Protein AF-0000000077535595 (afdb_homodimer)

Solvent-accessible surface area (backbone atoms only — not comparable to full-atom values): 29348 Å² total; per-residue (Å²): 129,74,71,32,66,40,35,33,35,28,35,28,35,81,38,84,55,19,35,34,27,46,51,34,37,58,70,65,68,56,53,48,76,44,65,49,32,62,61,41,48,18,60,72,28,47,82,26,43,31,38,37,37,39,61,56,88,76,45,56,60,55,49,60,56,52,53,53,15,26,39,75,33,59,16,46,33,30,30,55,68,47,64,20,60,46,85,80,23,52,78,38,37,69,68,35,75,93,50,40,64,53,56,59,55,56,50,48,38,54,71,71,62,56,29,32,38,34,36,40,23,25,31,58,41,42,41,63,32,46,61,71,30,33,69,35,38,34,73,92,76,32,34,32,50,36,44,72,86,17,69,41,49,18,41,23,14,34,48,64,53,52,9,43,49,52,31,44,50,63,27,36,35,66,81,62,42,58,72,33,56,69,29,74,47,43,49,64,55,41,76,46,21,52,48,58,52,50,50,37,49,21,63,65,67,73,49,56,75,88,72,36,55,72,40,82,38,57,57,66,61,48,39,52,51,22,52,54,39,36,78,72,62,38,68,65,27,56,52,32,37,46,44,55,45,28,42,33,89,90,38,36,18,62,49,71,90,63,40,55,65,44,61,82,65,71,41,75,86,66,55,67,51,60,48,46,41,66,38,67,48,73,79,82,122,130,77,69,33,67,41,36,35,33,29,34,29,36,82,39,84,54,18,35,35,26,46,51,34,37,57,69,65,68,57,53,49,76,43,65,49,33,62,60,42,48,18,61,74,28,49,81,26,43,30,40,37,38,39,60,56,86,74,46,55,61,56,48,58,56,52,52,54,15,26,41,74,31,57,15,45,32,31,29,56,67,47,65,20,61,48,84,81,24,53,76,40,37,70,67,35,73,94,50,39,64,54,56,58,55,55,50,48,40,54,72,71,64,56,28,32,38,34,36,40,22,25,32,58,42,43,43,62,34,47,59,70,30,34,70,34,39,35,73,92,77,32,34,31,50,36,44,73,85,16,69,42,50,18,42,23,14,34,48,63,52,52,8,43,50,52,30,44,50,63,27,37,36,65,83,62,42,57,72,33,56,69,30,73,46,43,50,65,56,43,78,47,21,53,48,56,53,51,50,37,51,22,62,65,67,73,51,54,74,89,71,37,55,73,40,81,37,56,58,69,63,50,40,53,51,23,52,54,39,36,79,72,64,37,69,65,27,57,53,30,36,48,44,54,45,28,42,33,90,91,39,36,18,61,47,70,90,63,40,56,65,45,61,82,63,70,42,74,84,64,55,66,52,60,48,45,41,65,39,68,46,72,80,85,122

InterPro domains:
  IPR036291 NAD(P)-binding domain superfamily [SSF51735] (5-223)
  IPR045312 Phenylcoumaran benzylic ether reductase-like [cd05259] (7-275)
  IPR051609 NmrA-type/Isoflavone reductase-like domain-containing protein [PTHR47706] (4-282)

Foldseek 3Di:
DDDDEEEEEDEQCVPDVNVVVVVVNVVVVRYRYHYCYLVVLLVVLAPAQEAEAADDLVCLVCLLSNLVSNLVNLHAEYAHNQQAFDPPLCVQQCPAPSRVCRVVSQVSNVVSPRYFYEYEYAHEADLVCVLVCLLQADLVQQEGEAEPNQFQWFFHHHPVQSVLLVVLLVPDPPVSNVVRGNHYAYTGQDTGTSVVLVVLSCVLVVHDPVVHHYHYDYLVVLLVVLVVVVVVPPPSSSSSNSSSVLSDPSRRRDPPVVHDPVVVSVHDRDDSSVSSNVRPDDPPD/DDDDEEEEEDECCVPDVNVVVVVVNVVVVRYRYHYCYLVVLLVVLAPAQEAEAADDLVCLVCLLSNLVSNLVNLHAEYAHNQQAFDPPLCVQQCPAPSRVCRVVSQVSNVVSPRYFYEYEYAHEADLVCVLVCLLQADLVQQEGEAEPNQFQWFFHHHPVQSVLLVVLLVPDPPVSNVVRGNHYAYTGQDTGTSVVLVVLSCVLVVHDPVVHHYHYDYLVVLLVVLVVVVVVPPPSSSSSNSSSVLSDPSRRRDPPVVHDPVVVSVHDHDDSSVSSNVRPDDPPD

Radius of gyration: 27.68 Å; Cα contacts (8 Å, |Δi|>4): 1121; chains: 2; bounding box: 50×81×67 Å

Nearest PDB structures (foldseek):
  2r2g-assembly1_A  TM=6.785E-01  e=6.830E-10  Ocimum basilicum
  1k6j-assembly1_A  TM=5.406E-01  e=9.696E-08  Aspergillus nidulans
  3txv-assembly1_A  TM=1.683E-01  e=1.378E-01  Sinorhizobium meliloti
  2x0x-assembly1_C  TM=2.861E-01  e=3.822E+00  Escherichia coli K-12
  2r2g-assembly1_A  TM=6.785E-01  e=7.029E-10  Ocimum basilicum

pLDDT: mean 90.01, std 10.61, range [23.02, 98.69]

Sequence (570 aa):
MSLQARKIAIVGGTGTVGSRTLSSLLDKNIHTITAISRKFLVSALKGQDVLILQLSPTAMGVQESFIRAAAKAGVPYILPTEFGTDIEALDLTREQPIISGKKGLRDLVEQLGVSSWIAVVNNLWFDWSLKMGCWGINVKERKAEIWNGGNVKANTSTLKRVGAAVAELLSRPEEELSVYKNRPFYVSSFFISQREMLESVQRVTGTTDADWEIKERDIDEFARECDERLKEGDMMAALEKLSSLLLREGLGGNYNHKVVDMERFGLQQEDLDEVVKGAVEPAQVMSLQARKIAIVGGTGTVGSRTLSSLLDKNIHTITAISRKFLVSALKGQDVLILQLSPTAMGVQESFIRAAAKAGVPYILPTEFGTDIEALDLTREQPIISGKKGLRDLVEQLGVSSWIAVVNNLWFDWSLKMGCWGINVKERKAEIWNGGNVKANTSTLKRVGAAVAELLSRPEEELSVYKNRPFYVSSFFISQREMLESVQRVTGTTDADWEIKERDIDEFARECDERLKEGDMMAALEKLSSLLLREGLGGNYNHKVVDMERFGLQQEDLDEVVKGAVEPAQV

Structure (mmCIF, N/CA/C/O backbone):
data_AF-0000000077535595-model_v1
#
loop_
_entity.id
_entity.type
_entity.pdbx_description
1 polymer 'NmrA-like domain-containing protein'
#
loop_
_atom_site.group_PDB
_atom_site.id
_atom_site.type_symbol
_atom_site.label_atom_id
_atom_site.label_alt_id
_atom_site.label_comp_id
_atom_site.label_asym_id
_atom_site.label_entity_id
_atom_site.label_seq_id
_atom_site.pdbx_PDB_ins_code
_atom_site.Cartn_x
_atom_site.Cartn_y
_atom_site.Cartn_z
_atom_site.occupancy
_atom_site.B_iso_or_equiv
_atom_site.auth_seq_id
_atom_site.auth_comp_id
_atom_site.auth_asym_id
_atom_site.auth_atom_id
_atom_site.pdbx_PDB_model_num
ATOM 1 N N . MET A 1 1 ? 14.867 -37.469 0.745 1 56.66 1 MET A N 1
ATOM 2 C CA . MET A 1 1 ? 15.852 -36.406 0.961 1 56.66 1 MET A CA 1
ATOM 3 C C . MET A 1 1 ? 15.445 -35.5 2.131 1 56.66 1 MET A C 1
ATOM 5 O O . MET A 1 1 ? 14.258 -35.375 2.42 1 56.66 1 MET A O 1
ATOM 9 N N . SER A 1 2 ? 16.359 -35.219 3.004 1 79.75 2 SER A N 1
ATOM 10 C CA . SER A 1 2 ? 16.094 -34.594 4.305 1 79.75 2 SER A CA 1
ATOM 11 C C . SER A 1 2 ? 15.539 -33.188 4.152 1 79.75 2 SER A C 1
ATOM 13 O O . SER A 1 2 ? 16.062 -32.406 3.379 1 79.75 2 SER A O 1
ATOM 15 N N . LEU A 1 3 ? 14.289 -33 4.473 1 86.81 3 LEU A N 1
ATOM 16 C CA . LEU A 1 3 ? 13.648 -31.672 4.473 1 86.81 3 LEU A CA 1
ATOM 17 C C . LEU A 1 3 ? 14.242 -30.781 5.555 1 86.81 3 LEU A C 1
ATOM 19 O O . LEU A 1 3 ? 14.836 -31.266 6.516 1 86.81 3 LEU A O 1
ATOM 23 N N . GLN A 1 4 ? 14.375 -29.531 5.293 1 94 4 GLN A N 1
ATOM 24 C CA . GLN A 1 4 ? 14.922 -28.578 6.246 1 94 4 GLN A CA 1
ATOM 25 C C . GLN A 1 4 ? 13.836 -27.641 6.77 1 94 4 GLN A C 1
ATOM 27 O O . GLN A 1 4 ? 13.133 -27 5.984 1 94 4 GLN A O 1
ATOM 32 N N . ALA A 1 5 ? 13.75 -27.578 8.078 1 93.69 5 ALA A N 1
ATOM 33 C CA . ALA A 1 5 ? 12.812 -26.672 8.734 1 93.69 5 ALA A CA 1
ATOM 34 C C . ALA A 1 5 ? 13.273 -25.219 8.602 1 93.69 5 ALA A C 1
ATOM 36 O O . ALA A 1 5 ? 14.469 -24.938 8.656 1 93.69 5 ALA A O 1
ATOM 37 N N . ARG A 1 6 ? 12.273 -24.328 8.438 1 95.19 6 ARG A N 1
ATOM 38 C CA . ARG A 1 6 ? 12.562 -22.891 8.336 1 95.19 6 ARG A CA 1
ATOM 39 C C . ARG A 1 6 ? 11.539 -22.078 9.117 1 95.19 6 ARG A C 1
ATOM 41 O O . ARG A 1 6 ? 10.43 -22.547 9.383 1 95.19 6 ARG A O 1
ATOM 48 N N . LYS A 1 7 ? 12.008 -20.922 9.562 1 94 7 LYS A N 1
ATOM 49 C CA . LYS A 1 7 ? 11.094 -19.891 10.047 1 94 7 LYS A CA 1
ATOM 50 C C . LYS A 1 7 ? 10.609 -19 8.898 1 94 7 LYS A C 1
ATOM 52 O O . LYS A 1 7 ? 11.391 -18.266 8.305 1 94 7 LYS A O 1
ATOM 57 N N . ILE A 1 8 ? 9.297 -19.078 8.633 1 94 8 ILE A N 1
ATOM 58 C CA . ILE A 1 8 ? 8.75 -18.453 7.43 1 94 8 ILE A CA 1
ATOM 59 C C . ILE A 1 8 ? 7.699 -17.406 7.82 1 94 8 ILE A C 1
ATOM 61 O O . ILE A 1 8 ? 6.711 -17.734 8.484 1 94 8 ILE A O 1
ATOM 65 N N . ALA A 1 9 ? 7.98 -16.172 7.492 1 91.56 9 ALA A N 1
ATOM 66 C CA . ALA A 1 9 ? 6.969 -15.125 7.582 1 91.56 9 ALA A CA 1
ATOM 67 C C . ALA A 1 9 ? 6.191 -15 6.273 1 91.56 9 ALA A C 1
ATOM 69 O O . ALA A 1 9 ? 6.785 -14.93 5.199 1 91.56 9 ALA A O 1
ATOM 70 N N . ILE A 1 10 ? 4.871 -14.969 6.324 1 89.19 10 ILE A N 1
ATOM 71 C CA . ILE A 1 10 ? 4.047 -14.859 5.129 1 89.19 10 ILE A CA 1
ATOM 72 C C . ILE A 1 10 ? 3.084 -13.68 5.273 1 89.19 10 ILE A C 1
ATOM 74 O O . ILE A 1 10 ? 2.4 -13.555 6.293 1 89.19 10 ILE A O 1
ATOM 78 N N . VAL A 1 11 ? 3.16 -12.789 4.336 1 84.12 11 VAL A N 1
ATOM 79 C CA . VAL A 1 11 ? 2.195 -11.711 4.172 1 84.12 11 VAL A CA 1
ATOM 80 C C . VAL A 1 11 ? 1.224 -12.047 3.043 1 84.12 11 VAL A C 1
ATOM 82 O O . VAL A 1 11 ? 1.644 -12.406 1.938 1 84.12 11 VAL A O 1
ATOM 85 N N . GLY A 1 12 ? -0.047 -12 3.354 1 78.75 12 GLY A N 1
ATOM 86 C CA . GLY A 1 12 ? -1.052 -12.398 2.381 1 78.75 12 GLY A CA 1
ATOM 87 C C . GLY A 1 12 ? -1.478 -13.852 2.521 1 78.75 12 GLY A C 1
ATOM 88 O O . GLY A 1 12 ? -1.97 -14.453 1.566 1 78.75 12 GLY A O 1
ATOM 89 N N . GLY A 1 13 ? -1.29 -14.391 3.664 1 77.12 13 GLY A N 1
ATOM 90 C CA . GLY A 1 13 ? -1.544 -15.805 3.906 1 77.12 13 GLY A CA 1
ATOM 91 C C . GLY A 1 13 ? -3.016 -16.172 3.832 1 77.12 13 GLY A C 1
ATOM 92 O O . GLY A 1 13 ? -3.365 -17.344 3.729 1 77.12 13 GLY A O 1
ATOM 93 N N . THR A 1 14 ? -3.836 -15.164 3.842 1 71.94 14 THR A N 1
ATOM 94 C CA . THR A 1 14 ? -5.266 -15.453 3.805 1 71.94 14 THR A CA 1
ATOM 95 C C . THR A 1 14 ? -5.844 -15.141 2.426 1 71.94 14 THR A C 1
ATOM 97 O O . THR A 1 14 ? -7.051 -15.25 2.215 1 71.94 14 THR A O 1
ATOM 100 N N . GLY A 1 15 ? -5.039 -14.75 1.562 1 76.44 15 GLY A N 1
ATOM 101 C CA . GLY A 1 15 ? -5.488 -14.43 0.215 1 76.44 15 GLY A CA 1
ATOM 102 C C . GLY A 1 15 ? -5.652 -15.656 -0.665 1 76.44 15 GLY A C 1
ATOM 103 O O . GLY A 1 15 ? -5.52 -16.797 -0.193 1 76.44 15 GLY A O 1
ATOM 104 N N . THR A 1 16 ? -5.898 -15.43 -1.988 1 82.06 16 THR A N 1
ATOM 105 C CA . THR A 1 16 ? -6.199 -16.469 -2.963 1 82.06 16 THR A CA 1
ATOM 106 C C . THR A 1 16 ? -5.055 -17.469 -3.049 1 82.06 16 THR A C 1
ATOM 108 O O . THR A 1 16 ? -5.234 -18.656 -2.742 1 82.06 16 THR A O 1
ATOM 111 N N . VAL A 1 17 ? -3.855 -17.016 -3.367 1 85.75 17 VAL A N 1
ATOM 112 C CA . VAL A 1 17 ? -2.73 -17.938 -3.467 1 85.75 17 VAL A CA 1
ATOM 113 C C . VAL A 1 17 ? -2.096 -18.125 -2.09 1 85.75 17 VAL A C 1
ATOM 115 O O . VAL A 1 17 ? -1.521 -19.188 -1.808 1 85.75 17 VAL A O 1
ATOM 118 N N . GLY A 1 18 ? -2.18 -17.094 -1.242 1 88.25 18 GLY A N 1
ATOM 119 C CA . GLY A 1 18 ? -1.586 -17.156 0.084 1 88.25 18 GLY A CA 1
ATOM 120 C C . GLY A 1 18 ? -2.162 -18.25 0.95 1 88.25 18 GLY A C 1
ATOM 121 O O . GLY A 1 18 ? -1.429 -18.922 1.68 1 88.25 18 GLY A O 1
ATOM 122 N N . SER A 1 19 ? -3.471 -18.484 0.888 1 85.06 19 SER A N 1
ATOM 123 C CA . SER A 1 19 ? -4.102 -19.5 1.711 1 85.06 19 SER A CA 1
ATOM 124 C C . SER A 1 19 ? -3.631 -20.906 1.313 1 85.06 19 SER A C 1
ATOM 126 O O . SER A 1 19 ? -3.461 -21.766 2.17 1 85.06 19 SER A O 1
ATOM 128 N N . ARG A 1 20 ? -3.428 -21.141 -0.015 1 88.06 20 ARG A N 1
ATOM 129 C CA . ARG A 1 20 ? -2.926 -22.438 -0.49 1 88.06 20 ARG A CA 1
ATOM 130 C C . ARG A 1 20 ? -1.472 -22.641 -0.081 1 88.06 20 ARG A C 1
ATOM 132 O O . ARG A 1 20 ? -1.075 -23.75 0.287 1 88.06 20 ARG A O 1
ATOM 139 N N . THR A 1 21 ? -0.735 -21.531 -0.174 1 93.38 21 THR A N 1
ATOM 140 C CA . THR A 1 21 ? 0.661 -21.594 0.245 1 93.38 21 THR A CA 1
ATOM 141 C C . THR A 1 21 ? 0.766 -21.891 1.738 1 93.38 21 THR A C 1
ATOM 143 O O . THR A 1 21 ? 1.511 -22.781 2.15 1 93.38 21 THR A O 1
ATOM 146 N N . LEU A 1 22 ? -0.006 -21.156 2.521 1 88 22 LEU A N 1
ATOM 147 C CA . LEU A 1 22 ? 0.009 -21.344 3.969 1 88 22 LEU A CA 1
ATOM 148 C C . LEU A 1 22 ? -0.398 -22.766 4.336 1 88 22 LEU A C 1
ATOM 150 O O . LEU A 1 22 ? 0.263 -23.422 5.148 1 88 22 LEU A O 1
ATOM 154 N N . SER A 1 23 ? -1.471 -23.312 3.738 1 87.5 23 SER A N 1
ATOM 155 C CA . SER A 1 23 ? -1.925 -24.672 4.004 1 87.5 23 SER A CA 1
ATOM 156 C C . SER A 1 23 ? -0.84 -25.688 3.672 1 87.5 23 SER A C 1
ATOM 158 O O . SER A 1 23 ? -0.595 -26.609 4.449 1 87.5 23 SER A O 1
ATOM 160 N N . SER A 1 24 ? -0.199 -25.5 2.561 1 93.12 24 SER A N 1
ATOM 161 C CA . SER A 1 24 ? 0.842 -26.422 2.133 1 93.12 24 SER A CA 1
ATOM 162 C C . SER A 1 24 ? 2.043 -26.391 3.07 1 93.12 24 SER A C 1
ATOM 164 O O . SER A 1 24 ? 2.645 -27.422 3.365 1 93.12 24 SER A O 1
ATOM 166 N N . LEU A 1 25 ? 2.418 -25.172 3.471 1 90.62 25 LEU A N 1
ATOM 167 C CA . LEU A 1 25 ? 3.521 -25.031 4.414 1 90.62 25 LEU A CA 1
ATOM 168 C C . LEU A 1 25 ? 3.197 -25.719 5.738 1 90.62 25 LEU A C 1
ATOM 170 O O . LEU A 1 25 ? 4.047 -26.406 6.305 1 90.62 25 LEU A O 1
ATOM 174 N N . LEU A 1 26 ? 1.99 -25.469 6.219 1 86.19 26 LEU A N 1
ATOM 175 C CA . LEU A 1 26 ? 1.555 -26.078 7.473 1 86.19 26 LEU A CA 1
ATOM 176 C C . LEU A 1 26 ? 1.526 -27.594 7.367 1 86.19 26 LEU A C 1
ATOM 178 O O . LEU A 1 26 ? 1.865 -28.297 8.328 1 86.19 26 LEU A O 1
ATOM 182 N N . ASP A 1 27 ? 1.115 -28.172 6.219 1 88.69 27 ASP A N 1
ATOM 183 C CA . ASP A 1 27 ? 1.03 -29.609 5.988 1 88.69 27 ASP A CA 1
ATOM 184 C C . ASP A 1 27 ? 2.406 -30.266 6.082 1 88.69 27 ASP A C 1
ATOM 186 O O . ASP A 1 27 ? 2.521 -31.438 6.449 1 88.69 27 ASP A O 1
ATOM 190 N N . LYS A 1 28 ? 3.451 -29.516 5.711 1 89.56 28 LYS A N 1
ATOM 191 C CA . LYS A 1 28 ? 4.801 -30.047 5.844 1 89.56 28 LYS A CA 1
ATOM 192 C C . LYS A 1 28 ? 5.133 -30.344 7.305 1 89.56 28 LYS A C 1
ATOM 194 O O . LYS A 1 28 ? 5.941 -31.234 7.594 1 89.56 28 LYS A O 1
ATOM 199 N N . ASN A 1 29 ? 4.621 -29.531 8.188 1 85.75 29 ASN A N 1
ATOM 200 C CA . ASN A 1 29 ? 4.699 -29.719 9.633 1 85.75 29 ASN A CA 1
ATOM 201 C C . ASN A 1 29 ? 6.141 -29.672 10.125 1 85.75 29 ASN A C 1
ATOM 203 O O . ASN A 1 29 ? 6.504 -30.375 11.07 1 85.75 29 ASN A O 1
ATOM 207 N N . ILE A 1 30 ? 6.984 -28.938 9.477 1 90.56 30 ILE A N 1
ATOM 208 C CA . ILE A 1 30 ? 8.375 -28.844 9.922 1 90.56 30 ILE A CA 1
ATOM 209 C C . ILE A 1 30 ? 8.75 -27.375 10.117 1 90.56 30 ILE A C 1
ATOM 211 O O . ILE A 1 30 ? 9.742 -27.062 10.781 1 90.56 30 ILE A O 1
ATOM 215 N N . HIS A 1 31 ? 7.992 -26.453 9.531 1 92.38 31 HIS A N 1
ATOM 216 C CA . HIS A 1 31 ? 8.328 -25.031 9.539 1 92.38 31 HIS A CA 1
ATOM 217 C C . HIS A 1 31 ? 7.691 -24.312 10.719 1 92.38 31 HIS A C 1
ATOM 219 O O . HIS A 1 31 ? 6.711 -24.797 11.289 1 92.38 31 HIS A O 1
ATOM 225 N N . THR A 1 32 ? 8.328 -23.234 11.211 1 89.62 32 THR A N 1
ATOM 226 C CA . THR A 1 32 ? 7.676 -22.234 12.039 1 89.62 32 THR A CA 1
ATOM 227 C C . THR A 1 32 ? 7.133 -21.094 11.172 1 89.62 32 THR A C 1
ATOM 229 O O . THR A 1 32 ? 7.895 -20.391 10.5 1 89.62 32 THR A O 1
ATOM 232 N N . ILE A 1 33 ? 5.805 -20.984 11.188 1 88.62 33 ILE A N 1
ATOM 233 C CA . ILE A 1 33 ? 5.172 -20.031 10.281 1 88.62 33 ILE A CA 1
ATOM 234 C C . ILE A 1 33 ? 4.645 -18.828 11.07 1 88.62 33 ILE A C 1
ATOM 236 O O . ILE A 1 33 ? 3.973 -19 12.086 1 88.62 33 ILE A O 1
ATOM 240 N N . THR A 1 34 ? 5.062 -17.672 10.68 1 81.62 34 THR A N 1
ATOM 241 C CA . THR A 1 34 ? 4.516 -16.406 11.172 1 81.62 34 THR A CA 1
ATOM 242 C C . THR A 1 34 ? 3.678 -15.719 10.102 1 81.62 34 THR A C 1
ATOM 244 O O . THR A 1 34 ? 4.223 -15.164 9.141 1 81.62 34 THR A O 1
ATOM 247 N N . ALA A 1 35 ? 2.357 -15.852 10.211 1 77.06 35 ALA A N 1
ATOM 248 C CA . ALA A 1 35 ? 1.472 -15.156 9.281 1 77.06 35 ALA A CA 1
ATOM 249 C C . ALA A 1 35 ? 1.298 -13.695 9.672 1 77.06 35 ALA A C 1
ATOM 251 O O . ALA A 1 35 ? 0.785 -13.391 10.75 1 77.06 35 ALA A O 1
ATOM 252 N N . ILE A 1 36 ? 1.89 -12.859 8.852 1 69.88 36 ILE A N 1
ATOM 253 C CA . ILE A 1 36 ? 1.689 -11.43 9.055 1 69.88 36 ILE A CA 1
ATOM 254 C C . ILE A 1 36 ? 0.434 -10.977 8.312 1 69.88 36 ILE A C 1
ATOM 256 O O . ILE A 1 36 ? 0.405 -10.953 7.082 1 69.88 36 ILE A O 1
ATOM 260 N N . SER A 1 37 ? -0.605 -11.25 8.82 1 62.66 37 SER A N 1
ATOM 261 C CA . SER A 1 37 ? -1.928 -11.07 8.234 1 62.66 37 SER A CA 1
ATOM 262 C C . SER A 1 37 ? -2.6 -9.805 8.766 1 62.66 37 SER A C 1
ATOM 264 O O . SER A 1 37 ? -2.062 -9.141 9.648 1 62.66 37 SER A O 1
ATOM 266 N N . ARG A 1 38 ? -3.717 -9.68 8.109 1 59.22 38 ARG A N 1
ATOM 267 C CA . ARG A 1 38 ? -4.699 -8.789 8.719 1 59.22 38 ARG A CA 1
ATOM 268 C C . ARG A 1 38 ? -4.91 -9.125 10.188 1 59.22 38 ARG A C 1
ATOM 270 O O . ARG A 1 38 ? -5.094 -8.227 11.016 1 59.22 38 ARG A O 1
ATOM 277 N N . LYS A 1 39 ? -4.672 -10.414 10.438 1 58.12 39 LYS A N 1
ATOM 278 C CA . LYS A 1 39 ? -4.828 -10.836 11.82 1 58.12 39 LYS A CA 1
ATOM 279 C C . LYS A 1 39 ? -3.738 -10.242 12.703 1 58.12 39 LYS A C 1
ATOM 281 O O . LYS A 1 39 ? -3.992 -9.883 13.859 1 58.12 39 LYS A O 1
ATOM 286 N N . PHE A 1 40 ? -2.543 -10.242 11.969 1 62.91 40 PHE A N 1
ATOM 287 C CA . PHE A 1 40 ? -1.44 -9.609 12.688 1 62.91 40 PHE A CA 1
ATOM 288 C C . PHE A 1 40 ? -1.769 -8.156 13.008 1 62.91 40 PHE A C 1
ATOM 290 O O . PHE A 1 40 ? -1.54 -7.695 14.125 1 62.91 40 PHE A O 1
ATOM 297 N N . LEU A 1 41 ? -2.342 -7.59 12.008 1 71.62 41 LEU A N 1
ATOM 298 C CA . LEU A 1 41 ? -2.717 -6.199 12.234 1 71.62 41 LEU A CA 1
ATOM 299 C C . LEU A 1 41 ? -3.783 -6.09 13.312 1 71.62 41 LEU A C 1
ATOM 301 O O . LEU A 1 41 ? -3.73 -5.188 14.156 1 71.62 41 LEU A O 1
ATOM 305 N N . VAL A 1 42 ? -4.66 -7.066 13.289 1 79.12 42 VAL A N 1
ATOM 306 C CA . VAL A 1 42 ? -5.727 -7.059 14.289 1 79.12 42 VAL A CA 1
ATOM 307 C C . VAL A 1 42 ? -5.137 -7.254 15.68 1 79.12 42 VAL A C 1
ATOM 309 O O . VAL A 1 42 ? -5.5 -6.543 16.625 1 79.12 42 VAL A O 1
ATOM 312 N N . SER A 1 43 ? -4.227 -8.172 15.766 1 74.25 43 SER A N 1
ATOM 313 C CA . SER A 1 43 ? -3.604 -8.438 17.062 1 74.25 43 SER A CA 1
ATOM 314 C C . SER A 1 43 ? -2.842 -7.219 17.562 1 74.25 43 SER A C 1
ATOM 316 O O . SER A 1 43 ? -2.865 -6.922 18.766 1 74.25 43 SER A O 1
ATOM 318 N N . ALA A 1 44 ? -2.234 -6.594 16.688 1 72.81 44 ALA A N 1
ATOM 319 C CA . ALA A 1 44 ? -1.455 -5.41 17.047 1 72.81 44 ALA A CA 1
ATOM 320 C C . ALA A 1 44 ? -2.361 -4.281 17.516 1 72.81 44 ALA A C 1
ATOM 322 O O . ALA A 1 44 ? -1.937 -3.42 18.297 1 72.81 44 ALA A O 1
ATOM 323 N N . LEU A 1 45 ? -3.68 -4.336 17.094 1 87.19 45 LEU A N 1
ATOM 324 C CA . LEU A 1 45 ? -4.578 -3.221 17.375 1 87.19 45 LEU A CA 1
ATOM 325 C C . LEU A 1 45 ? -5.551 -3.576 18.5 1 87.19 45 LEU A C 1
ATOM 327 O O . LEU A 1 45 ? -6.32 -2.727 18.953 1 87.19 45 LEU A O 1
ATOM 331 N N . LYS A 1 46 ? -5.434 -4.867 18.906 1 87.94 46 LYS A N 1
ATOM 332 C CA . LYS A 1 46 ? -6.305 -5.262 20.016 1 87.94 46 LYS A CA 1
ATOM 333 C C . LYS A 1 46 ? -6.023 -4.426 21.266 1 87.94 46 LYS A C 1
ATOM 335 O O . LYS A 1 46 ? -4.867 -4.281 21.672 1 87.94 46 LYS A O 1
ATOM 340 N N . GLY A 1 47 ? -7.105 -3.811 21.859 1 92.44 47 GLY A N 1
ATOM 341 C CA . GLY A 1 47 ? -6.992 -3.045 23.094 1 92.44 47 GLY A CA 1
ATOM 342 C C . GLY A 1 47 ? -6.598 -1.598 22.859 1 92.44 47 GLY A C 1
ATOM 343 O O . GLY A 1 47 ? -6.574 -0.798 23.797 1 92.44 47 GLY A O 1
ATOM 344 N N . GLN A 1 48 ? -6.312 -1.207 21.609 1 93.19 48 GLN A N 1
ATOM 345 C CA . GLN A 1 48 ? -5.945 0.173 21.312 1 93.19 48 GLN A CA 1
ATOM 346 C C . GLN A 1 48 ? -7.168 1.084 21.328 1 93.19 48 GLN A C 1
ATOM 348 O O . GLN A 1 48 ? -8.25 0.681 20.906 1 93.19 48 GLN A O 1
ATOM 353 N N . ASP A 1 49 ? -6.922 2.303 21.766 1 97.12 49 ASP A N 1
ATOM 354 C CA . ASP A 1 49 ? -7.984 3.307 21.766 1 97.12 49 ASP A CA 1
ATOM 355 C C . ASP A 1 49 ? -7.984 4.098 20.453 1 97.12 49 ASP A C 1
ATOM 357 O O . ASP A 1 49 ? -9.031 4.574 20.016 1 97.12 49 ASP A O 1
ATOM 361 N N . VAL A 1 50 ? -6.82 4.273 19.938 1 97.62 50 VAL A N 1
ATOM 362 C CA . VAL A 1 50 ? -6.66 5.152 18.781 1 97.62 50 VAL A CA 1
ATOM 363 C C . VAL A 1 50 ? -5.695 4.52 17.781 1 97.62 50 VAL A C 1
ATOM 365 O O . VAL A 1 50 ? -4.672 3.955 18.172 1 97.62 50 VAL A O 1
ATOM 368 N N . LEU A 1 51 ? -6.039 4.555 16.562 1 96.06 51 LEU A N 1
ATOM 369 C CA . LEU A 1 51 ? -5.133 4.277 15.453 1 96.06 51 LEU A CA 1
ATOM 370 C C . LEU A 1 51 ? -4.844 5.547 14.664 1 96.06 51 LEU A C 1
ATOM 372 O O . LEU A 1 51 ? -5.762 6.18 14.133 1 96.06 51 LEU A O 1
ATOM 376 N N . ILE A 1 52 ? -3.572 5.941 14.625 1 95.56 52 ILE A N 1
ATOM 377 C CA . ILE A 1 52 ? -3.141 7.062 13.797 1 95.56 52 ILE A CA 1
ATOM 378 C C . ILE A 1 52 ? -2.441 6.539 12.539 1 95.56 52 ILE A C 1
ATOM 380 O O . ILE A 1 52 ? -1.498 5.75 12.633 1 95.56 52 ILE A O 1
ATOM 384 N N . LEU A 1 53 ? -2.943 6.945 11.445 1 92.06 53 LEU A N 1
ATOM 385 C CA . LEU A 1 53 ? -2.322 6.633 10.164 1 92.06 53 LEU A CA 1
ATOM 386 C C . LEU A 1 53 ? -1.709 7.883 9.539 1 92.06 53 LEU A C 1
ATOM 388 O O . LEU A 1 53 ? -2.432 8.797 9.133 1 92.06 53 LEU A O 1
ATOM 392 N N . GLN A 1 54 ? -0.456 7.992 9.508 1 91.31 54 GLN A N 1
ATOM 393 C CA . GLN A 1 54 ? 0.298 9.078 8.891 1 91.31 54 GLN A CA 1
ATOM 394 C C . GLN A 1 54 ? 1.312 8.539 7.887 1 91.31 54 GLN A C 1
ATOM 396 O O . GLN A 1 54 ? 2.498 8.422 8.195 1 91.31 54 GLN A O 1
ATOM 401 N N . LEU A 1 55 ? 0.802 8.352 6.688 1 81.25 55 LEU A N 1
ATOM 402 C CA . LEU A 1 55 ? 1.528 7.621 5.656 1 81.25 55 LEU A CA 1
ATOM 403 C C . LEU A 1 55 ? 1.875 8.531 4.484 1 81.25 55 LEU A C 1
ATOM 405 O O . LEU A 1 55 ? 1.236 9.57 4.289 1 81.25 55 LEU A O 1
ATOM 409 N N . SER A 1 56 ? 2.908 8.102 3.793 1 75.88 56 SER A N 1
ATOM 410 C CA . SER A 1 56 ? 3.273 8.812 2.57 1 75.88 56 SER A CA 1
ATOM 411 C C . SER A 1 56 ? 2.25 8.57 1.466 1 75.88 56 SER A C 1
ATOM 413 O O . SER A 1 56 ? 1.474 7.613 1.53 1 75.88 56 SER A O 1
ATOM 415 N N . PRO A 1 57 ? 2.258 9.43 0.417 1 70.94 57 PRO A N 1
ATOM 416 C CA . PRO A 1 57 ? 1.324 9.266 -0.7 1 70.94 57 PRO A CA 1
ATOM 417 C C . PRO A 1 57 ? 1.455 7.91 -1.385 1 70.94 57 PRO A C 1
ATOM 419 O O . PRO A 1 57 ? 0.473 7.387 -1.915 1 70.94 57 PRO A O 1
ATOM 422 N N . THR A 1 58 ? 2.592 7.305 -1.349 1 61.91 58 THR A N 1
ATOM 423 C CA . THR A 1 58 ? 2.824 6.047 -2.045 1 61.91 58 THR A CA 1
ATOM 424 C C . THR A 1 58 ? 2.371 4.863 -1.191 1 61.91 58 THR A C 1
ATOM 426 O O . THR A 1 58 ? 2.287 3.736 -1.68 1 61.91 58 THR A O 1
ATOM 429 N N . ALA A 1 59 ? 2.01 5.176 0.056 1 65.19 59 ALA A N 1
ATOM 430 C CA . ALA A 1 59 ? 1.641 4.09 0.959 1 65.19 59 ALA A CA 1
ATOM 431 C C . ALA A 1 59 ? 0.163 4.164 1.332 1 65.19 59 ALA A C 1
ATOM 433 O O . ALA A 1 59 ? -0.292 3.455 2.232 1 65.19 59 ALA A O 1
ATOM 434 N N . MET A 1 60 ? -0.605 4.934 0.644 1 73.19 60 MET A N 1
ATOM 435 C CA . MET A 1 60 ? -2.006 5.172 0.979 1 73.19 60 MET A CA 1
ATOM 436 C C . MET A 1 60 ? -2.814 3.883 0.897 1 73.19 60 MET A C 1
ATOM 438 O O . MET A 1 60 ? -3.783 3.705 1.636 1 73.19 60 MET A O 1
ATOM 442 N N . GLY A 1 61 ? -2.404 3.002 0.126 1 67.75 61 GLY A N 1
ATOM 443 C CA . GLY A 1 61 ? -3.16 1.782 -0.11 1 67.75 61 GLY A CA 1
ATOM 444 C C . GLY A 1 61 ? -3.215 0.87 1.102 1 67.75 61 GLY A C 1
ATOM 445 O O . GLY A 1 61 ? -4.133 0.06 1.234 1 67.75 61 GLY A O 1
ATOM 446 N N . VAL A 1 62 ? -2.303 1.057 2.045 1 70.62 62 VAL A N 1
ATOM 447 C CA . VAL A 1 62 ? -2.252 0.156 3.191 1 70.62 62 VAL A CA 1
ATOM 448 C C . VAL A 1 62 ? -3.307 0.564 4.219 1 70.62 62 VAL A C 1
ATOM 450 O O . VAL A 1 62 ? -3.664 -0.223 5.098 1 70.62 62 VAL A O 1
ATOM 453 N N . GLN A 1 63 ? -3.912 1.691 4.078 1 82.94 63 GLN A N 1
ATOM 454 C CA . GLN A 1 63 ? -4.824 2.209 5.09 1 82.94 63 GLN A CA 1
ATOM 455 C C . GLN A 1 63 ? -6.055 1.318 5.23 1 82.94 63 GLN A C 1
ATOM 457 O O . GLN A 1 63 ? -6.555 1.114 6.34 1 82.94 63 GLN A O 1
ATOM 462 N N . GLU A 1 64 ? -6.469 0.833 4.113 1 81.75 64 GLU A N 1
ATOM 463 C CA . GLU A 1 64 ? -7.672 0.012 4.168 1 81.75 64 GLU A CA 1
ATOM 464 C C . GLU A 1 64 ? -7.484 -1.185 5.098 1 81.75 64 GLU A C 1
ATOM 466 O O . GLU A 1 64 ? -8.367 -1.501 5.898 1 81.75 64 GLU A O 1
ATOM 471 N N . SER A 1 65 ? -6.375 -1.809 4.996 1 75.88 65 SER A N 1
ATOM 472 C CA . SER A 1 65 ? -6.094 -2.979 5.824 1 75.88 65 SER A CA 1
ATOM 473 C C . SER A 1 65 ? -6.062 -2.613 7.305 1 75.88 65 SER A C 1
ATOM 475 O O . SER A 1 65 ? -6.559 -3.365 8.148 1 75.88 65 SER A O 1
ATOM 477 N N . PHE A 1 66 ? -5.492 -1.522 7.613 1 84.56 66 PHE A N 1
ATOM 478 C CA . PHE A 1 66 ? -5.422 -1.081 9 1 84.56 66 PHE A CA 1
ATOM 479 C C . PHE A 1 66 ? -6.797 -0.685 9.516 1 84.56 66 PHE A C 1
ATOM 481 O O . PHE A 1 66 ? -7.129 -0.936 10.68 1 84.56 66 PHE A O 1
ATOM 488 N N . ILE A 1 67 ? -7.605 -0.028 8.641 1 91.44 67 ILE A N 1
ATOM 489 C CA . ILE A 1 67 ? -8.945 0.395 9.031 1 91.44 67 ILE A CA 1
ATOM 490 C C . ILE A 1 67 ? -9.812 -0.83 9.312 1 91.44 67 ILE A C 1
ATOM 492 O O . ILE A 1 67 ? -10.492 -0.887 10.336 1 91.44 67 ILE A O 1
ATOM 496 N N . ARG A 1 68 ? -9.719 -1.796 8.477 1 86.69 68 ARG A N 1
ATOM 497 C CA . ARG A 1 68 ? -10.477 -3.027 8.695 1 86.69 68 ARG A CA 1
ATOM 498 C C . ARG A 1 68 ? -9.977 -3.768 9.93 1 86.69 68 ARG A C 1
ATOM 500 O O . ARG A 1 68 ? -10.773 -4.301 10.703 1 86.69 68 ARG A O 1
ATOM 507 N N . ALA A 1 69 ? -8.68 -3.801 10.117 1 84 69 ALA A N 1
ATOM 508 C CA . ALA A 1 69 ? -8.109 -4.434 11.305 1 84 69 ALA A CA 1
ATOM 509 C C . ALA A 1 69 ? -8.547 -3.711 12.57 1 84 69 ALA A C 1
ATOM 511 O O . ALA A 1 69 ? -8.828 -4.348 13.594 1 84 69 ALA A O 1
ATOM 512 N N . ALA A 1 70 ? -8.578 -2.414 12.547 1 93.19 70 ALA A N 1
ATOM 513 C CA . ALA A 1 70 ? -9.016 -1.618 13.688 1 93.19 70 ALA A CA 1
ATOM 514 C C . ALA A 1 70 ? -10.469 -1.934 14.047 1 93.19 70 ALA A C 1
ATOM 516 O O . ALA A 1 70 ? -10.805 -2.055 15.227 1 93.19 70 ALA A O 1
ATOM 517 N N . ALA A 1 71 ? -11.273 -2.035 13.023 1 95 71 ALA A N 1
ATOM 518 C CA . ALA A 1 71 ? -12.672 -2.383 13.25 1 95 71 ALA A CA 1
ATOM 519 C C . ALA A 1 71 ? -12.797 -3.75 13.914 1 95 71 ALA A C 1
ATOM 521 O O . ALA A 1 71 ? -13.523 -3.906 14.898 1 95 71 ALA A O 1
ATOM 522 N N . LYS A 1 72 ? -12.086 -4.664 13.391 1 90.62 72 LYS A N 1
ATOM 523 C CA . LYS A 1 72 ? -12.117 -6.016 13.945 1 90.62 72 LYS A CA 1
ATOM 524 C C . LYS A 1 72 ? -11.609 -6.031 15.383 1 90.62 72 LYS A C 1
ATOM 526 O O . LYS A 1 72 ? -12.102 -6.801 16.219 1 90.62 72 LYS A O 1
ATOM 531 N N . ALA A 1 73 ? -10.641 -5.23 15.664 1 91.62 73 ALA A N 1
ATOM 532 C CA . ALA A 1 73 ? -10.031 -5.176 16.984 1 91.62 73 ALA A CA 1
ATOM 533 C C . ALA A 1 73 ? -10.852 -4.316 17.938 1 91.62 73 ALA A C 1
ATOM 535 O O . ALA A 1 73 ? -10.617 -4.32 19.141 1 91.62 73 ALA A O 1
ATOM 536 N N . GLY A 1 74 ? -11.789 -3.52 17.391 1 96.69 74 GLY A N 1
ATOM 537 C CA . GLY A 1 74 ? -12.648 -2.693 18.219 1 96.69 74 GLY A CA 1
ATOM 538 C C . GLY A 1 74 ? -12.023 -1.361 18.594 1 96.69 74 GLY A C 1
ATOM 539 O O . GLY A 1 74 ? -12.312 -0.807 19.656 1 96.69 74 GLY A O 1
ATOM 540 N N . VAL A 1 75 ? -11.156 -0.834 17.781 1 96.81 75 VAL A N 1
ATOM 541 C CA . VAL A 1 75 ? -10.523 0.451 18.047 1 96.81 75 VAL A CA 1
ATOM 542 C C . VAL A 1 75 ? -11.539 1.578 17.859 1 96.81 75 VAL A C 1
ATOM 544 O O . VAL A 1 75 ? -12.109 1.739 16.781 1 96.81 75 VAL A O 1
ATOM 547 N N . PRO A 1 76 ? -11.695 2.432 18.812 1 98.12 76 PRO A N 1
ATOM 548 C CA . PRO A 1 76 ? -12.773 3.42 18.734 1 98.12 76 PRO A CA 1
ATOM 549 C C . PRO A 1 76 ? -12.461 4.574 17.797 1 98.12 76 PRO A C 1
ATOM 551 O O . PRO A 1 76 ? -13.352 5.07 17.094 1 98.12 76 PRO A O 1
ATOM 554 N N . TYR A 1 77 ? -11.188 5.02 17.812 1 98.69 77 TYR A N 1
ATOM 555 C CA . TYR A 1 77 ? -10.836 6.207 17.031 1 98.69 77 TYR A CA 1
ATOM 556 C C . TYR A 1 77 ? -9.773 5.883 15.984 1 98.69 77 TYR A C 1
ATOM 558 O O . TYR A 1 77 ? -8.828 5.148 16.266 1 98.69 77 TYR A O 1
ATOM 566 N N . ILE A 1 78 ? -9.953 6.43 14.812 1 98.44 78 ILE A N 1
ATOM 567 C CA . ILE A 1 78 ? -8.969 6.355 13.742 1 98.44 78 ILE A CA 1
ATOM 568 C C . ILE A 1 78 ? -8.695 7.754 13.195 1 98.44 78 ILE A C 1
ATOM 570 O O . ILE A 1 78 ? -9.625 8.5 12.883 1 98.44 78 ILE A O 1
ATOM 574 N N . LEU A 1 79 ? -7.465 8.164 13.195 1 98.25 79 LEU A N 1
ATOM 575 C CA . LEU A 1 79 ? -7.039 9.32 12.422 1 98.25 79 LEU A CA 1
ATOM 576 C C . LEU A 1 79 ? -6.418 8.891 11.094 1 98.25 79 LEU A C 1
ATOM 578 O O . LEU A 1 79 ? -5.219 8.609 11.031 1 98.25 79 LEU A O 1
ATOM 582 N N . PRO A 1 80 ? -7.234 8.844 10.047 1 96.88 80 PRO A N 1
ATOM 583 C CA . PRO A 1 80 ? -6.68 8.469 8.742 1 96.88 80 PRO A CA 1
ATOM 584 C C . PRO A 1 80 ? -5.688 9.5 8.203 1 96.88 80 PRO A C 1
ATOM 586 O O . PRO A 1 80 ? -5.582 10.602 8.75 1 96.88 80 PRO A O 1
ATOM 589 N N . THR A 1 81 ? -5.008 9.156 7.156 1 93.06 81 THR A N 1
ATOM 590 C CA . THR A 1 81 ? -4.039 10.062 6.551 1 93.06 81 THR A CA 1
ATOM 591 C C . THR A 1 81 ? -4.742 11.219 5.844 1 93.06 81 THR A C 1
ATOM 593 O O . THR A 1 81 ? -4.676 11.336 4.621 1 93.06 81 THR A O 1
ATOM 596 N N . GLU A 1 82 ? -5.352 12.047 6.578 1 94.56 82 GLU A N 1
ATOM 597 C CA . GLU A 1 82 ? -5.891 13.305 6.078 1 94.56 82 GLU A CA 1
ATOM 598 C C . GLU A 1 82 ? -4.832 14.398 6.086 1 94.56 82 GLU A C 1
ATOM 600 O O . GLU A 1 82 ? -4.18 14.648 5.066 1 94.56 82 GLU A O 1
ATOM 605 N N . PHE A 1 83 ? -4.613 14.922 7.203 1 93.62 83 PHE A N 1
ATOM 606 C CA . PHE A 1 83 ? -3.508 15.852 7.387 1 93.62 83 PHE A CA 1
ATOM 607 C C . PHE A 1 83 ? -3.322 16.719 6.145 1 93.62 83 PHE A C 1
ATOM 609 O O . PHE A 1 83 ? -2.217 16.812 5.605 1 93.62 83 PHE A O 1
ATOM 616 N N . GLY A 1 84 ? -4.34 17.328 5.699 1 93.88 84 GLY A N 1
ATOM 617 C CA . GLY A 1 84 ? -4.336 18.109 4.469 1 93.88 84 GLY A CA 1
ATOM 618 C C . GLY A 1 84 ? -5.418 19.172 4.426 1 93.88 84 GLY A C 1
ATOM 619 O O . GLY A 1 84 ? -5.602 19.906 5.391 1 93.88 84 GLY A O 1
ATOM 620 N N . THR A 1 85 ? -6.07 19.203 3.324 1 95.06 85 THR A N 1
ATOM 621 C CA . THR A 1 85 ? -6.965 20.312 3.016 1 95.06 85 THR A 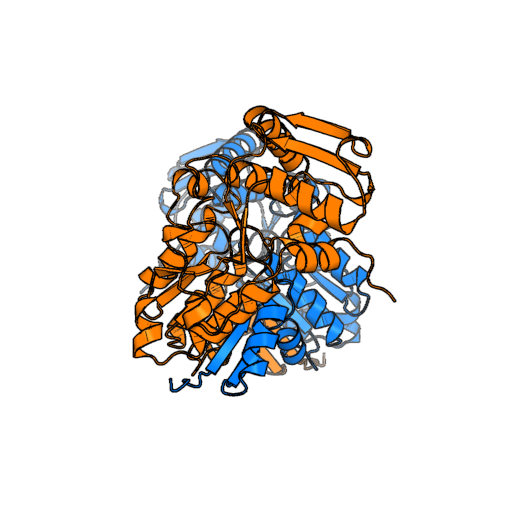CA 1
ATOM 622 C C . THR A 1 85 ? -8.312 20.125 3.705 1 95.06 85 THR A C 1
ATOM 624 O O . THR A 1 85 ? -8.609 19.047 4.227 1 95.06 85 THR A O 1
ATOM 627 N N . ASP A 1 86 ? -9.055 21.234 3.734 1 96.19 86 ASP A N 1
ATOM 628 C CA . ASP A 1 86 ? -10.414 21.188 4.27 1 96.19 86 ASP A CA 1
ATOM 629 C C . ASP A 1 86 ? -11.266 20.172 3.531 1 96.19 86 ASP A C 1
ATOM 631 O O . ASP A 1 86 ? -11.555 20.328 2.344 1 96.19 86 ASP A O 1
ATOM 635 N N . ILE A 1 87 ? -11.711 19.156 4.254 1 94 87 ILE A N 1
ATOM 636 C CA . ILE A 1 87 ? -12.422 18.047 3.635 1 94 87 ILE A CA 1
ATOM 637 C C . ILE A 1 87 ? -13.805 18.516 3.184 1 94 87 ILE A C 1
ATOM 639 O O . ILE A 1 87 ? -14.477 17.828 2.414 1 94 87 ILE A O 1
ATOM 643 N N . GLU A 1 88 ? -14.234 19.641 3.633 1 93 88 GLU A N 1
ATOM 644 C CA . GLU A 1 88 ? -15.547 20.188 3.287 1 93 88 GLU A CA 1
ATOM 645 C C . GLU A 1 88 ? -15.469 21.078 2.061 1 93 88 GLU A C 1
ATOM 647 O O . GLU A 1 88 ? -16.5 21.5 1.522 1 93 88 GLU A O 1
ATOM 652 N N . ALA A 1 89 ? -14.258 21.406 1.663 1 91 89 ALA A N 1
ATOM 653 C CA . ALA A 1 89 ? -14.086 22.172 0.434 1 91 89 ALA A CA 1
ATOM 654 C C . ALA A 1 89 ? -14.211 21.281 -0.796 1 91 89 ALA A C 1
ATOM 656 O O . ALA A 1 89 ? -13.211 20.938 -1.424 1 91 89 ALA A O 1
ATOM 657 N N . LEU A 1 90 ? -15.32 21.047 -1.252 1 83.25 90 LEU A N 1
ATOM 658 C CA . LEU A 1 90 ? -15.648 19.969 -2.182 1 83.25 90 LEU A CA 1
ATOM 659 C C . LEU A 1 90 ? -15.141 20.281 -3.582 1 83.25 90 LEU A C 1
ATOM 661 O O . LEU A 1 90 ? -14.75 19.375 -4.328 1 83.25 90 LEU A O 1
ATOM 665 N N . ASP A 1 91 ? -15.07 21.516 -3.975 1 85.19 91 ASP A N 1
ATOM 666 C CA . ASP A 1 91 ? -14.562 21.875 -5.297 1 85.19 91 ASP A CA 1
ATOM 667 C C . ASP A 1 91 ? -13.094 21.469 -5.449 1 85.19 91 ASP A C 1
ATOM 669 O O . ASP A 1 91 ? -12.68 21 -6.516 1 85.19 91 ASP A O 1
ATOM 673 N N . LEU A 1 92 ? -12.438 21.609 -4.391 1 87.38 92 LEU A N 1
ATOM 674 C CA . LEU A 1 92 ? -11.023 21.25 -4.418 1 87.38 92 LEU A CA 1
ATOM 675 C C . LEU A 1 92 ? -10.844 19.734 -4.266 1 87.38 92 LEU A C 1
ATOM 677 O O . LEU A 1 92 ? -10.109 19.125 -5.039 1 87.38 92 LEU A O 1
ATOM 681 N N . THR A 1 93 ? -11.562 19.156 -3.328 1 83.12 93 THR A N 1
ATOM 682 C CA . THR A 1 93 ? -11.32 17.766 -2.969 1 83.12 93 THR A CA 1
ATOM 683 C C . THR A 1 93 ? -11.766 16.828 -4.086 1 83.12 93 THR A C 1
ATOM 685 O O . THR A 1 93 ? -11.172 15.766 -4.293 1 83.12 93 THR A O 1
ATOM 688 N N . ARG A 1 94 ? -12.68 17.234 -4.887 1 78.19 94 ARG A N 1
ATOM 689 C CA . ARG A 1 94 ? -13.18 16.375 -5.961 1 78.19 94 ARG A CA 1
ATOM 690 C C . ARG A 1 94 ? -12.289 16.453 -7.191 1 78.19 94 ARG A C 1
ATOM 692 O O . ARG A 1 94 ? -12.172 15.492 -7.949 1 78.19 94 ARG A O 1
ATOM 699 N N . GLU A 1 95 ? -11.641 17.562 -7.254 1 77.94 95 GLU A N 1
ATOM 700 C CA . GLU A 1 95 ? -10.961 17.812 -8.523 1 77.94 95 GLU A CA 1
ATOM 701 C C . GLU A 1 95 ? -9.492 17.406 -8.453 1 77.94 95 GLU A C 1
ATOM 703 O O . GLU A 1 95 ? -8.867 17.156 -9.484 1 77.94 95 GLU A O 1
ATOM 708 N N . GLN A 1 96 ? -9.008 17.359 -7.285 1 81.12 96 GLN A N 1
ATOM 709 C CA . GLN A 1 96 ? -7.582 17.062 -7.168 1 81.12 96 GLN A CA 1
ATOM 710 C C . GLN A 1 96 ? -7.348 15.594 -6.824 1 81.12 96 GLN A C 1
ATOM 712 O O . GLN A 1 96 ? -7.66 15.156 -5.715 1 81.12 96 GLN A O 1
ATOM 717 N N . PRO A 1 97 ? -6.777 14.852 -7.66 1 71.44 97 PRO A N 1
ATOM 718 C CA . PRO A 1 97 ? -6.621 13.398 -7.492 1 71.44 97 PRO A CA 1
ATOM 719 C C . PRO A 1 97 ? -5.836 13.039 -6.234 1 71.44 97 PRO A C 1
ATOM 721 O O . PRO A 1 97 ? -6.105 12.008 -5.613 1 71.44 97 PRO A O 1
ATOM 724 N N . ILE A 1 98 ? -4.918 13.883 -5.832 1 71.75 98 ILE A N 1
ATOM 725 C CA . ILE A 1 98 ? -4.074 13.57 -4.684 1 71.75 98 ILE A CA 1
ATOM 726 C C . ILE A 1 98 ? -4.914 13.594 -3.406 1 71.75 98 ILE A C 1
ATOM 728 O O . ILE A 1 98 ? -4.535 13 -2.396 1 71.75 98 ILE A O 1
ATOM 732 N N . ILE A 1 99 ? -6.055 14.234 -3.48 1 83 99 ILE A N 1
ATOM 733 C CA . ILE A 1 99 ? -6.855 14.414 -2.275 1 83 99 ILE A CA 1
ATOM 734 C C . ILE A 1 99 ? -8.156 13.625 -2.395 1 83 99 ILE A C 1
ATOM 736 O O . ILE A 1 99 ? -8.734 13.219 -1.384 1 83 99 ILE A O 1
ATOM 740 N N . SER A 1 100 ? -8.672 13.375 -3.52 1 78.38 100 SER A N 1
ATOM 741 C CA . SER A 1 100 ? -10.016 12.859 -3.744 1 78.38 100 SER A CA 1
ATOM 742 C C . SER A 1 100 ? -10.156 11.438 -3.213 1 78.38 100 SER A C 1
ATOM 744 O O . SER A 1 100 ? -11.234 11.039 -2.764 1 78.38 100 SER A O 1
ATOM 746 N N . GLY A 1 101 ? -9.156 10.719 -3.164 1 78.62 101 GLY A N 1
ATOM 747 C CA . GLY A 1 101 ? -9.227 9.328 -2.729 1 78.62 101 GLY A CA 1
ATOM 748 C C . GLY A 1 101 ? -9.367 9.188 -1.225 1 78.62 101 GLY A C 1
ATOM 749 O O . GLY A 1 101 ? -9.742 8.117 -0.732 1 78.62 101 GLY A O 1
ATOM 750 N N . LYS A 1 102 ? -9.219 10.266 -0.501 1 87.75 102 LYS A N 1
ATOM 751 C CA . LYS A 1 102 ? -9.195 10.188 0.956 1 87.75 102 LYS A CA 1
ATOM 752 C C . LYS A 1 102 ? -10.594 9.984 1.525 1 87.75 102 LYS A C 1
ATOM 754 O O . LYS A 1 102 ? -10.766 9.344 2.564 1 87.75 102 LYS A O 1
ATOM 759 N N . LYS A 1 103 ? -11.555 10.539 0.829 1 91 103 LYS A N 1
ATOM 760 C CA . LYS A 1 103 ? -12.93 10.406 1.302 1 91 103 LYS A CA 1
ATOM 761 C C . LYS A 1 103 ? -13.336 8.938 1.396 1 91 103 LYS A C 1
ATOM 763 O O . LYS A 1 103 ? -14.094 8.555 2.293 1 91 103 LYS A O 1
ATOM 768 N N . GLY A 1 104 ? -12.961 8.156 0.469 1 90.44 104 GLY A N 1
ATOM 769 C CA . GLY A 1 104 ? -13.289 6.742 0.467 1 90.44 104 GLY A CA 1
ATOM 770 C C . GLY A 1 104 ? -12.875 6.031 1.74 1 90.44 104 GLY A C 1
ATOM 771 O O . GLY A 1 104 ? -13.562 5.121 2.201 1 90.44 104 GLY A O 1
ATOM 772 N N . LEU A 1 105 ? -11.797 6.422 2.334 1 91.75 105 LEU A N 1
ATOM 773 C CA . LEU A 1 105 ? -11.297 5.805 3.561 1 91.75 105 LEU A CA 1
ATOM 774 C C . LEU A 1 105 ? -12.164 6.195 4.754 1 91.75 105 LEU A C 1
ATOM 776 O O . LEU A 1 105 ? -12.453 5.359 5.617 1 91.75 105 LEU A O 1
ATOM 780 N N . ARG A 1 106 ? -12.578 7.457 4.824 1 95.94 106 ARG A N 1
ATOM 781 C CA . ARG A 1 106 ? -13.523 7.871 5.859 1 95.94 106 ARG A CA 1
ATOM 782 C C . ARG A 1 106 ? -14.844 7.129 5.723 1 95.94 106 ARG A C 1
ATOM 784 O O . ARG A 1 106 ? -15.414 6.668 6.715 1 95.94 106 ARG A O 1
ATOM 791 N N . ASP A 1 107 ? -15.297 6.992 4.473 1 95.62 107 ASP A N 1
ATOM 792 C CA . ASP A 1 107 ? -16.531 6.242 4.219 1 95.62 107 ASP A CA 1
ATOM 793 C C . ASP A 1 107 ? -16.406 4.801 4.707 1 95.62 107 ASP A C 1
ATOM 795 O O . ASP A 1 107 ? -17.359 4.246 5.258 1 95.62 107 ASP A O 1
ATOM 799 N N . LEU A 1 108 ? -15.266 4.238 4.48 1 93.06 108 LEU A N 1
ATOM 800 C CA . LEU A 1 108 ? -15.023 2.869 4.918 1 93.06 108 LEU A CA 1
ATOM 801 C C . LEU A 1 108 ? -15.141 2.752 6.434 1 93.06 108 LEU A C 1
ATOM 803 O O . LEU A 1 108 ? -15.734 1.801 6.945 1 93.06 108 LEU A O 1
ATOM 807 N N . VAL A 1 109 ? -14.594 3.639 7.18 1 97.38 109 VAL A N 1
ATOM 808 C CA . VAL A 1 109 ? -14.672 3.641 8.633 1 97.38 109 VAL A CA 1
ATOM 809 C C . VAL A 1 109 ? -16.125 3.648 9.078 1 97.38 109 VAL A C 1
ATOM 811 O O . VAL A 1 109 ? -16.531 2.867 9.945 1 97.38 109 VAL A O 1
ATOM 814 N N . GLU A 1 110 ? -16.875 4.543 8.453 1 97.19 110 GLU A N 1
ATOM 815 C CA . GLU A 1 110 ? -18.281 4.672 8.805 1 97.19 110 GLU A CA 1
ATOM 816 C C . GLU A 1 110 ? -19.062 3.418 8.43 1 97.19 110 GLU A C 1
ATOM 818 O O . GLU A 1 110 ? -19.938 2.973 9.18 1 97.19 110 GLU A O 1
ATOM 823 N N . GLN A 1 111 ? -18.797 2.891 7.297 1 96.62 111 GLN A N 1
ATOM 824 C CA . GLN A 1 111 ? -19.484 1.697 6.805 1 96.62 111 GLN A CA 1
ATOM 825 C C . GLN A 1 111 ? -19.266 0.514 7.746 1 96.62 111 GLN A C 1
ATOM 827 O O . GLN A 1 111 ? -20.188 -0.272 7.984 1 96.62 111 GLN A O 1
ATOM 832 N N . LEU A 1 112 ? -18.062 0.386 8.203 1 95.25 112 LEU A N 1
ATOM 833 C CA . LEU A 1 112 ? -17.75 -0.721 9.094 1 95.25 112 LEU A CA 1
ATOM 834 C C . LEU A 1 112 ? -18.438 -0.555 10.438 1 95.25 112 LEU A C 1
ATOM 836 O O . LEU A 1 112 ? -18.719 -1.54 11.133 1 95.25 112 LEU A O 1
ATOM 840 N N . GLY A 1 113 ? -18.625 0.708 10.953 1 96.81 113 GLY A N 1
ATOM 841 C CA . GLY A 1 113 ? -19.562 1.02 12.016 1 96.81 113 GLY A CA 1
ATOM 842 C C . GLY A 1 113 ? -19 0.818 13.406 1 96.81 113 GLY A C 1
ATOM 843 O O . GLY A 1 113 ? -19.719 0.861 14.398 1 96.81 113 GLY A O 1
ATOM 844 N N . VAL A 1 114 ? -17.719 0.586 13.531 1 97.81 114 VAL A N 1
ATOM 845 C CA . VAL A 1 114 ? -17.094 0.304 14.82 1 97.81 114 VAL A CA 1
ATOM 846 C C . VAL A 1 114 ? -16.297 1.52 15.297 1 97.81 114 VAL A C 1
ATOM 848 O O . VAL A 1 114 ? -16.438 1.958 16.438 1 97.81 114 VAL A O 1
ATOM 851 N N . SER A 1 115 ? -15.492 2.025 14.422 1 98.38 115 SER A N 1
ATOM 852 C CA . SER A 1 115 ? -14.625 3.158 14.719 1 98.38 115 SER A CA 1
ATOM 853 C C . SER A 1 115 ? -15.242 4.469 14.25 1 98.38 115 SER A C 1
ATOM 855 O O . SER A 1 115 ? -16.188 4.469 13.461 1 98.38 115 SER A O 1
ATOM 857 N N . SER A 1 116 ? -14.773 5.574 14.789 1 98.69 116 SER A N 1
ATOM 858 C CA . SER A 1 116 ? -14.992 6.914 14.258 1 98.69 116 SER A CA 1
ATOM 859 C C . SER A 1 116 ? -13.688 7.527 13.758 1 98.69 116 SER A C 1
ATOM 861 O O . SER A 1 116 ? -12.633 7.324 14.359 1 98.69 116 SER A O 1
ATOM 863 N N . TRP A 1 117 ? -13.812 8.227 12.68 1 98.62 117 TRP A N 1
ATOM 864 C CA . TRP A 1 117 ? -12.617 8.898 12.18 1 98.62 117 TRP A CA 1
ATOM 865 C C . TRP A 1 117 ? -12.539 10.328 12.695 1 98.62 117 TRP A C 1
ATOM 867 O O . TRP A 1 117 ? -13.555 10.93 13.047 1 98.62 117 TRP A O 1
ATOM 877 N N . ILE A 1 118 ? -11.383 10.867 12.844 1 98.56 118 ILE A N 1
ATOM 878 C CA . ILE A 1 118 ? -11.078 12.281 13.008 1 98.56 118 ILE A CA 1
ATOM 879 C C . ILE A 1 118 ? -10.125 12.734 11.906 1 98.56 118 ILE A C 1
ATOM 881 O O . ILE A 1 118 ? -9.016 12.219 11.781 1 98.56 118 ILE A O 1
ATOM 885 N N . ALA A 1 119 ? -10.586 13.688 11.117 1 98 119 ALA A N 1
ATOM 886 C CA . ALA A 1 119 ? -9.758 14.195 10.023 1 98 119 ALA A CA 1
ATOM 887 C C . ALA A 1 119 ? -9 15.453 10.453 1 98 119 ALA A C 1
ATOM 889 O O . ALA A 1 119 ? -9.602 16.5 10.672 1 98 119 ALA A O 1
ATOM 890 N N . VAL A 1 120 ? -7.699 15.336 10.562 1 97.75 120 VAL A N 1
ATOM 891 C CA . VAL A 1 120 ? -6.895 16.5 10.891 1 97.75 120 VAL A CA 1
ATOM 892 C C . VAL A 1 120 ? -6.695 17.359 9.641 1 97.75 120 VAL A C 1
ATOM 894 O O . VAL A 1 120 ? -6.211 16.875 8.617 1 97.75 120 VAL A O 1
ATOM 897 N N . VAL A 1 121 ? -7.145 18.531 9.719 1 97.69 121 VAL A N 1
ATOM 898 C CA . VAL A 1 121 ? -7.031 19.484 8.625 1 97.69 121 VAL A CA 1
ATOM 899 C C . VAL A 1 121 ? -5.969 20.531 8.961 1 97.69 121 VAL A C 1
ATOM 901 O O . VAL A 1 121 ? -6.09 21.25 9.953 1 97.69 121 VAL A O 1
ATOM 904 N N . ASN A 1 122 ? -4.941 20.562 8.141 1 97.38 122 ASN A N 1
ATOM 905 C CA . ASN A 1 122 ? -3.846 21.469 8.445 1 97.38 122 ASN A CA 1
ATOM 906 C C . ASN A 1 122 ? -3.303 22.141 7.184 1 97.38 122 ASN A C 1
ATOM 908 O O . ASN A 1 122 ? -2.289 22.844 7.234 1 97.38 122 ASN A O 1
ATOM 912 N N . ASN A 1 123 ? -3.992 21.906 6.02 1 96.19 123 ASN A N 1
ATOM 913 C CA . ASN A 1 123 ? -3.461 22.344 4.734 1 96.19 123 ASN A CA 1
ATOM 914 C C . ASN A 1 123 ? -2.002 21.938 4.559 1 96.19 123 ASN A C 1
ATOM 916 O O . ASN A 1 123 ? -1.587 20.891 5.059 1 96.19 123 ASN A O 1
ATOM 920 N N . LEU A 1 124 ? -1.24 22.672 3.729 1 95.81 124 LEU A N 1
ATOM 921 C CA . LEU A 1 124 ? 0.142 22.281 3.484 1 95.81 124 LEU A CA 1
ATOM 922 C C . LEU A 1 124 ? 1.026 22.625 4.676 1 95.81 124 LEU A C 1
ATOM 924 O O . LEU A 1 124 ? 0.84 23.672 5.305 1 95.81 124 LEU A O 1
ATOM 928 N N . TRP A 1 125 ? 1.955 21.75 4.98 1 96.88 125 TRP A N 1
ATOM 929 C CA . TRP A 1 125 ? 2.953 22.047 6 1 96.88 125 TRP A CA 1
ATOM 930 C C . TRP A 1 125 ? 3.842 23.219 5.574 1 96.88 125 TRP A C 1
ATOM 932 O O . TRP A 1 125 ? 4.613 23.094 4.617 1 96.88 125 TRP A O 1
ATOM 942 N N . PHE A 1 126 ? 3.811 24.234 6.297 1 97.81 126 PHE A N 1
ATOM 943 C CA . PHE A 1 126 ? 4.426 25.484 5.887 1 97.81 126 PHE A CA 1
ATOM 944 C C . PHE A 1 126 ? 5.934 25.328 5.746 1 97.81 126 PHE A C 1
ATOM 946 O O . PHE A 1 126 ? 6.5 25.641 4.691 1 97.81 126 PHE A O 1
ATOM 953 N N . ASP A 1 127 ? 6.539 24.922 6.828 1 96.31 127 ASP A N 1
ATOM 954 C CA . ASP A 1 127 ? 7.996 24.844 6.906 1 96.31 127 ASP A CA 1
ATOM 955 C C . ASP A 1 127 ? 8.547 23.844 5.887 1 96.31 127 ASP A C 1
ATOM 957 O O . ASP A 1 127 ? 9.5 24.156 5.168 1 96.31 127 ASP A O 1
ATOM 961 N N . TRP A 1 128 ? 7.945 22.75 5.82 1 93 128 TRP A N 1
ATOM 962 C CA . TRP A 1 128 ? 8.383 21.734 4.863 1 93 128 TRP A CA 1
ATOM 963 C C . TRP A 1 128 ? 8.18 22.219 3.43 1 93 128 TRP A C 1
ATOM 965 O O . TRP A 1 128 ? 9.078 22.094 2.596 1 93 128 TRP A O 1
ATOM 975 N N . SER A 1 129 ? 7.051 22.781 3.094 1 95 129 SER A N 1
ATOM 976 C CA . SER A 1 129 ? 6.719 23.234 1.748 1 95 129 SER A CA 1
ATOM 977 C C . SER A 1 129 ? 7.602 24.406 1.329 1 95 129 SER A C 1
ATOM 979 O O . SER A 1 129 ? 7.941 24.547 0.152 1 95 129 SER A O 1
ATOM 981 N N . LEU A 1 130 ? 7.914 25.234 2.301 1 95.62 130 LEU A N 1
ATOM 982 C CA . LEU A 1 130 ? 8.82 26.344 2.008 1 95.62 130 LEU A CA 1
ATOM 983 C C . LEU A 1 130 ? 10.203 25.828 1.618 1 95.62 130 LEU A C 1
ATOM 985 O O . LEU A 1 130 ? 10.789 26.297 0.642 1 95.62 130 LEU A O 1
ATOM 989 N N . LYS A 1 131 ? 10.68 24.875 2.352 1 91 131 LYS A N 1
ATOM 990 C CA . LYS A 1 131 ? 11.992 24.281 2.08 1 91 131 LYS A CA 1
ATOM 991 C C . LYS A 1 131 ? 12.023 23.625 0.699 1 91 131 LYS A C 1
ATOM 993 O O . LYS A 1 131 ? 13.055 23.641 0.026 1 91 131 LYS A O 1
ATOM 998 N N . MET A 1 132 ? 10.875 23.141 0.291 1 89.12 132 MET A N 1
ATOM 999 C CA . MET A 1 132 ? 10.797 22.406 -0.976 1 89.12 132 MET A CA 1
ATOM 1000 C C . MET A 1 132 ? 10.477 23.359 -2.125 1 89.12 132 MET A C 1
ATOM 1002 O O . MET A 1 132 ? 10.445 22.938 -3.285 1 89.12 132 MET A O 1
ATOM 1006 N N . GLY A 1 133 ? 10.141 24.578 -1.803 1 91.75 133 GLY A N 1
ATOM 1007 C CA . GLY A 1 133 ? 9.836 25.562 -2.822 1 91.75 133 GLY A CA 1
ATOM 1008 C C . GLY A 1 133 ? 8.406 25.484 -3.32 1 91.75 133 GLY A C 1
ATOM 1009 O O . GLY A 1 133 ? 8.086 26.031 -4.379 1 91.75 133 GLY A O 1
ATOM 1010 N N . CYS A 1 134 ? 7.547 24.891 -2.557 1 93.06 134 CYS A N 1
ATOM 1011 C CA . CYS A 1 134 ? 6.199 24.594 -3.025 1 93.06 134 CYS A CA 1
ATOM 1012 C C . CYS A 1 134 ? 5.301 25.812 -2.939 1 93.06 134 CYS A C 1
ATOM 1014 O O . CYS A 1 134 ? 4.238 25.859 -3.562 1 93.06 134 CYS A O 1
ATOM 1016 N N . TRP A 1 135 ? 5.73 26.828 -2.24 1 96.44 135 TRP A N 1
ATOM 1017 C CA . TRP A 1 135 ? 4.934 28.047 -2.121 1 96.44 135 TRP A CA 1
ATOM 1018 C C . TRP A 1 135 ? 5.27 29.031 -3.236 1 96.44 135 TRP A C 1
ATOM 1020 O O . TRP A 1 135 ? 4.852 30.188 -3.201 1 96.44 135 TRP A O 1
ATOM 1030 N N . GLY A 1 136 ? 6.047 28.594 -4.246 1 95.94 136 GLY A N 1
ATOM 1031 C CA . GLY A 1 136 ? 6.496 29.469 -5.32 1 95.94 136 GLY A CA 1
ATOM 1032 C C . GLY A 1 136 ? 7.68 30.328 -4.93 1 95.94 136 GLY A C 1
ATOM 1033 O O . GLY A 1 136 ? 7.961 31.344 -5.582 1 95.94 136 GLY A O 1
ATOM 1034 N N . ILE A 1 137 ? 8.305 30.016 -3.844 1 96.88 137 ILE A N 1
ATOM 1035 C CA . ILE A 1 137 ? 9.43 30.781 -3.318 1 96.88 137 ILE A CA 1
ATOM 1036 C C . ILE A 1 137 ? 10.672 29.906 -3.248 1 96.88 137 ILE A C 1
ATOM 1038 O O . ILE A 1 137 ? 10.742 28.984 -2.428 1 96.88 137 ILE A O 1
ATOM 1042 N N . ASN A 1 138 ? 11.547 30.125 -4.141 1 95.44 138 ASN A N 1
ATOM 1043 C CA . ASN A 1 138 ? 12.852 29.453 -4.129 1 95.44 138 ASN A CA 1
ATOM 1044 C C . ASN A 1 138 ? 13.906 30.312 -3.445 1 95.44 138 ASN A C 1
ATOM 1046 O O . ASN A 1 138 ? 14.508 31.188 -4.078 1 95.44 138 ASN A O 1
ATOM 1050 N N . VAL A 1 139 ? 14.211 30.062 -2.264 1 93.88 139 VAL A N 1
ATOM 1051 C CA . VAL A 1 139 ? 15.039 30.906 -1.423 1 93.88 139 VAL A CA 1
ATOM 1052 C C . VAL A 1 139 ? 16.484 30.891 -1.928 1 93.88 139 VAL A C 1
ATOM 1054 O O . VAL A 1 139 ? 17.125 31.938 -2.016 1 93.88 139 VAL A O 1
ATOM 1057 N N . LYS A 1 140 ? 16.969 29.75 -2.307 1 90.94 140 LYS A N 1
ATOM 1058 C CA . LYS A 1 140 ? 18.359 29.578 -2.744 1 90.94 140 LYS A CA 1
ATOM 1059 C C . LYS A 1 140 ? 18.641 30.438 -3.982 1 90.94 140 LYS A C 1
ATOM 1061 O O . LYS A 1 140 ? 19.672 31.078 -4.07 1 90.94 140 LYS A O 1
ATOM 1066 N N . GLU A 1 141 ? 17.734 30.453 -4.863 1 94.38 141 GLU A N 1
ATOM 1067 C CA . GLU A 1 141 ? 17.938 31.156 -6.125 1 94.38 141 GLU A CA 1
ATOM 1068 C C . GLU A 1 141 ? 17.344 32.562 -6.078 1 94.38 141 GLU A C 1
ATOM 1070 O O . GLU A 1 141 ? 17.484 33.344 -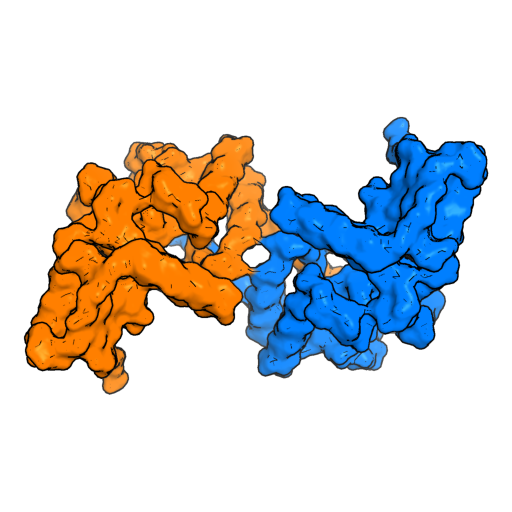7.031 1 94.38 141 GLU A O 1
ATOM 1075 N N . ARG A 1 142 ? 16.688 32.875 -4.984 1 96.19 142 ARG A N 1
ATOM 1076 C CA . ARG A 1 142 ? 15.992 34.156 -4.809 1 96.19 142 ARG A CA 1
ATOM 1077 C C . ARG A 1 142 ? 15.047 34.438 -5.973 1 96.19 142 ARG A C 1
ATOM 1079 O O . ARG A 1 142 ? 15.094 35.5 -6.578 1 96.19 142 ARG A O 1
ATOM 1086 N N . LYS A 1 143 ? 14.273 33.406 -6.262 1 97.5 143 LYS A N 1
ATOM 1087 C CA . LYS A 1 143 ? 13.219 33.5 -7.273 1 97.5 143 LYS A CA 1
ATOM 1088 C C . LYS A 1 143 ? 11.844 33.219 -6.656 1 97.5 143 LYS A C 1
ATOM 1090 O O . LYS A 1 143 ? 11.703 32.375 -5.773 1 97.5 143 LYS A O 1
ATOM 1095 N N . ALA A 1 144 ? 10.891 34 -7.086 1 97.81 144 ALA A N 1
ATOM 1096 C CA . ALA A 1 144 ? 9.523 33.812 -6.602 1 97.81 144 ALA A CA 1
ATOM 1097 C C . ALA A 1 144 ? 8.516 33.906 -7.738 1 97.81 144 ALA A C 1
ATOM 1099 O O . ALA A 1 144 ? 8.648 34.781 -8.609 1 97.81 144 ALA A O 1
ATOM 1100 N N . GLU A 1 145 ? 7.621 33.031 -7.812 1 96.94 145 GLU A N 1
ATOM 1101 C CA . GLU A 1 145 ? 6.438 33.125 -8.664 1 96.94 145 GLU A CA 1
ATOM 1102 C C . GLU A 1 145 ? 5.191 33.469 -7.852 1 96.94 145 GLU A C 1
ATOM 1104 O O . GLU A 1 145 ? 4.707 32.625 -7.082 1 96.94 145 GLU A O 1
ATOM 1109 N N . ILE A 1 146 ? 4.691 34.625 -8.055 1 97 146 ILE A N 1
ATOM 1110 C CA . ILE A 1 146 ? 3.555 35.125 -7.277 1 97 146 ILE A CA 1
ATOM 1111 C C . ILE A 1 146 ? 2.258 34.875 -8.039 1 97 146 ILE A C 1
ATOM 1113 O O . ILE A 1 146 ? 2.107 35.312 -9.188 1 97 146 ILE A O 1
ATOM 1117 N N . TRP A 1 147 ? 1.361 34.156 -7.367 1 95.44 147 TRP A N 1
ATOM 1118 C CA . TRP A 1 147 ? 0.115 33.75 -8.016 1 95.44 147 TRP A CA 1
ATOM 1119 C C . TRP A 1 147 ? -1.007 34.75 -7.68 1 95.44 147 TRP A C 1
ATOM 1121 O O . TRP A 1 147 ? -1.24 35.062 -6.512 1 95.44 147 TRP A O 1
ATOM 1131 N N . ASN A 1 148 ? -1.743 35.219 -8.688 1 88.88 148 ASN A N 1
ATOM 1132 C CA . ASN A 1 148 ? -2.895 36.094 -8.57 1 88.88 148 ASN A CA 1
ATOM 1133 C C . ASN A 1 148 ? -2.635 37.219 -7.574 1 88.88 148 ASN A C 1
ATOM 1135 O O . ASN A 1 148 ? -3.424 37.438 -6.652 1 88.88 148 ASN A O 1
ATOM 1139 N N . GLY A 1 149 ? -1.544 37.906 -7.676 1 91.19 149 GLY A N 1
ATOM 1140 C CA . GLY A 1 149 ? -1.223 39.094 -6.875 1 91.19 149 GLY A CA 1
ATOM 1141 C C . GLY A 1 149 ? -0.645 38.75 -5.516 1 91.19 149 GLY A C 1
ATOM 1142 O O . GLY A 1 149 ? -0.035 39.594 -4.859 1 91.19 149 GLY A O 1
ATOM 1143 N N . GLY A 1 150 ? -0.851 37.5 -5.055 1 95.62 150 GLY A N 1
ATOM 1144 C CA . GLY A 1 150 ? -0.206 37 -3.855 1 95.62 150 GLY A CA 1
ATOM 1145 C C . GLY A 1 150 ? -0.839 37.5 -2.576 1 95.62 150 GLY A C 1
ATOM 1146 O O . GLY A 1 150 ? -0.215 37.469 -1.513 1 95.62 150 GLY A O 1
ATOM 1147 N N . ASN A 1 151 ? -2.086 38 -2.605 1 96.38 151 ASN A N 1
ATOM 1148 C CA . ASN A 1 151 ? -2.664 38.656 -1.45 1 96.38 151 ASN A CA 1
ATOM 1149 C C . ASN A 1 151 ? -3.752 37.812 -0.792 1 96.38 151 ASN A C 1
ATOM 1151 O O . ASN A 1 151 ? -4.227 38.156 0.297 1 96.38 151 ASN A O 1
ATOM 1155 N N . VAL A 1 152 ? -4.148 36.688 -1.395 1 96.38 152 VAL A N 1
ATOM 1156 C CA . VAL A 1 152 ? -5.141 35.812 -0.799 1 96.38 152 VAL A CA 1
ATOM 1157 C C . VAL A 1 152 ? -4.512 35.031 0.36 1 96.38 152 VAL A C 1
ATOM 1159 O O . VAL A 1 152 ? -3.426 34.469 0.223 1 96.38 152 VAL A O 1
ATOM 1162 N N . LYS A 1 153 ? -5.18 35.094 1.491 1 97.75 153 LYS A N 1
ATOM 1163 C CA . LYS A 1 153 ? -4.645 34.406 2.664 1 97.75 153 LYS A CA 1
ATOM 1164 C C . LYS A 1 153 ? -5.184 33 2.76 1 97.75 153 LYS A C 1
ATOM 1166 O O . LYS A 1 153 ? -6.305 32.719 2.332 1 97.75 153 LYS A O 1
ATOM 1171 N N . ALA A 1 154 ? -4.395 32.094 3.256 1 97.62 154 ALA A N 1
ATOM 1172 C CA . ALA A 1 154 ? -4.754 30.703 3.537 1 97.62 154 ALA A CA 1
ATOM 1173 C C . ALA A 1 154 ? -4.164 30.25 4.867 1 97.62 154 ALA A C 1
ATOM 1175 O O . ALA A 1 154 ? -3.174 30.812 5.34 1 97.62 154 ALA A O 1
ATOM 1176 N N . ASN A 1 155 ? -4.859 29.344 5.48 1 98.19 155 ASN A N 1
ATOM 1177 C CA . ASN A 1 155 ? -4.281 28.688 6.652 1 98.19 155 ASN A CA 1
ATOM 1178 C C . ASN A 1 155 ? -3.148 27.75 6.262 1 98.19 155 ASN A C 1
ATOM 1180 O O . ASN A 1 155 ? -3.209 27.094 5.219 1 98.19 155 ASN A O 1
ATOM 1184 N N . THR A 1 156 ? -2.139 27.703 7 1 98.12 156 THR A N 1
ATOM 1185 C CA . THR A 1 156 ? -1.05 26.734 6.895 1 98.12 156 THR A CA 1
ATOM 1186 C C . THR A 1 156 ? -0.516 26.375 8.273 1 98.12 156 THR A C 1
ATOM 1188 O O . THR A 1 156 ? -0.772 27.078 9.258 1 98.12 156 THR A O 1
ATOM 1191 N N . SER A 1 157 ? 0.093 25.25 8.375 1 97.94 157 SER A N 1
ATOM 1192 C CA . SER A 1 157 ? 0.537 24.734 9.664 1 97.94 157 SER A CA 1
ATOM 1193 C C . SER A 1 157 ? 1.954 24.188 9.586 1 97.94 157 SER A C 1
ATOM 1195 O O . SER A 1 157 ? 2.342 23.609 8.562 1 97.94 157 SER A O 1
ATOM 1197 N N . THR A 1 158 ? 2.725 24.391 10.688 1 97.31 158 THR A N 1
ATOM 1198 C CA . THR A 1 158 ? 4.031 23.75 10.773 1 97.31 158 THR A CA 1
ATOM 1199 C C . THR A 1 158 ? 3.887 22.281 11.156 1 97.31 158 THR A C 1
ATOM 1201 O O . THR A 1 158 ? 2.877 21.875 11.742 1 97.31 158 THR A O 1
ATOM 1204 N N . LEU A 1 159 ? 4.859 21.547 10.812 1 94.69 159 LEU A N 1
ATOM 1205 C CA . LEU A 1 159 ? 4.898 20.156 11.227 1 94.69 159 LEU A CA 1
ATOM 1206 C C . LEU A 1 159 ? 4.816 20.047 12.75 1 94.69 159 LEU A C 1
ATOM 1208 O O . LEU A 1 159 ? 4.094 19.188 13.273 1 94.69 159 LEU A O 1
ATOM 1212 N N . LYS A 1 160 ? 5.531 20.922 13.414 1 93.25 160 LYS A N 1
ATOM 1213 C CA . LYS A 1 160 ? 5.523 20.953 14.875 1 93.25 160 LYS A CA 1
ATOM 1214 C C . LYS A 1 160 ? 4.113 21.188 15.406 1 93.25 160 LYS A C 1
ATOM 1216 O O . LYS A 1 160 ? 3.68 20.516 16.344 1 93.25 160 LYS A O 1
ATOM 1221 N N . ARG A 1 161 ? 3.436 22.125 14.828 1 95.69 161 ARG A N 1
ATOM 1222 C CA . ARG A 1 161 ? 2.078 22.453 15.242 1 95.69 161 ARG A CA 1
ATOM 1223 C C . ARG A 1 161 ? 1.141 21.266 15.055 1 95.69 161 ARG A C 1
ATOM 1225 O O . ARG A 1 161 ? 0.318 20.984 15.93 1 95.69 161 ARG A O 1
ATOM 1232 N N . VAL A 1 162 ? 1.229 20.641 13.945 1 96.56 162 VAL A N 1
ATOM 1233 C CA . VAL A 1 162 ? 0.347 19.516 13.648 1 96.56 162 VAL A CA 1
ATOM 1234 C C . VAL A 1 162 ? 0.552 18.406 14.68 1 96.56 162 VAL A C 1
ATOM 1236 O O . VAL A 1 162 ? -0.414 17.906 15.258 1 96.56 162 VAL A O 1
ATOM 1239 N N . GLY A 1 163 ? 1.812 18.031 14.93 1 95.12 163 GLY A N 1
ATOM 1240 C CA . GLY A 1 163 ? 2.102 17.016 15.922 1 95.12 163 GLY A CA 1
ATOM 1241 C C . GLY A 1 163 ? 1.587 17.359 17.297 1 95.12 163 GLY A C 1
ATOM 1242 O O . GLY A 1 163 ? 0.956 16.531 17.969 1 95.12 163 GLY A O 1
ATOM 1243 N N . ALA A 1 164 ? 1.831 18.609 17.703 1 94 164 ALA A N 1
ATOM 1244 C CA . ALA A 1 164 ? 1.413 19.062 19.031 1 94 164 ALA A CA 1
ATOM 1245 C C . ALA A 1 164 ? -0.108 19.078 19.156 1 94 164 ALA A C 1
ATOM 1247 O O . ALA A 1 164 ? -0.655 18.719 20.188 1 94 164 ALA A O 1
ATOM 1248 N N . ALA A 1 165 ? -0.746 19.5 18.094 1 96.12 165 ALA A N 1
ATOM 1249 C CA . ALA A 1 165 ? -2.203 19.594 18.109 1 96.12 165 ALA A CA 1
ATOM 1250 C C . ALA A 1 165 ? -2.842 18.219 18.219 1 96.12 165 ALA A C 1
ATOM 1252 O O . ALA A 1 165 ? -3.809 18.031 18.969 1 96.12 165 ALA A O 1
ATOM 1253 N N . VAL A 1 166 ? -2.332 17.266 17.453 1 95.75 166 VAL A N 1
ATOM 1254 C CA . VAL A 1 166 ? -2.852 15.906 17.5 1 95.75 166 VAL A CA 1
ATOM 1255 C C . VAL A 1 166 ? -2.666 15.328 18.906 1 95.75 166 VAL A C 1
ATOM 1257 O O . VAL A 1 166 ? -3.584 14.727 19.453 1 95.75 166 VAL A O 1
ATOM 1260 N N . ALA A 1 167 ? -1.488 15.492 19.484 1 93.31 167 ALA A N 1
ATOM 1261 C CA . ALA A 1 167 ? -1.208 14.977 20.828 1 93.31 167 ALA A CA 1
ATOM 1262 C C . ALA A 1 167 ? -2.148 15.594 21.859 1 93.31 167 ALA A C 1
ATOM 1264 O O . ALA A 1 167 ? -2.646 14.898 22.75 1 93.31 167 ALA A O 1
ATOM 1265 N N . GLU A 1 168 ? -2.316 16.906 21.734 1 94.31 168 GLU A N 1
ATOM 1266 C CA . GLU A 1 168 ? -3.215 17.594 22.656 1 94.31 168 GLU A CA 1
ATOM 1267 C C . GLU A 1 168 ? -4.645 17.078 22.516 1 94.31 168 GLU A C 1
ATOM 1269 O O . GLU A 1 168 ? -5.332 16.875 23.531 1 94.31 168 GLU A O 1
ATOM 1274 N N . LEU A 1 169 ? -5.121 16.969 21.297 1 95.38 169 LEU A N 1
ATOM 1275 C CA . LEU A 1 169 ? -6.465 16.484 21.031 1 95.38 169 LEU A CA 1
ATOM 1276 C C . LEU A 1 169 ? -6.684 15.117 21.672 1 95.38 169 LEU A C 1
ATOM 1278 O O . LEU A 1 169 ? -7.676 14.906 22.375 1 95.38 169 LEU A O 1
ATOM 1282 N N . LEU A 1 170 ? -5.734 14.188 21.469 1 95.62 170 LEU A N 1
ATOM 1283 C CA . LEU A 1 170 ? -5.898 12.805 21.891 1 95.62 170 LEU A CA 1
ATOM 1284 C C . LEU A 1 170 ? -5.707 12.672 23.406 1 95.62 170 LEU A C 1
ATOM 1286 O O . LEU A 1 170 ? -6.039 11.641 23.984 1 95.62 170 LEU A O 1
ATOM 1290 N N . SER A 1 171 ? -5.203 13.734 24.031 1 94.06 171 SER A N 1
ATOM 1291 C CA . SER A 1 171 ? -5.027 13.734 25.469 1 94.06 171 SER A CA 1
ATOM 1292 C C . SER A 1 171 ? -6.277 14.242 26.188 1 94.06 171 SER A C 1
ATOM 1294 O O . SER A 1 171 ? -6.379 14.156 27.406 1 94.06 171 SER A O 1
ATOM 1296 N N . ARG A 1 172 ? -7.223 14.734 25.422 1 94.19 172 ARG A N 1
ATOM 1297 C CA . ARG A 1 172 ? -8.438 15.297 26.016 1 94.19 172 ARG A CA 1
ATOM 1298 C C . ARG A 1 172 ? -9.328 14.195 26.594 1 94.19 172 ARG A C 1
ATOM 1300 O O . ARG A 1 172 ? -9.297 13.062 26.109 1 94.19 172 ARG A O 1
ATOM 1307 N N . PRO A 1 173 ? -10.125 14.586 27.641 1 95.12 173 PRO A N 1
ATOM 1308 C CA . PRO A 1 173 ? -11.109 13.617 28.125 1 95.12 173 PRO A CA 1
ATOM 1309 C C . PRO A 1 173 ? -12.086 13.172 27.031 1 95.12 173 PRO A C 1
ATOM 1311 O O . PRO A 1 173 ? -12.305 13.898 26.062 1 95.12 173 PRO A O 1
ATOM 1314 N N . GLU A 1 174 ? -12.633 12 27.266 1 95.81 174 GLU A N 1
ATOM 1315 C CA . GLU A 1 174 ? -13.523 11.398 26.281 1 95.81 174 GLU A CA 1
ATOM 1316 C C . GLU A 1 174 ? -14.656 12.352 25.906 1 95.81 174 GLU A C 1
ATOM 1318 O O . GLU A 1 174 ? -15.039 12.43 24.734 1 95.81 174 GLU A O 1
ATOM 1323 N N . GLU A 1 175 ? -15.156 13.117 26.828 1 95.25 175 GLU A N 1
ATOM 1324 C CA . GLU A 1 175 ? -16.266 14.031 26.594 1 95.25 175 GLU A CA 1
ATOM 1325 C C . GLU A 1 175 ? -15.891 15.102 25.578 1 95.25 175 GLU A C 1
ATOM 1327 O O . GLU A 1 175 ? -16.734 15.555 24.797 1 95.25 175 GLU A O 1
ATOM 1332 N N . GLU A 1 176 ? -14.656 15.477 25.547 1 94.25 176 GLU A N 1
ATOM 1333 C CA . GLU A 1 176 ? -14.172 16.484 24.609 1 94.25 176 GLU A CA 1
ATOM 1334 C C . GLU A 1 176 ? -13.75 15.859 23.297 1 94.25 176 GLU A C 1
ATOM 1336 O O . GLU A 1 176 ? -14.023 16.406 22.219 1 94.25 176 GLU A O 1
ATOM 1341 N N . LEU A 1 177 ? -13.094 14.688 23.391 1 96.19 177 LEU A N 1
ATOM 1342 C CA . LEU A 1 177 ? -12.617 14.016 22.188 1 96.19 177 LEU A CA 1
ATOM 1343 C C . LEU A 1 177 ? -13.789 13.539 21.344 1 96.19 177 LEU A C 1
ATOM 1345 O O . LEU A 1 177 ? -13.734 13.609 20.109 1 96.19 177 LEU A O 1
ATOM 1349 N N . SER A 1 178 ? -14.828 13.117 21.984 1 97.38 178 SER A N 1
ATOM 1350 C CA . SER A 1 178 ? -15.953 12.508 21.281 1 97.38 178 SER A CA 1
ATOM 1351 C C . SER A 1 178 ? -16.688 13.531 20.422 1 97.38 178 SER A C 1
ATOM 1353 O O . SER A 1 178 ? -17.438 13.164 19.5 1 97.38 178 SER A O 1
ATOM 1355 N N . VAL A 1 179 ? -16.469 14.812 20.656 1 96.19 179 VAL A N 1
ATOM 1356 C CA . VAL A 1 179 ? -17.062 15.875 19.859 1 96.19 179 VAL A CA 1
ATOM 1357 C C . VAL A 1 179 ? -16.547 15.789 18.422 1 96.19 179 VAL A C 1
ATOM 1359 O O . VAL A 1 179 ? -17.234 16.219 17.484 1 96.19 179 VAL A O 1
ATOM 1362 N N . TYR A 1 180 ? -15.445 15.117 18.234 1 97.38 180 TYR A N 1
ATOM 1363 C CA . TYR A 1 180 ? -14.797 15.094 16.938 1 97.38 180 TYR A CA 1
ATOM 1364 C C . TYR A 1 180 ? -15.047 13.773 16.219 1 97.38 180 TYR A C 1
ATOM 1366 O O . TYR A 1 180 ? -14.469 13.508 15.164 1 97.38 180 TYR A O 1
ATOM 1374 N N . LYS A 1 181 ? -15.914 12.953 16.766 1 98.31 181 LYS A N 1
ATOM 1375 C CA . LYS A 1 181 ? -16.25 11.719 16.062 1 98.31 181 LYS A CA 1
ATOM 1376 C C . LYS A 1 181 ? -16.828 12.023 14.68 1 98.31 181 LYS A C 1
ATOM 1378 O O . LYS A 1 181 ? -17.859 12.703 14.562 1 98.31 181 LYS A O 1
ATOM 1383 N N . ASN A 1 182 ? -16.172 11.516 13.664 1 98.31 182 ASN A N 1
ATOM 1384 C CA . ASN A 1 182 ? -16.516 11.68 12.258 1 98.31 182 ASN A CA 1
ATOM 1385 C C . ASN A 1 182 ? -16.609 13.148 11.875 1 98.31 182 ASN A C 1
ATOM 1387 O O . ASN A 1 182 ? -17.531 13.555 11.156 1 98.31 182 ASN A O 1
ATOM 1391 N N . ARG A 1 183 ? -15.625 13.922 12.391 1 97.56 183 ARG A N 1
ATOM 1392 C CA . ARG A 1 183 ? -15.531 15.352 12.117 1 97.56 183 ARG A CA 1
ATOM 1393 C C . ARG A 1 183 ? -14.094 15.773 11.859 1 97.56 183 ARG A C 1
ATOM 1395 O O . ARG A 1 183 ? -13.156 15.094 12.289 1 97.56 183 ARG A O 1
ATOM 1402 N N . PRO A 1 184 ? -13.953 16.891 11.148 1 97.56 184 PRO A N 1
ATOM 1403 C CA . PRO A 1 184 ? -12.609 17.438 10.992 1 97.56 184 PRO A CA 1
ATOM 1404 C C . PRO A 1 184 ? -12.117 18.172 12.234 1 97.56 184 PRO A C 1
ATOM 1406 O O . PRO A 1 184 ? -12.93 18.672 13.023 1 97.56 184 PRO A O 1
ATOM 1409 N N . PHE A 1 185 ? -10.875 18.078 12.555 1 97.69 185 PHE A N 1
ATOM 1410 C CA . PHE A 1 185 ? -10.133 18.844 13.547 1 97.69 185 PHE A CA 1
ATOM 1411 C C . PHE A 1 185 ? -9.195 19.844 12.867 1 97.69 185 PHE A C 1
ATOM 1413 O O . PHE A 1 185 ? -8.18 19.453 12.281 1 97.69 185 PHE A O 1
ATOM 1420 N N . TYR A 1 186 ? -9.523 21.156 12.891 1 98.06 186 TYR A N 1
ATOM 1421 C CA . TYR A 1 186 ? -8.836 22.188 12.125 1 98.06 186 TYR A CA 1
ATOM 1422 C C . TYR A 1 186 ? -7.672 22.766 12.922 1 98.06 186 TYR A C 1
ATOM 1424 O O . TYR A 1 186 ? -7.863 23.297 14.023 1 98.06 186 TYR A O 1
ATOM 1432 N N . VAL A 1 187 ? -6.488 22.656 12.336 1 97 187 VAL A N 1
ATOM 1433 C CA . VAL A 1 187 ? -5.238 23.141 12.914 1 97 187 VAL A CA 1
ATOM 1434 C C . VAL A 1 187 ? -4.66 24.25 12.039 1 97 187 VAL A C 1
ATOM 1436 O O . VAL A 1 187 ? -4.777 24.203 10.812 1 97 187 VAL A O 1
ATOM 1439 N N . SER A 1 188 ? -4.059 25.25 12.68 1 97.62 188 SER A N 1
ATOM 1440 C CA . SER A 1 188 ? -3.424 26.328 11.914 1 97.62 188 SER A CA 1
ATOM 1441 C C . SER A 1 188 ? -2.275 26.953 12.688 1 97.62 188 SER A C 1
ATOM 1443 O O . SER A 1 188 ? -2.389 27.188 13.898 1 97.62 188 SER A O 1
ATOM 1445 N N . SER A 1 189 ? -1.203 27.156 12.078 1 97.44 189 SER A N 1
ATOM 1446 C CA . SER A 1 189 ? -0.129 27.984 12.609 1 97.44 189 SER A CA 1
ATOM 1447 C C . SER A 1 189 ? -0.288 29.438 12.164 1 97.44 189 SER A C 1
ATOM 1449 O O . SER A 1 189 ? -0.075 30.359 12.953 1 97.44 189 SER A O 1
ATOM 1451 N N . PHE A 1 190 ? -0.617 29.562 10.891 1 97.88 190 PHE A N 1
ATOM 1452 C CA . PHE A 1 190 ? -0.673 30.906 10.32 1 97.88 190 PHE A CA 1
ATOM 1453 C C . PHE A 1 190 ? -1.859 31.031 9.367 1 97.88 190 PHE A C 1
ATOM 1455 O O . PHE A 1 190 ? -2.34 30.047 8.828 1 97.88 190 PHE A O 1
ATOM 1462 N N . PHE A 1 191 ? -2.404 32.188 9.281 1 98.19 191 PHE A N 1
ATOM 1463 C CA . PHE A 1 191 ? -3.314 32.656 8.242 1 98.19 191 PHE A CA 1
ATOM 1464 C C . PHE A 1 191 ? -2.701 33.812 7.457 1 98.19 191 PHE A C 1
ATOM 1466 O O . PHE A 1 191 ? -2.877 34.969 7.816 1 98.19 191 PHE A O 1
ATOM 1473 N N . ILE A 1 192 ? -1.941 33.406 6.355 1 98.31 192 ILE A N 1
ATOM 1474 C CA . ILE A 1 192 ? -1.078 34.375 5.711 1 98.31 192 ILE A CA 1
ATOM 1475 C C . ILE A 1 192 ? -1.156 34.219 4.195 1 98.31 192 ILE A C 1
ATOM 1477 O O . ILE A 1 192 ? -1.59 33.188 3.693 1 98.31 192 ILE A O 1
ATOM 1481 N N . SER A 1 193 ? -0.762 35.25 3.482 1 98.25 193 SER A N 1
ATOM 1482 C CA . SER A 1 193 ? -0.705 35.281 2.023 1 98.25 193 SER A CA 1
ATOM 1483 C C . SER A 1 193 ? 0.684 34.875 1.52 1 98.25 193 SER A C 1
ATOM 1485 O O . SER A 1 193 ? 1.633 34.812 2.303 1 98.25 193 SER A O 1
ATOM 1487 N N . GLN A 1 194 ? 0.683 34.656 0.222 1 97.88 194 GLN A N 1
ATOM 1488 C CA . GLN A 1 194 ? 1.969 34.375 -0.403 1 97.88 194 GLN A CA 1
ATOM 1489 C C . GLN A 1 194 ? 2.947 35.531 -0.206 1 97.88 194 GLN A C 1
ATOM 1491 O O . GLN A 1 194 ? 4.137 35.281 0.039 1 97.88 194 GLN A O 1
ATOM 1496 N N . ARG A 1 195 ? 2.48 36.719 -0.356 1 98.06 195 ARG A N 1
ATOM 1497 C CA . ARG A 1 195 ? 3.314 37.906 -0.196 1 98.06 195 ARG A CA 1
ATOM 1498 C C . ARG A 1 195 ? 3.861 38 1.224 1 98.06 195 ARG A C 1
ATOM 1500 O O . ARG A 1 195 ? 5.023 38.375 1.424 1 98.06 195 ARG A O 1
ATOM 1507 N N . GLU A 1 196 ? 3.027 37.719 2.162 1 98.44 196 GLU A N 1
ATOM 1508 C CA . GLU A 1 196 ? 3.482 37.75 3.549 1 98.44 196 GLU A CA 1
ATOM 1509 C C . GLU A 1 196 ? 4.551 36.688 3.789 1 98.44 196 GLU A C 1
ATOM 1511 O O . GLU A 1 196 ? 5.473 36.875 4.578 1 98.44 196 GLU A O 1
ATOM 1516 N N . MET A 1 197 ? 4.477 35.5 3.141 1 98.38 197 MET A N 1
ATOM 1517 C CA . MET A 1 197 ? 5.516 34.469 3.209 1 98.38 197 MET A CA 1
ATOM 1518 C C . MET A 1 197 ? 6.84 35 2.664 1 98.38 197 MET A C 1
ATOM 1520 O O . MET A 1 197 ? 7.879 34.844 3.309 1 98.38 197 MET A O 1
ATOM 1524 N N . LEU A 1 198 ? 6.711 35.625 1.495 1 98.31 198 LEU A N 1
ATOM 1525 C CA . LEU A 1 198 ? 7.91 36.156 0.859 1 98.31 198 LEU A CA 1
ATOM 1526 C C . LEU A 1 198 ? 8.539 37.25 1.71 1 98.31 198 LEU A C 1
ATOM 1528 O O . LEU A 1 198 ? 9.758 37.312 1.858 1 98.31 198 LEU A O 1
ATOM 1532 N N . GLU A 1 199 ? 7.738 38.094 2.256 1 98.38 199 GLU A N 1
ATOM 1533 C CA . GLU A 1 199 ? 8.227 39.188 3.102 1 98.38 199 GLU A CA 1
ATOM 1534 C C . GLU A 1 199 ? 8.953 38.656 4.328 1 98.38 199 GLU A C 1
ATOM 1536 O O . GLU A 1 199 ? 9.977 39.188 4.742 1 98.38 199 GLU A O 1
ATOM 1541 N N . SER A 1 200 ? 8.352 37.656 4.883 1 98.5 200 SER A N 1
ATOM 1542 C CA . SER A 1 200 ? 9.023 37.031 6.02 1 98.5 200 SER A CA 1
ATOM 1543 C C . SER A 1 200 ? 10.375 36.438 5.609 1 98.5 200 SER A C 1
ATOM 1545 O O . SER A 1 200 ? 11.367 36.625 6.328 1 98.5 200 SER A O 1
ATOM 1547 N N . VAL A 1 201 ? 10.422 35.75 4.473 1 97.88 201 VAL A N 1
ATOM 1548 C CA . VAL A 1 201 ? 11.672 35.188 3.955 1 97.88 201 VAL A CA 1
ATOM 1549 C C . VAL A 1 201 ? 12.688 36.312 3.766 1 97.88 201 VAL A C 1
ATOM 1551 O O . VAL A 1 201 ? 13.859 36.188 4.113 1 97.88 201 VAL A O 1
ATOM 1554 N N . GLN A 1 202 ? 12.219 37.406 3.289 1 97.75 202 GLN A N 1
ATOM 1555 C CA . GLN A 1 202 ? 13.094 38.562 3.033 1 97.75 202 GLN A CA 1
ATOM 1556 C C . GLN A 1 202 ? 13.609 39.156 4.34 1 97.75 202 GLN A C 1
ATOM 1558 O O . GLN A 1 202 ? 14.789 39.5 4.445 1 97.75 202 GLN A O 1
ATOM 1563 N N . ARG A 1 203 ? 12.758 39.25 5.312 1 97.81 203 ARG A N 1
ATOM 1564 C CA . ARG A 1 203 ? 13.195 39.75 6.613 1 97.81 203 ARG A CA 1
ATOM 1565 C C . ARG A 1 203 ? 14.281 38.844 7.195 1 97.81 203 ARG A C 1
ATOM 1567 O O . ARG A 1 203 ? 15.305 39.344 7.672 1 97.81 203 ARG A O 1
ATOM 1574 N N . VAL A 1 204 ? 14.094 37.594 7.09 1 96.88 204 VAL A N 1
ATOM 1575 C CA . VAL A 1 204 ? 14.984 36.594 7.711 1 96.88 204 VAL A CA 1
ATOM 1576 C C . VAL A 1 204 ? 16.312 36.562 6.965 1 96.88 204 VAL A C 1
ATOM 1578 O O . VAL A 1 204 ? 17.375 36.375 7.574 1 96.88 204 VAL A O 1
ATOM 1581 N N . THR A 1 205 ? 16.266 36.812 5.711 1 95.81 205 THR A N 1
ATOM 1582 C CA . THR A 1 205 ? 17.469 36.688 4.902 1 95.81 205 THR A CA 1
ATOM 1583 C C . THR A 1 205 ? 18.109 38.062 4.676 1 95.81 205 THR A C 1
ATOM 1585 O O . THR A 1 205 ? 19.141 38.188 4 1 95.81 205 THR A O 1
ATOM 1588 N N . GLY A 1 206 ? 17.5 39.062 5.207 1 96.44 206 GLY A N 1
ATOM 1589 C CA . GLY A 1 206 ? 18.031 40.406 5.035 1 96.44 206 GLY A CA 1
ATOM 1590 C C . GLY A 1 206 ? 17.984 40.906 3.598 1 96.44 206 GLY A C 1
ATOM 1591 O O . GLY A 1 206 ? 18.938 41.531 3.121 1 96.44 206 GLY A O 1
ATOM 1592 N N . THR A 1 207 ? 16.922 40.531 2.914 1 97.38 207 THR A N 1
ATOM 1593 C CA . THR A 1 207 ? 16.766 40.906 1.512 1 97.38 207 THR A CA 1
ATOM 1594 C C . THR A 1 207 ? 15.484 41.688 1.294 1 97.38 207 THR A C 1
ATOM 1596 O O . THR A 1 207 ? 14.711 41.906 2.23 1 97.38 207 THR A O 1
ATOM 1599 N N . THR A 1 208 ? 15.344 42.281 0.028 1 97.88 208 THR A N 1
ATOM 1600 C CA . THR A 1 208 ? 14.148 42.969 -0.435 1 97.88 208 THR A CA 1
ATOM 1601 C C . THR A 1 208 ? 13.742 42.469 -1.82 1 97.88 208 THR A C 1
ATOM 1603 O O . THR A 1 208 ? 14.422 41.656 -2.416 1 97.88 208 THR A O 1
ATOM 1606 N N . ASP A 1 209 ? 12.578 42.969 -2.32 1 97.81 209 ASP A N 1
ATOM 1607 C CA . ASP A 1 209 ? 12.117 42.594 -3.654 1 97.81 209 ASP A CA 1
ATOM 1608 C C . ASP A 1 209 ? 13.203 42.844 -4.699 1 97.81 209 ASP A C 1
ATOM 1610 O O . ASP A 1 209 ? 13.297 42.094 -5.688 1 97.81 209 ASP A O 1
ATOM 1614 N N . ALA A 1 210 ? 14.062 43.812 -4.457 1 97.88 210 ALA A N 1
ATOM 1615 C CA . ALA A 1 210 ? 15.109 44.188 -5.406 1 97.88 210 ALA A CA 1
ATOM 1616 C C . ALA A 1 210 ? 16.141 43.062 -5.547 1 97.88 210 ALA A C 1
ATOM 1618 O O . ALA A 1 210 ? 16.859 43 -6.555 1 97.88 210 ALA A O 1
ATOM 1619 N N . ASP A 1 211 ? 16.234 42.25 -4.598 1 97.81 211 ASP A N 1
ATOM 1620 C CA . ASP A 1 211 ? 17.234 41.188 -4.594 1 97.81 211 ASP A CA 1
ATOM 1621 C C . ASP A 1 211 ? 16.656 39.906 -5.215 1 97.81 211 ASP A C 1
ATOM 1623 O O . ASP A 1 211 ? 17.375 38.906 -5.328 1 97.81 211 ASP A O 1
ATOM 1627 N N . TRP A 1 212 ? 15.336 39.906 -5.605 1 97.88 212 TRP A N 1
ATOM 1628 C CA . TRP A 1 212 ? 14.648 38.688 -6.059 1 97.88 212 TRP A CA 1
ATOM 1629 C C . TRP A 1 212 ? 14.156 38.844 -7.496 1 97.88 212 TRP A C 1
ATOM 1631 O O . TRP A 1 212 ? 13.82 39.969 -7.926 1 97.88 212 TRP A O 1
ATOM 1641 N N . GLU A 1 213 ? 14.227 37.688 -8.234 1 98.44 213 GLU A N 1
ATOM 1642 C CA . GLU A 1 213 ? 13.461 37.594 -9.469 1 98.44 213 GLU A CA 1
ATOM 1643 C C . GLU A 1 213 ? 12.016 37.188 -9.195 1 98.44 213 GLU A C 1
ATOM 1645 O O . GLU A 1 213 ? 11.719 36.031 -8.984 1 98.44 213 GLU A O 1
ATOM 1650 N N . ILE A 1 214 ? 11.125 38.219 -9.227 1 97.81 214 ILE A N 1
ATOM 1651 C CA . ILE A 1 214 ? 9.727 37.969 -8.891 1 97.81 214 ILE A CA 1
ATOM 1652 C C . ILE A 1 214 ? 8.875 38.031 -10.156 1 97.81 214 ILE A C 1
ATOM 1654 O O . ILE A 1 214 ? 8.859 39.031 -10.867 1 97.81 214 ILE A O 1
ATOM 1658 N N . LYS A 1 215 ? 8.234 36.938 -10.445 1 96.88 215 LYS A N 1
ATOM 1659 C CA . LYS A 1 215 ? 7.379 36.844 -11.617 1 96.88 215 LYS A CA 1
ATOM 1660 C C . LYS A 1 215 ? 5.918 36.656 -11.227 1 96.88 215 LYS A C 1
ATOM 1662 O O . LYS A 1 215 ? 5.605 35.812 -10.383 1 96.88 215 LYS A O 1
ATOM 1667 N N . GLU A 1 216 ? 5.078 37.438 -11.781 1 96 216 GLU A N 1
ATOM 1668 C CA . GLU A 1 216 ? 3.645 37.219 -11.617 1 96 216 GLU A CA 1
ATOM 1669 C C . GLU A 1 216 ? 3.139 36.125 -12.539 1 96 216 GLU A C 1
ATOM 1671 O O . GLU A 1 216 ? 3.51 36.062 -13.711 1 96 216 GLU A O 1
ATOM 1676 N N . ARG A 1 217 ? 2.363 35.25 -11.945 1 94.69 217 ARG A N 1
ATOM 1677 C CA . ARG A 1 217 ? 1.848 34.125 -12.719 1 94.69 217 ARG A CA 1
ATOM 1678 C C . ARG A 1 217 ? 0.333 34 -12.578 1 94.69 217 ARG A C 1
ATOM 1680 O O . ARG A 1 217 ? -0.215 34.219 -11.492 1 94.69 217 ARG A O 1
ATOM 1687 N N . ASP A 1 218 ? -0.273 33.688 -13.719 1 92 218 ASP A N 1
ATOM 1688 C CA . ASP A 1 218 ? -1.685 33.312 -13.672 1 92 218 ASP A CA 1
ATOM 1689 C C . ASP A 1 218 ? -1.868 31.906 -13.102 1 92 218 ASP A C 1
ATOM 1691 O O . ASP A 1 218 ? -1.203 30.953 -13.531 1 92 218 ASP A O 1
ATOM 1695 N N . ILE A 1 219 ? -2.779 31.812 -12.188 1 89.12 219 ILE A N 1
ATOM 1696 C CA . ILE A 1 219 ? -2.928 30.562 -11.438 1 89.12 219 ILE A CA 1
ATOM 1697 C C . ILE A 1 219 ? -3.385 29.453 -12.367 1 89.12 219 ILE A C 1
ATOM 1699 O O . ILE A 1 219 ? -2.988 28.297 -12.195 1 89.12 219 ILE A O 1
ATOM 1703 N N . ASP A 1 220 ? -4.215 29.75 -13.336 1 89.25 220 ASP A N 1
ATOM 1704 C CA . ASP A 1 220 ? -4.719 28.734 -14.25 1 89.25 220 ASP A CA 1
ATOM 1705 C C . ASP A 1 220 ? -3.617 28.234 -15.18 1 89.25 220 ASP A C 1
ATOM 1707 O O . ASP A 1 220 ? -3.531 27.031 -15.461 1 89.25 220 ASP A O 1
ATOM 1711 N N . GLU A 1 221 ? -2.857 29.172 -15.641 1 91.56 221 GLU A N 1
ATOM 1712 C CA . GLU A 1 221 ? -1.715 28.797 -16.469 1 91.56 221 GLU A CA 1
ATOM 1713 C C . GLU A 1 221 ? -0.725 27.938 -15.68 1 91.56 221 GLU A C 1
ATOM 1715 O O . GLU A 1 221 ? -0.225 26.938 -16.188 1 91.56 221 GLU A O 1
ATOM 1720 N N . PHE A 1 222 ? -0.481 28.328 -14.523 1 93.19 222 PHE A N 1
ATOM 1721 C CA . PHE A 1 222 ? 0.43 27.594 -13.656 1 93.19 222 PHE A CA 1
ATOM 1722 C C . PHE A 1 222 ? -0.097 26.188 -13.391 1 93.19 222 PHE A C 1
ATOM 1724 O O . PHE A 1 222 ? 0.659 25.219 -13.445 1 93.19 222 PHE A O 1
ATOM 1731 N N . ALA A 1 223 ? -1.352 26.078 -13.141 1 89.69 223 ALA A N 1
ATOM 1732 C CA . ALA A 1 223 ? -1.975 24.781 -12.875 1 89.69 223 ALA A CA 1
ATOM 1733 C C . ALA A 1 223 ? -1.813 23.844 -14.07 1 89.69 223 ALA A C 1
ATOM 1735 O O . ALA A 1 223 ? -1.544 22.656 -13.898 1 89.69 223 ALA A O 1
ATOM 1736 N N . ARG A 1 224 ? -1.979 24.391 -15.25 1 91.38 224 ARG A N 1
ATOM 1737 C CA . ARG A 1 224 ? -1.819 23.594 -16.469 1 91.38 224 ARG A CA 1
ATOM 1738 C C . ARG A 1 224 ? -0.386 23.094 -16.609 1 91.38 224 ARG A C 1
ATOM 1740 O O . ARG A 1 224 ? -0.158 21.953 -17.016 1 91.38 224 ARG A O 1
ATOM 1747 N N . GLU A 1 225 ? 0.496 23.969 -16.297 1 93.81 225 GLU A N 1
ATOM 1748 C CA . GLU A 1 225 ? 1.903 23.578 -16.328 1 93.81 225 GLU A CA 1
ATOM 1749 C C . GLU A 1 225 ? 2.195 22.453 -15.344 1 93.81 225 GLU A C 1
ATOM 1751 O O . GLU A 1 225 ? 2.938 21.516 -15.656 1 93.81 225 GLU A O 1
ATOM 1756 N N . CYS A 1 226 ? 1.668 22.609 -14.148 1 92.19 226 CYS A N 1
ATOM 1757 C CA . CYS A 1 226 ? 1.859 21.578 -13.133 1 92.19 226 CYS A CA 1
ATOM 1758 C C . CYS A 1 226 ? 1.297 20.25 -13.602 1 92.19 226 CYS A C 1
ATOM 1760 O O . CYS A 1 226 ? 1.913 19.203 -13.391 1 92.19 226 CYS A O 1
ATOM 1762 N N . ASP A 1 227 ? 0.152 20.297 -14.234 1 88.25 227 ASP A N 1
ATOM 1763 C CA . ASP A 1 227 ? -0.469 19.078 -14.742 1 88.25 227 ASP A CA 1
ATOM 1764 C C . ASP A 1 227 ? 0.423 18.406 -15.781 1 88.25 227 ASP A C 1
ATOM 1766 O O . ASP A 1 227 ? 0.529 17.172 -15.805 1 88.25 227 ASP A O 1
ATOM 1770 N N . GLU A 1 228 ? 1.011 19.156 -16.641 1 87.19 228 GLU A N 1
ATOM 1771 C CA . GLU A 1 228 ? 1.922 18.609 -17.641 1 87.19 228 GLU A CA 1
ATOM 1772 C C . GLU A 1 228 ? 3.141 17.969 -16.984 1 87.19 228 GLU A C 1
ATOM 1774 O O . GLU A 1 228 ? 3.562 16.875 -17.391 1 87.19 228 GLU A O 1
ATOM 1779 N N . ARG A 1 229 ? 3.621 18.641 -15.992 1 86.94 229 ARG A N 1
ATOM 1780 C CA . ARG A 1 229 ? 4.777 18.109 -15.273 1 86.94 229 ARG A CA 1
ATOM 1781 C C . ARG A 1 229 ? 4.422 16.812 -14.555 1 86.94 229 ARG A C 1
ATOM 1783 O O . ARG A 1 229 ? 5.238 15.883 -14.484 1 86.94 229 ARG A O 1
ATOM 1790 N N . LEU A 1 230 ? 3.293 16.766 -14.039 1 78.62 230 LEU A N 1
ATOM 1791 C CA . LEU A 1 230 ? 2.836 15.562 -13.352 1 78.62 230 LEU A CA 1
ATOM 1792 C C . LEU A 1 230 ? 2.756 14.383 -14.312 1 78.62 230 LEU A C 1
ATOM 1794 O O . LEU A 1 230 ? 3.146 13.266 -13.969 1 78.62 230 LEU A O 1
ATOM 1798 N N . LYS A 1 231 ? 2.299 14.547 -15.523 1 72.56 231 LYS A N 1
ATOM 1799 C CA . LYS A 1 231 ? 2.207 13.508 -16.547 1 72.56 231 LYS A CA 1
ATOM 1800 C C . LYS A 1 231 ? 3.586 12.953 -16.906 1 72.56 231 LYS A C 1
ATOM 1802 O O . LYS A 1 231 ? 3.717 11.789 -17.266 1 72.56 231 LYS A O 1
ATOM 1807 N N . GLU A 1 232 ? 4.516 13.898 -16.625 1 74.38 232 GLU A N 1
ATOM 1808 C CA . GLU A 1 232 ? 5.887 13.516 -16.938 1 74.38 232 GLU A CA 1
ATOM 1809 C C . GLU A 1 232 ? 6.562 12.844 -15.742 1 74.38 232 GLU A C 1
ATOM 1811 O O . GLU A 1 232 ? 7.746 12.508 -15.797 1 74.38 232 GLU A O 1
ATOM 1816 N N . GLY A 1 233 ? 5.863 12.828 -14.695 1 66.31 233 GLY A N 1
ATOM 1817 C CA . GLY A 1 233 ? 6.367 12.055 -13.578 1 66.31 233 GLY A CA 1
ATOM 1818 C C . GLY A 1 233 ? 6.848 12.922 -12.422 1 66.31 233 GLY A C 1
ATOM 1819 O O . GLY A 1 233 ? 7.34 12.406 -11.422 1 66.31 233 GLY A O 1
ATOM 1820 N N . ASP A 1 234 ? 6.703 14.227 -12.547 1 78.06 234 ASP A N 1
ATOM 1821 C CA . ASP A 1 234 ? 7.074 15.133 -11.469 1 78.06 234 ASP A CA 1
ATOM 1822 C C . ASP A 1 234 ? 6 15.172 -10.383 1 78.06 234 ASP A C 1
ATOM 1824 O O . ASP A 1 234 ? 5.09 16 -10.438 1 78.06 234 ASP A O 1
ATOM 1828 N N . MET A 1 235 ? 6.227 14.43 -9.367 1 70.31 235 MET A N 1
ATOM 1829 C CA . MET A 1 235 ? 5.203 14.281 -8.336 1 70.31 235 MET A CA 1
ATOM 1830 C C . MET A 1 235 ? 5.074 15.555 -7.512 1 70.31 235 MET A C 1
ATOM 1832 O O . MET A 1 235 ? 4.008 15.836 -6.965 1 70.31 235 MET A O 1
ATOM 1836 N N . MET A 1 236 ? 6.129 16.359 -7.449 1 80.69 236 MET A N 1
ATOM 1837 C CA . MET A 1 236 ? 6.109 17.594 -6.676 1 80.69 236 MET A CA 1
ATOM 1838 C C . MET A 1 236 ? 5.184 18.625 -7.32 1 80.69 236 MET A C 1
ATOM 1840 O O . MET A 1 236 ? 4.691 19.531 -6.645 1 80.69 236 MET A O 1
ATOM 1844 N N . ALA A 1 237 ? 4.949 18.375 -8.602 1 88 237 ALA A N 1
ATOM 1845 C CA . ALA A 1 237 ? 4.086 19.312 -9.32 1 88 237 ALA A CA 1
ATOM 1846 C C . ALA A 1 237 ? 2.67 19.297 -8.75 1 88 237 ALA A C 1
ATOM 1848 O O . ALA A 1 237 ? 1.988 20.312 -8.742 1 88 237 ALA A O 1
ATOM 1849 N N . ALA A 1 238 ? 2.273 18.203 -8.273 1 84.69 238 ALA A N 1
ATOM 1850 C CA . ALA A 1 238 ? 0.947 18.094 -7.672 1 84.69 238 ALA A CA 1
ATOM 1851 C C . ALA A 1 238 ? 0.842 18.969 -6.426 1 84.69 238 ALA A C 1
ATOM 1853 O O . ALA A 1 238 ? -0.179 19.625 -6.207 1 84.69 238 ALA A O 1
ATOM 1854 N N . LEU A 1 239 ? 1.906 18.969 -5.652 1 88.69 239 LEU A N 1
ATOM 1855 C CA . LEU A 1 239 ? 1.935 19.766 -4.43 1 88.69 239 LEU A CA 1
ATOM 1856 C C . LEU A 1 239 ? 1.998 21.25 -4.754 1 88.69 239 LEU A C 1
ATOM 1858 O O . LEU A 1 239 ? 1.362 22.062 -4.082 1 88.69 239 LEU A O 1
ATOM 1862 N N . GLU A 1 240 ? 2.754 21.547 -5.699 1 92.44 240 GLU A N 1
ATOM 1863 C CA . GLU A 1 240 ? 2.844 22.953 -6.117 1 92.44 240 GLU A CA 1
ATOM 1864 C C . GLU A 1 240 ? 1.496 23.453 -6.617 1 92.44 240 GLU A C 1
ATOM 1866 O O . GLU A 1 240 ? 1.094 24.578 -6.293 1 92.44 240 GLU A O 1
ATOM 1871 N N . LYS A 1 241 ? 0.877 22.641 -7.398 1 92.88 241 LYS A N 1
ATOM 1872 C CA . LYS A 1 241 ? -0.456 23 -7.871 1 92.88 241 LYS A CA 1
ATOM 1873 C C . LYS A 1 241 ? -1.417 23.219 -6.703 1 92.88 241 LYS A C 1
ATOM 1875 O O . LYS A 1 241 ? -2.162 24.188 -6.672 1 92.88 241 LYS A O 1
ATOM 1880 N N . LEU A 1 242 ? -1.343 22.359 -5.809 1 92.94 242 LEU A N 1
ATOM 1881 C CA . LEU A 1 242 ? -2.223 22.453 -4.648 1 92.94 242 LEU A CA 1
ATOM 1882 C C . LEU A 1 242 ? -1.957 23.734 -3.873 1 92.94 242 LEU A C 1
ATOM 1884 O O . LEU A 1 242 ? -2.895 24.406 -3.434 1 92.94 242 LEU A O 1
ATOM 1888 N N . SER A 1 243 ? -0.699 24.031 -3.684 1 94.62 243 SER A N 1
ATOM 1889 C CA . SER A 1 243 ? -0.333 25.266 -2.986 1 94.62 243 SER A CA 1
ATOM 1890 C C . SER A 1 243 ? -0.955 26.484 -3.656 1 94.62 243 SER A C 1
ATOM 1892 O O . SER A 1 243 ? -1.492 27.359 -2.98 1 94.62 243 SER A O 1
ATOM 1894 N N . SER A 1 244 ? -0.905 26.5 -4.918 1 94.62 244 SER A N 1
ATOM 1895 C CA . SER A 1 244 ? -1.455 27.625 -5.656 1 94.62 244 SER A CA 1
ATOM 1896 C C . SER A 1 244 ? -2.975 27.688 -5.531 1 94.62 244 SER A C 1
ATOM 1898 O O . SER A 1 244 ? -3.557 28.766 -5.434 1 94.62 244 SER A O 1
ATOM 1900 N N . LEU A 1 245 ? -3.578 26.578 -5.504 1 93.12 245 LEU A N 1
ATOM 1901 C CA . LEU A 1 245 ? -5.031 26.516 -5.41 1 93.12 245 LEU A CA 1
ATOM 1902 C C . LEU A 1 245 ? -5.508 26.922 -4.02 1 93.12 245 LEU A C 1
ATOM 1904 O O . LEU A 1 245 ? -6.574 27.516 -3.869 1 93.12 245 LEU A O 1
ATOM 1908 N N . LEU A 1 246 ? -4.715 26.578 -3.021 1 94.69 246 LEU A N 1
ATOM 1909 C CA . LEU A 1 246 ? -5.059 26.969 -1.658 1 94.69 246 LEU A CA 1
ATOM 1910 C C . LEU A 1 246 ? -5.035 28.5 -1.506 1 94.69 246 LEU A C 1
ATOM 1912 O O . LEU A 1 246 ? -5.734 29.047 -0.655 1 94.69 246 LEU A O 1
ATOM 1916 N N . LEU A 1 247 ? -4.281 29.125 -2.334 1 95.25 247 LEU A N 1
ATOM 1917 C CA . LEU A 1 247 ? -4.148 30.578 -2.273 1 95.25 247 LEU A CA 1
ATOM 1918 C C . LEU A 1 247 ? -5.086 31.25 -3.268 1 95.25 247 LEU A C 1
ATOM 1920 O O . LEU A 1 247 ? -4.863 32.406 -3.66 1 95.25 247 LEU A O 1
ATOM 1924 N N . ARG A 1 248 ? -6.055 30.516 -3.689 1 93.06 248 ARG A N 1
ATOM 1925 C CA . ARG A 1 248 ? -7.18 31.031 -4.465 1 93.06 248 ARG A CA 1
ATOM 1926 C C . ARG A 1 248 ? -8.445 31.078 -3.623 1 93.06 248 ARG A C 1
ATOM 1928 O O . ARG A 1 248 ? -8.734 30.156 -2.863 1 93.06 248 ARG A O 1
ATOM 1935 N N . GLU A 1 249 ? -9.141 32.156 -3.752 1 92 249 GLU A N 1
ATOM 1936 C CA . GLU A 1 249 ? -10.359 32.312 -2.961 1 92 249 GLU A CA 1
ATOM 1937 C C . GLU A 1 249 ? -11.398 31.234 -3.33 1 92 249 GLU A C 1
ATOM 1939 O O . GLU A 1 249 ? -11.547 30.891 -4.504 1 92 249 GLU A O 1
ATOM 1944 N N . GLY A 1 250 ? -12.016 30.688 -2.289 1 91.56 250 GLY A N 1
ATOM 1945 C CA . GLY A 1 250 ? -13.188 29.859 -2.514 1 91.56 250 GLY A CA 1
ATOM 1946 C C . GLY A 1 250 ? -12.859 28.375 -2.619 1 91.56 250 GLY A C 1
ATOM 1947 O O . GLY A 1 250 ? -13.75 27.562 -2.824 1 91.56 250 GLY A O 1
ATOM 1948 N N . LEU A 1 251 ? -11.594 28.031 -2.41 1 91.88 251 LEU A N 1
ATOM 1949 C CA . LEU A 1 251 ? -11.242 26.625 -2.615 1 91.88 251 LEU A CA 1
ATOM 1950 C C . LEU A 1 251 ? -10.797 25.984 -1.308 1 91.88 251 LEU A C 1
ATOM 1952 O O . LEU A 1 251 ? -10.109 24.953 -1.317 1 91.88 251 LEU A O 1
ATOM 1956 N N . GLY A 1 252 ? -11.109 26.656 -0.236 1 92.94 252 GLY A N 1
ATOM 1957 C CA . GLY A 1 252 ? -10.961 26 1.054 1 92.94 252 GLY A CA 1
ATOM 1958 C C . GLY A 1 252 ? -9.633 26.297 1.719 1 92.94 252 GLY A C 1
ATOM 1959 O O . GLY A 1 252 ? -9.336 25.766 2.789 1 92.94 252 GLY A O 1
ATOM 1960 N N . GLY A 1 253 ? -8.758 27.109 1.07 1 95.75 253 GLY A N 1
ATOM 1961 C CA . GLY A 1 253 ? -7.52 27.516 1.722 1 95.75 253 GLY A CA 1
ATOM 1962 C C . GLY A 1 253 ? -7.746 28.266 3.023 1 95.75 253 GLY A C 1
ATOM 1963 O O . GLY A 1 253 ? -6.922 28.188 3.936 1 95.75 253 GLY A O 1
ATOM 1964 N N . ASN A 1 254 ? -8.852 29.047 3.008 1 96.75 254 ASN A N 1
ATOM 1965 C CA . ASN A 1 254 ? -9.242 29.781 4.199 1 96.75 254 ASN A CA 1
ATOM 1966 C C . ASN A 1 254 ? -10.266 29.016 5.031 1 96.75 254 ASN A C 1
ATOM 1968 O O . ASN 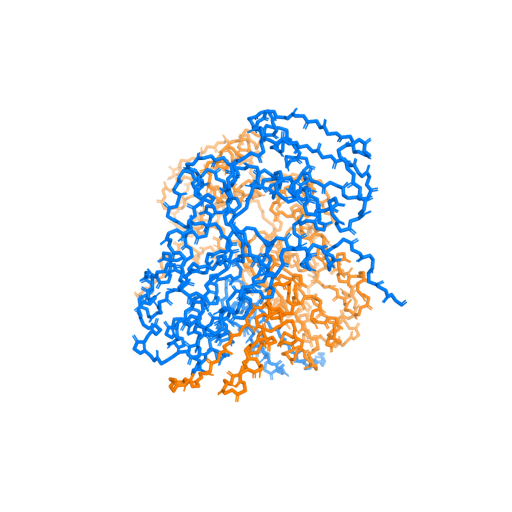A 1 254 ? -11.445 28.953 4.672 1 96.75 254 ASN A O 1
ATOM 1972 N N . TYR A 1 255 ? -9.805 28.438 6.066 1 96.94 255 TYR A N 1
ATOM 1973 C CA . TYR A 1 255 ? -10.695 27.828 7.039 1 96.94 255 TYR A CA 1
ATOM 1974 C C . TYR A 1 255 ? -10.484 28.438 8.43 1 96.94 255 TYR A C 1
ATOM 1976 O O . TYR A 1 255 ? -10.664 27.75 9.438 1 96.94 255 TYR A O 1
ATOM 1984 N N . ASN A 1 256 ? -10.062 29.625 8.5 1 95.62 256 ASN A N 1
ATOM 1985 C CA . ASN A 1 256 ? -9.664 30.297 9.742 1 95.62 256 ASN A CA 1
ATOM 1986 C C . ASN A 1 256 ? -10.805 30.312 10.758 1 95.62 256 ASN A C 1
ATOM 1988 O O . ASN A 1 256 ? -10.57 30.203 11.961 1 95.62 256 ASN A O 1
ATOM 1992 N N . HIS A 1 257 ? -11.992 30.438 10.344 1 95 257 HIS A N 1
ATOM 1993 C CA . HIS A 1 257 ? -13.148 30.516 11.234 1 95 257 HIS A CA 1
ATOM 1994 C C . HIS A 1 257 ? -13.461 29.172 11.859 1 95 257 HIS A C 1
ATOM 1996 O O . HIS A 1 257 ? -14.211 29.078 12.836 1 95 257 HIS A O 1
ATOM 2002 N N . LYS A 1 258 ? -12.883 28.125 11.305 1 95.56 258 LYS A N 1
ATOM 2003 C CA . LYS A 1 258 ? -13.141 26.766 11.773 1 95.56 258 LYS A CA 1
ATOM 2004 C C . LYS A 1 258 ? -12.062 26.297 12.742 1 95.56 258 LYS A C 1
ATOM 2006 O O . LYS A 1 258 ? -12.211 25.266 13.398 1 95.56 258 LYS A O 1
ATOM 2011 N N . VAL A 1 259 ? -10.992 27.031 12.805 1 95.31 259 VAL A N 1
ATOM 2012 C CA . VAL A 1 259 ? -9.836 26.609 13.586 1 95.31 259 VAL A CA 1
ATOM 2013 C C . VAL A 1 259 ? -10.188 26.594 15.07 1 95.31 259 VAL A C 1
ATOM 2015 O O . VAL A 1 259 ? -10.844 27.5 15.57 1 95.31 259 VAL A O 1
ATOM 2018 N N . VAL A 1 260 ? -9.812 25.531 15.648 1 88.5 260 VAL A N 1
ATOM 2019 C CA . VAL A 1 260 ? -10.039 25.422 17.078 1 88.5 260 VAL A CA 1
ATOM 2020 C C . VAL A 1 260 ? -9.211 26.469 17.828 1 88.5 260 VAL A C 1
ATOM 2022 O O . VAL A 1 260 ? -8.227 26.969 17.297 1 88.5 260 VAL A O 1
ATOM 2025 N N . ASP A 1 261 ? -9.703 26.812 18.984 1 88.75 261 ASP A N 1
ATOM 2026 C CA . ASP A 1 261 ? -8.938 27.734 19.828 1 88.75 261 ASP A CA 1
ATOM 2027 C C . ASP A 1 261 ? -7.625 27.094 20.266 1 88.75 261 ASP A C 1
ATOM 2029 O O . ASP A 1 261 ? -7.57 26.438 21.312 1 88.75 261 ASP A O 1
ATOM 2033 N N . MET A 1 262 ? -6.621 27.328 19.594 1 87.44 262 MET A N 1
ATOM 2034 C CA . MET A 1 262 ? -5.324 26.703 19.828 1 87.44 262 MET A CA 1
ATOM 2035 C C . MET A 1 262 ? -4.805 27.016 21.219 1 87.44 262 MET A C 1
ATOM 2037 O O . MET A 1 262 ? -4.121 26.203 21.828 1 87.44 262 MET A O 1
ATOM 2041 N N . GLU A 1 263 ? -5.102 28.188 21.672 1 86 263 GLU A N 1
ATOM 2042 C CA . GLU A 1 263 ? -4.695 28.562 23.031 1 86 263 GLU A CA 1
ATOM 2043 C C . GLU A 1 263 ? -5.367 27.688 24.062 1 86 263 GLU A C 1
ATOM 2045 O O . GLU A 1 263 ? -4.754 27.312 25.078 1 86 263 GLU A O 1
ATOM 2050 N N . ARG A 1 264 ? -6.578 27.406 23.812 1 84.44 264 ARG A N 1
ATOM 2051 C CA . ARG A 1 264 ? -7.289 26.5 24.719 1 84.44 264 ARG A CA 1
ATOM 2052 C C . ARG A 1 264 ? -6.664 25.109 24.703 1 84.44 264 ARG A C 1
ATOM 2054 O O . ARG A 1 264 ? -6.742 24.375 25.688 1 84.44 264 ARG A O 1
ATOM 2061 N N . PHE A 1 265 ? -6.035 24.797 23.641 1 86.88 265 PHE A N 1
ATOM 2062 C CA . PHE A 1 265 ? -5.359 23.516 23.516 1 86.88 265 PHE A CA 1
ATOM 2063 C C . PHE A 1 265 ? -3.93 23.609 24.047 1 86.88 265 PHE A C 1
ATOM 2065 O O . PHE A 1 265 ? -3.15 22.656 23.906 1 86.88 265 PHE A O 1
ATOM 2072 N N . GLY A 1 266 ? -3.592 24.812 24.578 1 83.81 266 GLY A N 1
ATOM 2073 C CA . GLY A 1 266 ? -2.273 24.984 25.172 1 83.81 266 GLY A CA 1
ATOM 2074 C C . GLY A 1 266 ? -1.19 25.266 24.156 1 83.81 266 GLY A C 1
ATOM 2075 O O . GLY A 1 266 ? -0.003 25.094 24.438 1 83.81 266 GLY A O 1
ATOM 2076 N N . LEU A 1 267 ? -1.584 25.594 23.016 1 91.75 267 LEU A N 1
ATOM 2077 C CA . LEU A 1 267 ? -0.623 25.828 21.953 1 91.75 267 LEU A CA 1
ATOM 2078 C C . LEU A 1 267 ? -0.479 27.328 21.688 1 91.75 267 LEU A C 1
ATOM 2080 O O . LEU A 1 267 ? -1.434 27.984 21.25 1 91.75 267 LEU A O 1
ATOM 2084 N N . GLN A 1 268 ? 0.681 27.797 21.859 1 92.94 268 GLN A N 1
ATOM 2085 C CA . GLN A 1 268 ? 0.954 29.219 21.688 1 92.94 268 GLN A CA 1
ATOM 2086 C C . GLN A 1 268 ? 1.134 29.578 20.219 1 92.94 268 GLN A C 1
ATOM 2088 O O . GLN A 1 268 ? 1.51 28.719 19.406 1 92.94 268 GLN A O 1
ATOM 2093 N N . GLN A 1 269 ? 0.864 30.828 19.984 1 94.75 269 GLN A N 1
ATOM 2094 C CA . GLN A 1 269 ? 1.047 31.312 18.625 1 94.75 269 GLN A CA 1
ATOM 2095 C C . GLN A 1 269 ? 2.512 31.219 18.203 1 94.75 269 GLN A C 1
ATOM 2097 O O . GLN A 1 269 ? 3.406 31.562 18.969 1 94.75 269 GLN A O 1
ATOM 2102 N N . GLU A 1 270 ? 2.713 30.672 17.078 1 96.25 270 GLU A N 1
ATOM 2103 C CA . GLU A 1 270 ? 4.062 30.562 16.547 1 96.25 270 GLU A CA 1
ATOM 2104 C C . GLU A 1 270 ? 4.488 31.875 15.875 1 96.25 270 GLU A C 1
ATOM 2106 O O . GLU A 1 270 ? 3.643 32.625 15.414 1 96.25 270 GLU A O 1
ATOM 2111 N N . ASP A 1 271 ? 5.82 32.062 15.914 1 97.5 271 ASP A N 1
ATOM 2112 C CA . ASP A 1 271 ? 6.383 33.219 15.258 1 97.5 271 ASP A CA 1
ATOM 2113 C C . ASP A 1 271 ? 6.777 32.906 13.812 1 97.5 271 ASP A C 1
ATOM 2115 O O . ASP A 1 271 ? 7.605 32.031 13.57 1 97.5 271 ASP A O 1
ATOM 2119 N N . LEU A 1 272 ? 6.148 33.625 12.898 1 98.25 272 LEU A N 1
ATOM 2120 C CA . LEU A 1 272 ? 6.348 33.344 11.484 1 98.25 272 LEU A CA 1
ATOM 2121 C C . LEU A 1 272 ? 7.824 33.438 11.109 1 98.25 272 LEU A C 1
ATOM 2123 O O . LEU A 1 272 ? 8.359 32.562 10.453 1 98.25 272 LEU A O 1
ATOM 2127 N N . ASP A 1 273 ? 8.484 34.5 11.492 1 98.06 273 ASP A N 1
ATOM 2128 C CA . ASP A 1 273 ? 9.875 34.719 11.117 1 98.06 273 ASP A CA 1
ATOM 2129 C C . ASP A 1 273 ? 10.781 33.656 11.727 1 98.06 273 ASP A C 1
ATOM 2131 O O . ASP A 1 273 ? 11.758 33.219 11.117 1 98.06 273 ASP A O 1
ATOM 2135 N N . GLU A 1 274 ? 10.453 33.25 12.938 1 96.88 274 GLU A N 1
ATOM 2136 C CA . GLU A 1 274 ? 11.234 32.188 13.555 1 96.88 274 GLU A CA 1
ATOM 2137 C C . GLU A 1 274 ? 11.086 30.859 12.789 1 96.88 274 GLU A C 1
ATOM 2139 O O . GLU A 1 274 ? 12.055 30.125 12.617 1 96.88 274 GLU A O 1
ATOM 2144 N N . VAL A 1 275 ? 9.859 30.531 12.391 1 97.31 275 VAL A N 1
ATOM 2145 C CA . VAL A 1 275 ? 9.609 29.312 11.625 1 97.31 275 VAL A CA 1
ATOM 2146 C C . VAL A 1 275 ? 10.336 29.391 10.281 1 97.31 275 VAL A C 1
ATOM 2148 O O . VAL A 1 275 ? 10.945 28.406 9.844 1 97.31 275 VAL A O 1
ATOM 2151 N N . VAL A 1 276 ? 10.258 30.562 9.625 1 97.44 276 VAL A N 1
ATOM 2152 C CA . VAL A 1 276 ? 10.914 30.75 8.336 1 97.44 276 VAL A CA 1
ATOM 2153 C C . VAL A 1 276 ? 12.422 30.594 8.5 1 97.44 276 VAL A C 1
ATOM 2155 O O . VAL A 1 276 ? 13.086 29.969 7.672 1 97.44 276 VAL A O 1
ATOM 2158 N N . LYS A 1 277 ? 12.969 31.172 9.562 1 95.69 277 LYS A N 1
ATOM 2159 C CA . LYS A 1 277 ? 14.391 31.047 9.828 1 95.69 277 LYS A CA 1
ATOM 2160 C C . LYS A 1 277 ? 14.82 29.578 9.898 1 95.69 277 LYS A C 1
ATOM 2162 O O . LYS A 1 277 ? 15.844 29.188 9.328 1 95.69 277 LYS A O 1
ATOM 2167 N N . GLY A 1 278 ? 14.047 28.766 10.602 1 92.75 278 GLY A N 1
ATOM 2168 C CA . GLY A 1 278 ? 14.344 27.344 10.719 1 92.75 278 GLY A CA 1
ATOM 2169 C C . GLY A 1 278 ? 14.258 26.609 9.398 1 92.75 278 GLY A C 1
ATOM 2170 O O . GLY A 1 278 ? 14.969 25.625 9.188 1 92.75 278 GLY A O 1
ATOM 2171 N N . ALA A 1 279 ? 13.438 27.094 8.492 1 91.81 279 ALA A N 1
ATOM 2172 C CA . ALA A 1 279 ? 13.188 26.422 7.223 1 91.81 279 ALA A CA 1
ATOM 2173 C C . ALA A 1 279 ? 14.234 26.797 6.18 1 91.81 279 ALA A C 1
ATOM 2175 O O . ALA A 1 279 ? 14.508 26.031 5.258 1 91.81 279 ALA A O 1
ATOM 2176 N N . VAL A 1 280 ? 14.82 27.938 6.242 1 89.56 280 VAL A N 1
ATOM 2177 C CA . VAL A 1 280 ? 15.648 28.422 5.141 1 89.56 280 VAL A CA 1
ATOM 2178 C C . VAL A 1 280 ? 17.109 28.391 5.543 1 89.56 280 VAL A C 1
ATOM 2180 O O . VAL A 1 280 ? 18 28.391 4.684 1 89.56 280 VAL A O 1
ATOM 2183 N N . GLU A 1 281 ? 17.406 28.547 6.805 1 76.19 281 GLU A N 1
ATOM 2184 C CA . GLU A 1 281 ? 18.812 28.562 7.211 1 76.19 281 GLU A CA 1
ATOM 2185 C C . GLU A 1 281 ? 19.391 27.156 7.242 1 76.19 281 GLU A C 1
ATOM 2187 O O . GLU A 1 281 ? 18.703 26.203 7.641 1 76.19 281 GLU A O 1
ATOM 2192 N N . PRO A 1 282 ? 20.562 27.016 6.504 1 57.47 282 PRO A N 1
ATOM 2193 C CA . PRO A 1 282 ? 21.234 25.703 6.539 1 57.47 282 PRO A CA 1
ATOM 2194 C C . PRO A 1 282 ? 21.406 25.172 7.961 1 57.47 282 PRO A C 1
ATOM 2196 O O . PRO A 1 282 ? 21.531 25.969 8.906 1 57.47 282 PRO A O 1
ATOM 2199 N N . ALA A 1 283 ? 20.953 23.953 8.359 1 46.38 283 ALA A N 1
ATOM 2200 C CA . ALA A 1 283 ? 21.266 23.359 9.656 1 46.38 283 ALA A CA 1
ATOM 2201 C C . ALA A 1 283 ? 22.672 23.75 10.102 1 46.38 283 ALA A C 1
ATOM 2203 O O . ALA A 1 283 ? 23.625 23.688 9.305 1 46.38 283 ALA A O 1
ATOM 2204 N N . GLN A 1 284 ? 22.969 24.812 10.852 1 32.31 284 GLN A N 1
ATOM 2205 C CA . GLN A 1 284 ? 24.328 24.969 11.383 1 32.31 284 GLN A CA 1
ATOM 2206 C C . GLN A 1 284 ? 24.891 23.625 11.836 1 32.31 284 GLN A C 1
ATOM 2208 O O . GLN A 1 284 ? 24.344 22.984 12.719 1 32.31 284 GLN A O 1
ATOM 2213 N N . VAL A 1 285 ? 25.469 22.984 11.047 1 23.02 285 VAL A N 1
ATOM 2214 C CA . VAL A 1 285 ? 26.359 21.906 11.492 1 23.02 285 VAL A CA 1
ATOM 2215 C C . VAL A 1 285 ? 27.484 22.5 12.344 1 23.02 285 VAL A C 1
ATOM 2217 O O . VAL A 1 285 ? 28.047 23.547 12.016 1 23.02 285 VAL A O 1
ATOM 2220 N N . MET B 1 1 ? -7.23 21.141 33.156 1 56.75 1 MET B N 1
ATOM 2221 C CA . MET B 1 1 ? -8.234 20.141 32.812 1 56.75 1 MET B CA 1
ATOM 2222 C C . MET B 1 1 ? -7.609 18.75 32.688 1 56.75 1 MET B C 1
ATOM 2224 O O . MET B 1 1 ? -6.43 18.641 32.344 1 56.75 1 MET B O 1
ATOM 2228 N N . SER B 1 2 ? -8.203 17.766 33.25 1 80.19 2 SER B N 1
ATOM 2229 C CA . SER B 1 2 ? -7.605 16.453 33.469 1 80.19 2 SER B CA 1
ATOM 2230 C C . SER B 1 2 ? -7.375 15.734 32.156 1 80.19 2 SER B C 1
ATOM 2232 O O . SER B 1 2 ? -8.258 15.719 31.281 1 80.19 2 SER B O 1
ATOM 2234 N N . LEU B 1 3 ? -6.137 15.555 31.75 1 87 3 LEU B N 1
ATOM 2235 C CA . LEU B 1 3 ? -5.762 14.805 30.562 1 87 3 LEU B CA 1
ATOM 2236 C C . LEU B 1 3 ? -6.098 13.328 30.719 1 87 3 LEU B C 1
ATOM 2238 O O . LEU B 1 3 ? -6.246 12.828 31.844 1 87 3 LEU B O 1
ATOM 2242 N N . GLN B 1 4 ? -6.508 12.703 29.672 1 94.19 4 GLN B N 1
ATOM 2243 C CA . GLN B 1 4 ? -6.848 11.281 29.688 1 94.19 4 GLN B CA 1
ATOM 2244 C C . GLN B 1 4 ? -5.82 10.453 28.922 1 94.19 4 GLN B C 1
ATOM 2246 O O . GLN B 1 4 ? -5.527 10.742 27.766 1 94.19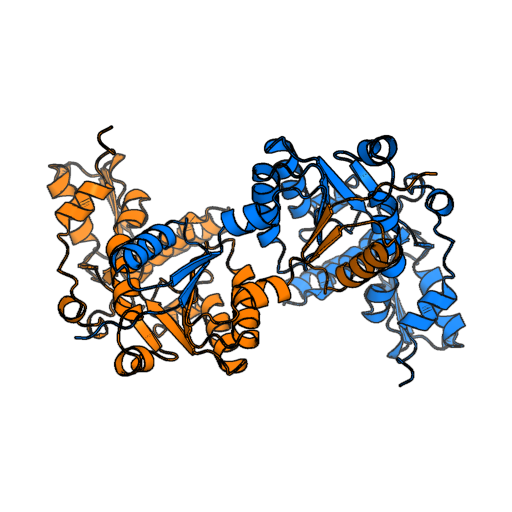 4 GLN B O 1
ATOM 2251 N N . ALA B 1 5 ? -5.309 9.461 29.625 1 93.75 5 ALA B N 1
ATOM 2252 C CA . ALA B 1 5 ? -4.363 8.531 29 1 93.75 5 ALA B CA 1
ATOM 2253 C C . ALA B 1 5 ? -5.062 7.617 28 1 93.75 5 ALA B C 1
ATOM 2255 O O . ALA B 1 5 ? -6.203 7.203 28.219 1 93.75 5 ALA B O 1
ATOM 2256 N N . ARG B 1 6 ? -4.324 7.305 26.891 1 95.38 6 ARG B N 1
ATOM 2257 C CA . ARG B 1 6 ? -4.848 6.41 25.859 1 95.38 6 ARG B CA 1
ATOM 2258 C C . ARG B 1 6 ? -3.768 5.461 25.359 1 95.38 6 ARG B C 1
ATOM 2260 O O . ARG B 1 6 ? -2.574 5.742 25.5 1 95.38 6 ARG B O 1
ATOM 2267 N N . LYS B 1 7 ? -4.238 4.293 24.922 1 94.19 7 LYS B N 1
ATOM 2268 C CA . LYS B 1 7 ? -3.395 3.414 24.125 1 94.19 7 LYS B CA 1
ATOM 2269 C C . LYS B 1 7 ? -3.477 3.775 22.641 1 94.19 7 LYS B C 1
ATOM 2271 O O . LYS B 1 7 ? -4.523 3.613 22.016 1 94.19 7 LYS B O 1
ATOM 2276 N N . ILE B 1 8 ? -2.34 4.234 22.094 1 94.12 8 ILE B N 1
ATOM 2277 C CA . ILE B 1 8 ? -2.336 4.812 20.75 1 94.12 8 ILE B CA 1
ATOM 2278 C C . ILE B 1 8 ? -1.398 4.016 19.859 1 94.12 8 ILE B C 1
ATOM 2280 O O . ILE B 1 8 ? -0.205 3.891 20.141 1 94.12 8 ILE B O 1
ATOM 2284 N N . ALA B 1 9 ? -1.962 3.416 18.844 1 91.69 9 ALA B N 1
ATOM 2285 C CA . ALA B 1 9 ? -1.158 2.832 17.766 1 91.69 9 ALA B CA 1
ATOM 2286 C C . ALA B 1 9 ? -0.9 3.846 16.656 1 91.69 9 ALA B C 1
ATOM 2288 O O . ALA B 1 9 ? -1.827 4.508 16.188 1 91.69 9 ALA B O 1
ATOM 2289 N N . ILE B 1 10 ? 0.338 3.986 16.219 1 89.5 10 ILE B N 1
ATOM 2290 C CA . ILE B 1 10 ? 0.682 4.941 15.172 1 89.5 10 ILE B CA 1
ATOM 2291 C C . ILE B 1 10 ? 1.436 4.223 14.047 1 89.5 10 ILE B C 1
ATOM 2293 O O . ILE B 1 10 ? 2.393 3.49 14.312 1 89.5 10 ILE B O 1
ATOM 2297 N N . VAL B 1 11 ? 0.904 4.332 12.867 1 84.38 11 VAL B N 1
ATOM 2298 C CA . VAL B 1 11 ? 1.57 3.908 11.641 1 84.38 11 VAL B CA 1
ATOM 2299 C C . VAL B 1 11 ? 2.143 5.125 10.914 1 84.38 11 VAL B C 1
ATOM 2301 O O . VAL B 1 11 ? 1.436 6.109 10.68 1 84.38 11 VAL B O 1
ATOM 2304 N N . GLY B 1 12 ? 3.412 5.074 10.625 1 78.88 12 GLY B N 1
ATOM 2305 C CA . GLY B 1 12 ? 4.082 6.219 10.016 1 78.88 12 GLY B CA 1
ATOM 2306 C C . GLY B 1 12 ? 4.758 7.117 11.031 1 78.88 12 GLY B C 1
ATOM 2307 O O . GLY B 1 12 ? 4.996 8.297 10.766 1 78.88 12 GLY B O 1
ATOM 2308 N N . GLY B 1 13 ? 5.055 6.59 12.164 1 77.56 13 GLY B N 1
ATOM 2309 C CA . GLY B 1 13 ? 5.602 7.363 13.266 1 77.56 13 GLY B CA 1
ATOM 2310 C C . GLY B 1 13 ? 6.996 7.891 13 1 77.56 13 GLY B C 1
ATOM 2311 O O . GLY B 1 13 ? 7.473 8.789 13.695 1 77.56 13 GLY B O 1
ATOM 2312 N N . THR B 1 14 ? 7.605 7.367 11.977 1 72.44 14 THR B N 1
ATOM 2313 C CA . THR B 1 14 ? 8.969 7.809 11.688 1 72.44 14 THR B CA 1
ATOM 2314 C C . THR B 1 14 ? 8.984 8.734 10.477 1 72.44 14 THR B C 1
ATOM 2316 O O . THR B 1 14 ? 10.055 9.172 10.039 1 72.44 14 THR B O 1
ATOM 2319 N N . GLY B 1 15 ? 7.887 8.992 9.953 1 76.81 15 GLY B N 1
ATOM 2320 C CA . GLY B 1 15 ? 7.797 9.867 8.789 1 76.81 15 GLY B CA 1
ATOM 2321 C C . GLY B 1 15 ? 7.848 11.336 9.148 1 76.81 15 GLY B C 1
ATOM 2322 O O . GLY B 1 15 ? 8.078 11.695 10.305 1 76.81 15 GLY B O 1
ATOM 2323 N N . THR B 1 16 ? 7.586 12.219 8.125 1 82.62 16 THR B N 1
ATOM 2324 C CA . THR B 1 16 ? 7.707 13.672 8.25 1 82.62 16 THR B CA 1
ATOM 2325 C C . THR B 1 16 ? 6.777 14.203 9.336 1 82.62 16 THR B C 1
ATOM 2327 O O . THR B 1 16 ? 7.234 14.758 10.336 1 82.62 16 THR B O 1
ATOM 2330 N N . VAL B 1 17 ? 5.477 13.953 9.211 1 86.25 17 VAL B N 1
ATOM 2331 C CA . VAL B 1 17 ? 4.547 14.438 10.219 1 86.25 17 VAL B CA 1
ATOM 2332 C C . VAL B 1 17 ? 4.457 13.438 11.367 1 86.25 17 VAL B C 1
ATOM 2334 O O . VAL B 1 17 ? 4.184 13.812 12.508 1 86.25 17 VAL B O 1
ATOM 2337 N N . GLY B 1 18 ? 4.656 12.148 11.055 1 88.44 18 GLY B N 1
ATOM 2338 C CA . GLY B 1 18 ? 4.566 11.094 12.055 1 88.44 18 GLY B CA 1
ATOM 2339 C C . GLY B 1 18 ? 5.566 11.258 13.188 1 88.44 18 GLY B C 1
ATOM 2340 O O . GLY B 1 18 ? 5.238 11.031 14.352 1 88.44 18 GLY B O 1
ATOM 2341 N N . SER B 1 19 ? 6.805 11.656 12.867 1 85.12 19 SER B N 1
ATOM 2342 C CA . SER B 1 19 ? 7.832 11.805 13.891 1 85.12 19 SER B CA 1
ATOM 2343 C C . SER B 1 19 ? 7.484 12.93 14.859 1 85.12 19 SER B C 1
ATOM 2345 O O . SER B 1 19 ? 7.754 12.828 16.062 1 85.12 19 SER B O 1
ATOM 2347 N N . ARG B 1 20 ? 6.895 14.047 14.352 1 88.5 20 ARG B N 1
ATOM 2348 C CA . ARG B 1 20 ? 6.473 15.156 15.203 1 88.5 20 ARG B CA 1
ATOM 2349 C C . ARG B 1 20 ? 5.293 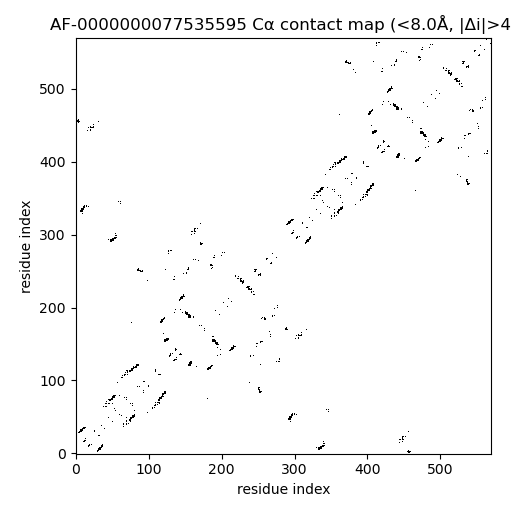14.75 16.078 1 88.5 20 ARG B C 1
ATOM 2351 O O . ARG B 1 20 ? 5.223 15.133 17.25 1 88.5 20 ARG B O 1
ATOM 2358 N N . THR B 1 21 ? 4.395 14 15.469 1 93.75 21 THR B N 1
ATOM 2359 C CA . THR B 1 21 ? 3.25 13.5 16.219 1 93.75 21 THR B CA 1
ATOM 2360 C C . THR B 1 21 ? 3.703 12.562 17.344 1 93.75 21 THR B C 1
ATOM 2362 O O . THR B 1 21 ? 3.287 12.711 18.484 1 93.75 21 THR B O 1
ATOM 2365 N N . LEU B 1 22 ? 4.566 11.625 16.984 1 88.31 22 LEU B N 1
ATOM 2366 C CA . LEU B 1 22 ? 5.07 10.664 17.953 1 88.31 22 LEU B CA 1
ATOM 2367 C C . LEU B 1 22 ? 5.797 11.375 19.094 1 88.31 22 LEU B C 1
ATOM 2369 O O . LEU B 1 22 ? 5.562 11.086 20.266 1 88.31 22 LEU B O 1
ATOM 2373 N N . SER B 1 23 ? 6.68 12.344 18.781 1 87.75 23 SER B N 1
ATOM 2374 C CA . SER B 1 23 ? 7.406 13.102 19.797 1 87.75 23 SER B CA 1
ATOM 2375 C C . SER B 1 23 ? 6.449 13.828 20.734 1 87.75 23 SER B C 1
ATOM 2377 O O . SER B 1 23 ? 6.633 13.82 21.953 1 87.75 23 SER B O 1
ATOM 2379 N N . SER B 1 24 ? 5.453 14.438 20.156 1 93.38 24 SER B N 1
ATOM 2380 C CA . SER B 1 24 ? 4.492 15.195 20.953 1 93.38 24 SER B CA 1
ATOM 2381 C C . SER B 1 24 ? 3.688 14.281 21.875 1 93.38 24 SER B C 1
ATOM 2383 O O . SER B 1 24 ? 3.391 14.633 23.016 1 93.38 24 SER B O 1
ATOM 2385 N N . LEU B 1 25 ? 3.279 13.133 21.328 1 90.88 25 LEU B N 1
ATOM 2386 C CA . LEU B 1 25 ? 2.551 12.164 22.141 1 90.88 25 LEU B CA 1
ATOM 2387 C C . LEU B 1 25 ? 3.406 11.672 23.312 1 90.88 25 LEU B C 1
ATOM 2389 O O . LEU B 1 25 ? 2.92 11.562 24.438 1 90.88 25 LEU B O 1
ATOM 2393 N N . LEU B 1 26 ? 4.652 11.359 23 1 86.25 26 LEU B N 1
ATOM 2394 C CA . LEU B 1 26 ? 5.578 10.883 24.016 1 86.25 26 LEU B CA 1
ATOM 2395 C C . LEU B 1 26 ? 5.812 11.953 25.078 1 86.25 26 LEU B C 1
ATOM 2397 O O . LEU B 1 26 ? 5.934 11.641 26.266 1 86.25 26 LEU B O 1
ATOM 2401 N N . ASP B 1 27 ? 5.895 13.234 24.703 1 88.75 27 ASP B N 1
ATOM 2402 C CA . ASP B 1 27 ? 6.125 14.352 25.609 1 88.75 27 ASP B CA 1
ATOM 2403 C C . ASP B 1 27 ? 4.984 14.492 26.609 1 88.75 27 ASP B C 1
ATOM 2405 O O . ASP B 1 27 ? 5.188 14.953 27.734 1 88.75 27 ASP B O 1
ATOM 2409 N N . LYS B 1 28 ? 3.768 14.109 26.188 1 89.69 28 LYS B N 1
ATOM 2410 C CA . LYS B 1 28 ? 2.646 14.148 27.125 1 89.69 28 LYS B CA 1
ATOM 2411 C C . LYS B 1 28 ? 2.877 13.195 28.297 1 89.69 28 LYS B C 1
ATOM 2413 O O . LYS B 1 28 ? 2.367 13.43 29.406 1 89.69 28 LYS B O 1
ATOM 2418 N N . ASN B 1 29 ? 3.523 12.102 28.031 1 86 29 ASN B N 1
ATOM 2419 C CA . ASN B 1 29 ? 3.969 11.133 29.031 1 86 29 ASN B CA 1
ATOM 2420 C C . ASN B 1 29 ? 2.789 10.508 29.766 1 86 29 ASN B C 1
ATOM 2422 O O . ASN B 1 29 ? 2.879 10.211 30.953 1 86 29 ASN B O 1
ATOM 2426 N N . ILE B 1 30 ? 1.666 10.375 29.125 1 90.69 30 ILE B N 1
ATOM 2427 C CA . ILE B 1 30 ? 0.512 9.766 29.781 1 90.69 30 ILE B CA 1
ATOM 2428 C C . ILE B 1 30 ? -0.006 8.602 28.938 1 90.69 30 ILE B C 1
ATOM 2430 O O . ILE B 1 30 ? -0.751 7.75 29.422 1 90.69 30 ILE B O 1
ATOM 2434 N N . HIS B 1 31 ? 0.356 8.562 27.656 1 92.44 31 HIS B N 1
ATOM 2435 C CA . HIS B 1 31 ? -0.182 7.586 26.719 1 92.44 31 HIS B CA 1
ATOM 2436 C C . HIS B 1 31 ? 0.697 6.34 26.656 1 92.44 31 HIS B C 1
ATOM 2438 O O . HIS B 1 31 ? 1.877 6.391 27.016 1 92.44 31 HIS B O 1
ATOM 2444 N N . THR B 1 32 ? 0.103 5.172 26.344 1 89.81 32 THR B N 1
ATOM 2445 C CA . THR B 1 32 ? 0.826 4.004 25.859 1 89.81 32 THR B CA 1
ATOM 2446 C C . THR B 1 32 ? 0.857 3.992 24.328 1 89.81 32 THR B C 1
ATOM 2448 O O . THR B 1 32 ? -0.189 3.914 23.688 1 89.81 32 THR B O 1
ATOM 2451 N N . ILE B 1 33 ? 2.072 4.125 23.812 1 88.81 33 ILE B N 1
ATOM 2452 C CA . ILE B 1 33 ? 2.199 4.285 22.359 1 88.81 33 ILE B CA 1
ATOM 2453 C C . ILE B 1 33 ? 2.764 3.006 21.75 1 88.81 33 ILE B C 1
ATOM 2455 O O . ILE B 1 33 ? 3.758 2.463 22.234 1 88.81 33 ILE B O 1
ATOM 2459 N N . THR B 1 34 ? 2.064 2.469 20.797 1 81.88 34 THR B N 1
ATOM 2460 C CA . THR B 1 34 ? 2.537 1.37 19.953 1 81.88 34 THR B CA 1
ATOM 2461 C C . THR B 1 34 ? 2.838 1.858 18.547 1 81.88 34 THR B C 1
ATOM 2463 O O . THR B 1 34 ? 1.921 2.104 17.75 1 81.88 34 THR B O 1
ATOM 2466 N N . ALA B 1 35 ? 4.125 2.076 18.266 1 77.62 35 ALA B N 1
ATOM 2467 C CA . ALA B 1 35 ? 4.523 2.461 16.906 1 77.62 35 ALA B CA 1
ATOM 2468 C C . ALA B 1 35 ? 4.586 1.244 15.992 1 77.62 35 ALA B C 1
ATOM 2470 O O . ALA B 1 35 ? 5.383 0.331 16.219 1 77.62 35 ALA B O 1
ATOM 2471 N N . ILE B 1 36 ? 3.619 1.205 15.102 1 70.12 36 ILE B N 1
ATOM 2472 C CA . ILE B 1 36 ? 3.645 0.151 14.094 1 70.12 36 ILE B CA 1
ATOM 2473 C C . ILE B 1 36 ? 4.488 0.599 12.898 1 70.12 36 ILE B C 1
ATOM 2475 O O . ILE B 1 36 ? 4.098 1.506 12.164 1 70.12 36 ILE B O 1
ATOM 2479 N N . SER B 1 37 ? 5.688 0.573 13.055 1 62.81 37 SER B N 1
ATOM 2480 C CA . SER B 1 37 ? 6.695 1.103 12.141 1 62.81 37 SER B CA 1
ATOM 2481 C C . SER B 1 37 ? 7.305 -0.006 11.289 1 62.81 37 SER B C 1
ATOM 2483 O O . SER B 1 37 ? 7 -1.185 11.484 1 62.81 37 SER B O 1
ATOM 2485 N N . ARG B 1 38 ? 8.117 0.565 10.453 1 59.34 38 ARG B N 1
ATOM 2486 C CA . ARG B 1 38 ? 9.102 -0.307 9.82 1 59.34 38 ARG B CA 1
ATOM 2487 C C . ARG B 1 38 ? 9.836 -1.149 10.852 1 59.34 38 ARG B C 1
ATOM 2489 O O . ARG B 1 38 ? 10.141 -2.318 10.609 1 59.34 38 ARG B O 1
ATOM 2496 N N . LYS B 1 39 ? 9.898 -0.523 12.039 1 57.88 39 LYS B N 1
ATOM 2497 C CA . LYS B 1 39 ? 10.578 -1.257 13.102 1 57.88 39 LYS B CA 1
ATOM 2498 C C . LYS B 1 39 ? 9.766 -2.475 13.539 1 57.88 39 LYS B C 1
ATOM 2500 O O . LYS B 1 39 ? 10.328 -3.523 13.852 1 57.88 39 LYS B O 1
ATOM 2505 N N . PHE B 1 40 ? 8.414 -2.133 13.523 1 62.84 40 PHE B N 1
ATOM 2506 C CA . PHE B 1 40 ? 7.527 -3.25 13.828 1 62.84 40 PHE B CA 1
ATOM 2507 C C . PHE B 1 40 ? 7.711 -4.379 12.82 1 62.84 40 PHE B C 1
ATOM 2509 O O . PHE B 1 40 ? 7.809 -5.547 13.203 1 62.84 40 PHE B O 1
ATOM 2516 N N . LEU B 1 41 ? 7.816 -3.91 11.633 1 71.88 41 LEU B N 1
ATOM 2517 C CA . LEU B 1 41 ? 8.016 -4.918 10.594 1 71.88 41 LEU B CA 1
ATOM 2518 C C . LEU B 1 41 ? 9.352 -5.629 10.781 1 71.88 41 LEU B C 1
ATOM 2520 O O . LEU B 1 41 ? 9.445 -6.848 10.617 1 71.88 41 LEU B O 1
ATOM 2524 N N . VAL B 1 42 ? 10.305 -4.832 11.195 1 79.06 42 VAL B N 1
ATOM 2525 C CA . VAL B 1 42 ? 11.625 -5.414 11.406 1 79.06 42 VAL B CA 1
ATOM 2526 C C . VAL B 1 42 ? 11.578 -6.418 12.555 1 79.06 42 VAL B C 1
ATOM 2528 O O . VAL B 1 42 ? 12.117 -7.523 12.438 1 79.06 42 VAL B O 1
ATOM 2531 N N . SER B 1 43 ? 10.906 -6.031 13.602 1 74.31 43 SER B N 1
ATOM 2532 C CA . SER B 1 43 ? 10.805 -6.922 14.75 1 74.31 43 SER B CA 1
ATOM 2533 C C . SER B 1 43 ? 10.078 -8.211 14.391 1 74.31 43 SER B C 1
ATOM 2535 O O . SER B 1 43 ? 10.453 -9.289 14.852 1 74.31 43 SER B O 1
ATOM 2537 N N . ALA B 1 44 ? 9.125 -8.055 13.617 1 72.94 44 ALA B N 1
ATOM 2538 C CA . ALA B 1 44 ? 8.328 -9.203 13.203 1 72.94 44 ALA B CA 1
ATOM 2539 C C . ALA B 1 44 ? 9.148 -10.148 12.328 1 72.94 44 ALA B C 1
ATOM 2541 O O . ALA B 1 44 ? 8.875 -11.352 12.273 1 72.94 44 ALA B O 1
ATOM 2542 N N . LEU B 1 45 ? 10.234 -9.594 11.688 1 87.19 45 LEU B N 1
ATOM 2543 C CA . LEU B 1 45 ? 10.984 -10.383 10.711 1 87.19 45 LEU B CA 1
ATOM 2544 C C . LEU B 1 45 ? 12.32 -10.828 11.289 1 87.19 45 LEU B C 1
ATOM 2546 O O . LEU B 1 45 ? 13.055 -11.594 10.656 1 87.19 45 LEU B O 1
ATOM 2550 N N . LYS B 1 46 ? 12.562 -10.312 12.523 1 88 46 LYS B N 1
ATOM 2551 C CA . LYS B 1 46 ? 13.812 -10.742 13.156 1 88 46 LYS B CA 1
ATOM 2552 C C . LYS B 1 46 ? 13.836 -12.258 13.352 1 88 46 LYS B C 1
ATOM 2554 O O . LYS B 1 46 ? 12.883 -12.836 13.875 1 88 46 LYS B O 1
ATOM 2559 N N . GLY B 1 47 ? 14.938 -12.922 12.859 1 92.5 47 GLY B N 1
ATOM 2560 C CA . GLY B 1 47 ? 15.133 -14.352 13.031 1 92.5 47 GLY B CA 1
ATOM 2561 C C . GLY B 1 47 ? 14.453 -15.18 11.961 1 92.5 47 GLY B C 1
ATOM 2562 O O . GLY B 1 47 ? 14.617 -16.406 11.914 1 92.5 47 GLY B O 1
ATOM 2563 N N . GLN B 1 48 ? 13.703 -14.562 11.055 1 93.25 48 GLN B N 1
ATOM 2564 C CA . GLN B 1 48 ? 13.039 -15.297 9.984 1 93.25 48 GLN B CA 1
ATOM 2565 C C . GLN B 1 48 ? 14.023 -15.703 8.891 1 93.25 48 GLN B C 1
ATOM 2567 O O . GLN B 1 48 ? 14.945 -14.945 8.57 1 93.25 48 GLN B O 1
ATOM 2572 N N . ASP B 1 49 ? 13.758 -16.859 8.32 1 97.12 49 ASP B N 1
ATOM 2573 C CA . ASP B 1 49 ? 14.578 -17.344 7.211 1 97.12 49 ASP B CA 1
ATOM 2574 C C . ASP B 1 49 ? 14.008 -16.875 5.871 1 97.12 49 ASP B C 1
ATOM 2576 O O . ASP B 1 49 ? 14.75 -16.688 4.906 1 97.12 49 ASP B O 1
ATOM 2580 N N . VAL B 1 50 ? 12.719 -16.781 5.832 1 97.62 50 VAL B N 1
ATOM 2581 C CA . VAL B 1 50 ? 12.039 -16.516 4.57 1 97.62 50 VAL B CA 1
ATOM 2582 C C . VAL B 1 50 ? 10.906 -15.516 4.793 1 97.62 50 VAL B C 1
ATOM 2584 O O . VAL B 1 50 ? 10.18 -15.602 5.789 1 97.62 50 VAL B O 1
ATOM 2587 N N . LEU B 1 51 ? 10.812 -14.578 3.961 1 96.06 51 LEU B N 1
ATOM 2588 C CA . LEU B 1 51 ? 9.641 -13.719 3.832 1 96.06 51 LEU B CA 1
ATOM 2589 C C . LEU B 1 51 ? 8.898 -13.992 2.527 1 96.06 51 LEU B C 1
ATOM 2591 O O . LEU B 1 51 ? 9.477 -13.859 1.443 1 96.06 51 LEU B O 1
ATOM 2595 N N . ILE B 1 52 ? 7.645 -14.422 2.641 1 95.38 52 ILE B N 1
ATOM 2596 C CA . ILE B 1 52 ? 6.785 -14.602 1.476 1 95.38 52 ILE B CA 1
ATOM 2597 C C . ILE B 1 52 ? 5.797 -13.438 1.381 1 95.38 52 ILE B C 1
ATOM 2599 O O . ILE B 1 52 ? 5.082 -13.148 2.342 1 95.38 52 ILE B O 1
ATOM 2603 N N . LEU B 1 53 ? 5.828 -12.812 0.273 1 92.06 53 LEU B N 1
ATOM 2604 C CA . LEU B 1 53 ? 4.871 -11.75 -0.02 1 92.06 53 LEU B CA 1
ATOM 2605 C C . LEU B 1 53 ? 3.891 -12.188 -1.103 1 92.06 53 LEU B C 1
ATOM 2607 O O . LEU B 1 53 ? 4.27 -12.344 -2.266 1 92.06 53 LEU B O 1
ATOM 2611 N N . GLN B 1 54 ? 2.699 -12.43 -0.774 1 91 54 GLN B N 1
ATOM 2612 C CA . GLN B 1 54 ? 1.617 -12.797 -1.684 1 91 54 GLN B CA 1
ATOM 2613 C C . GLN B 1 54 ? 0.425 -11.859 -1.522 1 91 54 GLN B C 1
ATOM 2615 O O . GLN B 1 54 ? -0.555 -12.195 -0.857 1 91 54 GLN B O 1
ATOM 2620 N N . LEU B 1 55 ? 0.529 -10.766 -2.242 1 80.94 55 LEU B N 1
ATOM 2621 C CA . LEU B 1 55 ? -0.376 -9.641 -2.047 1 80.94 55 LEU B CA 1
ATOM 2622 C C . LEU B 1 55 ? -1.238 -9.414 -3.283 1 80.94 55 LEU B C 1
ATOM 2624 O O . LEU B 1 55 ? -0.872 -9.836 -4.387 1 80.94 55 LEU B O 1
ATOM 2628 N N . SER B 1 56 ? -2.367 -8.797 -3.004 1 75.62 56 SER B N 1
ATOM 2629 C CA . SER B 1 56 ? -3.23 -8.398 -4.109 1 75.62 56 SER B CA 1
ATOM 2630 C C . SER B 1 56 ? -2.613 -7.254 -4.906 1 75.62 56 SER B C 1
ATOM 2632 O O . SER B 1 56 ? -1.716 -6.566 -4.422 1 75.62 56 SER B O 1
ATOM 2634 N N . PRO B 1 57 ? -3.111 -7.027 -6.148 1 70.88 57 PRO B N 1
ATOM 2635 C CA . PRO B 1 57 ? -2.592 -5.941 -6.984 1 70.88 57 PRO B CA 1
ATOM 2636 C C . PRO B 1 57 ? -2.727 -4.574 -6.32 1 70.88 57 PRO B C 1
ATOM 2638 O O . PRO B 1 57 ? -1.906 -3.684 -6.562 1 70.88 57 PRO B O 1
ATOM 2641 N N . THR B 1 58 ? -3.674 -4.387 -5.477 1 61.66 58 THR B N 1
ATOM 2642 C CA . THR B 1 58 ? -3.922 -3.088 -4.863 1 61.66 58 THR B CA 1
ATOM 2643 C C . THR B 1 58 ? -3.023 -2.885 -3.645 1 61.66 58 THR B C 1
ATOM 2645 O O . THR B 1 58 ? -2.926 -1.775 -3.117 1 61.66 58 THR B O 1
ATOM 2648 N N . ALA B 1 59 ? -2.314 -3.971 -3.285 1 64.88 59 ALA B N 1
ATOM 2649 C CA . ALA B 1 59 ? -1.491 -3.879 -2.082 1 64.88 59 ALA B CA 1
ATOM 2650 C C . ALA B 1 59 ? -0.006 -3.967 -2.424 1 64.88 59 ALA B C 1
ATOM 2652 O O . ALA B 1 59 ? 0.836 -4.098 -1.533 1 64.88 59 ALA B O 1
ATOM 2653 N N . MET B 1 60 ? 0.343 -3.836 -3.656 1 73.25 60 MET B N 1
ATOM 2654 C CA . MET B 1 60 ? 1.717 -4.016 -4.117 1 73.25 60 MET B CA 1
ATOM 2655 C C . MET B 1 60 ? 2.645 -2.988 -3.473 1 73.25 60 MET B C 1
ATOM 2657 O O . MET B 1 60 ? 3.822 -3.268 -3.244 1 73.25 60 MET B O 1
ATOM 2661 N N . GLY B 1 61 ? 2.145 -1.906 -3.125 1 67.69 61 GLY B N 1
ATOM 2662 C CA . GLY B 1 61 ? 2.959 -0.82 -2.605 1 67.69 61 GLY B CA 1
ATOM 2663 C C . GLY B 1 61 ? 3.564 -1.123 -1.248 1 67.69 61 GLY B C 1
ATOM 2664 O O . GLY B 1 61 ? 4.59 -0.55 -0.877 1 67.69 61 GLY B O 1
ATOM 2665 N N . VAL B 1 62 ? 3.006 -2.098 -0.534 1 70.62 62 VAL B N 1
ATOM 2666 C CA . VAL B 1 62 ? 3.488 -2.375 0.814 1 70.62 62 VAL B CA 1
ATOM 2667 C C . VAL B 1 62 ? 4.75 -3.232 0.745 1 70.62 62 VAL B C 1
ATOM 2669 O O . VAL B 1 62 ? 5.496 -3.328 1.721 1 70.62 62 VAL B O 1
ATOM 2672 N N . GLN B 1 63 ? 5.09 -3.75 -0.375 1 82.88 63 GLN B N 1
ATOM 2673 C CA . GLN B 1 63 ? 6.195 -4.695 -0.485 1 82.88 63 GLN B CA 1
ATOM 2674 C C . GLN B 1 63 ? 7.527 -4.027 -0.158 1 82.88 63 GLN B C 1
ATOM 2676 O O . GLN B 1 63 ? 8.398 -4.641 0.461 1 82.88 63 GLN B O 1
ATOM 2681 N N . GLU B 1 64 ? 7.613 -2.816 -0.583 1 81.69 64 GLU B N 1
ATOM 2682 C CA . GLU B 1 64 ? 8.883 -2.133 -0.347 1 81.69 64 GLU B CA 1
ATOM 2683 C C . GLU B 1 64 ? 9.211 -2.08 1.143 1 81.69 64 GLU B C 1
ATOM 2685 O O . GLU B 1 64 ? 10.352 -2.332 1.54 1 81.69 64 GLU B O 1
ATOM 2690 N N . SER B 1 65 ? 8.258 -1.782 1.927 1 75.81 65 SER B N 1
ATOM 2691 C CA . SER B 1 65 ? 8.461 -1.686 3.367 1 75.81 65 SER B CA 1
ATOM 2692 C C . SER B 1 65 ? 8.875 -3.031 3.957 1 75.81 65 SER B C 1
ATOM 2694 O O . SER B 1 65 ? 9.75 -3.092 4.828 1 75.81 65 SER B O 1
ATOM 2696 N N . PHE B 1 66 ? 8.273 -4.059 3.516 1 84.5 66 PHE B N 1
ATOM 2697 C CA . PHE B 1 66 ? 8.602 -5.391 4.012 1 84.5 66 PHE B CA 1
ATOM 2698 C C . PHE B 1 66 ? 9.992 -5.812 3.543 1 84.5 66 PHE B C 1
ATOM 2700 O O . PHE B 1 66 ? 10.734 -6.461 4.289 1 84.5 66 PHE B O 1
ATOM 2707 N N . ILE B 1 67 ? 10.328 -5.453 2.285 1 91.44 67 ILE B N 1
ATOM 2708 C CA . ILE B 1 67 ? 11.633 -5.805 1.738 1 91.44 67 ILE B CA 1
ATOM 2709 C C . ILE B 1 67 ? 12.734 -5.09 2.521 1 91.44 67 ILE B C 1
ATOM 2711 O O . ILE B 1 67 ? 13.719 -5.707 2.922 1 91.44 67 ILE B O 1
ATOM 2715 N N . ARG B 1 68 ? 12.531 -3.857 2.791 1 86.62 68 ARG B N 1
ATOM 2716 C CA . ARG B 1 68 ? 13.5 -3.098 3.574 1 86.62 68 ARG B CA 1
ATOM 2717 C C . ARG B 1 68 ? 13.57 -3.619 5.008 1 86.62 68 ARG B C 1
ATOM 2719 O O . ARG B 1 68 ? 14.656 -3.725 5.578 1 86.62 68 ARG B O 1
ATOM 2726 N N . ALA B 1 69 ? 12.445 -3.941 5.574 1 84.06 69 ALA B N 1
ATOM 2727 C CA . ALA B 1 69 ? 12.414 -4.508 6.922 1 84.06 69 ALA B CA 1
ATOM 2728 C C . ALA B 1 69 ? 13.141 -5.852 6.965 1 84.06 69 ALA B C 1
ATOM 2730 O O . ALA B 1 69 ? 13.852 -6.152 7.926 1 84.06 69 ALA B O 1
ATOM 2731 N N . ALA B 1 70 ? 12.938 -6.668 5.977 1 93.19 70 ALA B N 1
ATOM 2732 C CA . ALA B 1 70 ? 13.602 -7.965 5.891 1 93.19 70 ALA B CA 1
ATOM 2733 C C . ALA B 1 70 ? 15.117 -7.801 5.84 1 93.19 70 ALA B C 1
ATOM 2735 O O . ALA B 1 70 ? 15.852 -8.547 6.496 1 93.19 70 ALA B O 1
ATOM 2736 N N . ALA B 1 71 ? 15.531 -6.84 5.051 1 95 71 ALA B N 1
ATOM 2737 C CA . ALA B 1 71 ? 16.969 -6.562 4.965 1 95 71 ALA B CA 1
ATOM 2738 C C . ALA B 1 71 ? 17.531 -6.156 6.324 1 95 71 ALA B C 1
ATOM 2740 O O . ALA B 1 71 ? 18.562 -6.672 6.758 1 95 71 ALA B O 1
ATOM 2741 N N . LYS B 1 72 ? 16.844 -5.277 6.949 1 90.62 72 LYS B N 1
ATOM 2742 C CA . LYS B 1 72 ? 17.266 -4.812 8.258 1 90.62 72 LYS B CA 1
ATOM 2743 C C . LYS B 1 72 ? 17.281 -5.953 9.273 1 90.62 72 LYS B C 1
ATOM 2745 O O . LYS B 1 72 ? 18.141 -5.996 10.156 1 90.62 72 LYS B O 1
ATOM 2750 N N . ALA B 1 73 ? 16.359 -6.84 9.164 1 91.69 73 ALA B N 1
ATOM 2751 C CA . ALA B 1 73 ? 16.219 -7.961 10.086 1 91.69 73 ALA B CA 1
ATOM 2752 C C . ALA B 1 73 ? 17.172 -9.094 9.719 1 91.69 73 ALA B C 1
ATOM 2754 O O . ALA B 1 73 ? 17.359 -10.039 10.5 1 91.69 73 ALA B O 1
ATOM 2755 N N . GLY B 1 74 ? 17.719 -9.047 8.5 1 96.75 74 GLY B N 1
ATOM 2756 C CA . GLY B 1 74 ? 18.672 -10.07 8.07 1 96.75 74 GLY B CA 1
ATOM 2757 C C . GLY B 1 74 ? 18 -11.305 7.5 1 96.75 74 GLY B C 1
ATOM 2758 O O . GLY B 1 74 ? 18.531 -12.406 7.594 1 96.75 74 GLY B O 1
ATOM 2759 N N . VAL B 1 75 ? 16.844 -11.18 6.93 1 96.88 75 VAL B N 1
ATOM 2760 C CA . VAL B 1 75 ? 16.125 -12.312 6.34 1 96.88 75 VAL B CA 1
ATOM 2761 C C . VAL B 1 75 ? 16.828 -12.75 5.055 1 96.88 75 VAL B C 1
ATOM 2763 O O . VAL B 1 75 ? 16.969 -11.961 4.121 1 96.88 75 VAL B O 1
ATOM 2766 N N . PRO B 1 76 ? 17.156 -13.977 4.918 1 98.06 76 PRO B N 1
ATOM 2767 C CA . PRO B 1 76 ? 17.984 -14.406 3.777 1 98.06 76 PRO B CA 1
ATOM 2768 C C . PRO B 1 76 ? 17.188 -14.492 2.48 1 98.06 76 PRO B C 1
ATOM 2770 O O . PRO B 1 76 ? 17.703 -14.156 1.41 1 98.06 76 PRO B O 1
ATOM 2773 N N . TYR B 1 77 ? 15.93 -14.992 2.58 1 98.69 77 TYR B N 1
ATOM 2774 C CA . TYR B 1 77 ? 15.156 -15.234 1.37 1 98.69 77 TYR B CA 1
ATOM 2775 C C . TYR B 1 77 ? 13.867 -14.414 1.368 1 98.69 77 TYR B C 1
ATOM 2777 O O . TYR B 1 77 ? 13.195 -14.297 2.396 1 98.69 77 TYR B O 1
ATOM 2785 N N . ILE B 1 78 ? 13.555 -13.875 0.231 1 98.44 78 ILE B N 1
ATOM 2786 C CA . ILE B 1 78 ? 12.289 -13.188 0.003 1 98.44 78 ILE B CA 1
ATOM 2787 C C . ILE B 1 78 ? 11.625 -13.727 -1.259 1 98.44 78 ILE B C 1
ATOM 2789 O O . ILE B 1 78 ? 12.258 -13.828 -2.311 1 98.44 78 ILE B O 1
ATOM 2793 N N . LEU B 1 79 ? 10.414 -14.18 -1.146 1 98.25 79 LEU B N 1
ATOM 2794 C CA . LEU B 1 79 ? 9.57 -14.422 -2.312 1 98.25 79 LEU B CA 1
ATOM 2795 C C . LEU B 1 79 ? 8.617 -13.258 -2.545 1 98.25 79 LEU B C 1
ATOM 2797 O O . LEU B 1 79 ? 7.531 -13.219 -1.97 1 98.25 79 LEU B O 1
ATOM 2801 N N . PRO B 1 80 ? 9.031 -12.32 -3.396 1 96.88 80 PRO B N 1
ATOM 2802 C CA . PRO B 1 80 ? 8.141 -11.195 -3.678 1 96.88 80 PRO B CA 1
ATOM 2803 C C . PRO B 1 80 ? 6.871 -11.617 -4.418 1 96.88 80 PRO B C 1
ATOM 2805 O O . PRO B 1 80 ? 6.777 -12.75 -4.891 1 96.88 80 PRO B O 1
ATOM 2808 N N . THR B 1 81 ? 5.945 -10.711 -4.539 1 93 81 THR B N 1
ATOM 2809 C CA . THR B 1 81 ? 4.695 -11 -5.234 1 93 81 THR B CA 1
ATOM 2810 C C . THR B 1 81 ? 4.926 -11.109 -6.738 1 93 81 THR B C 1
ATOM 2812 O O . THR B 1 81 ? 4.441 -10.281 -7.508 1 93 81 THR B O 1
ATOM 2815 N N . GLU B 1 82 ? 5.594 -12.094 -7.148 1 94.62 82 GLU B N 1
ATOM 2816 C CA . GLU B 1 82 ? 5.723 -12.453 -8.555 1 94.62 82 GLU B CA 1
ATOM 2817 C C . GLU B 1 82 ? 4.566 -13.336 -9.016 1 94.62 82 GLU B C 1
ATOM 2819 O O . GLU B 1 82 ? 3.58 -12.836 -9.562 1 94.62 82 GLU B O 1
ATOM 2824 N N . PHE B 1 83 ? 4.656 -14.539 -8.672 1 93.75 83 PHE B N 1
ATOM 2825 C CA . PHE B 1 83 ? 3.543 -15.453 -8.891 1 93.75 83 PHE B CA 1
ATOM 2826 C C . PHE B 1 83 ? 2.816 -15.117 -10.188 1 93.75 83 PHE B C 1
ATOM 2828 O O . PHE B 1 83 ? 1.594 -14.953 -10.195 1 93.75 83 PHE B O 1
ATOM 2835 N N . GLY B 1 84 ? 3.523 -15.023 -11.242 1 94 84 GLY B N 1
ATOM 2836 C CA . GLY B 1 84 ? 2.982 -14.609 -12.523 1 94 84 GLY B CA 1
ATOM 2837 C C . GLY B 1 84 ? 3.801 -15.094 -13.703 1 94 84 GLY B C 1
ATOM 2838 O O . GLY B 1 84 ? 4.176 -16.266 -13.766 1 94 84 GLY B O 1
ATOM 2839 N N . THR B 1 85 ? 4.031 -14.203 -14.594 1 95.19 85 THR B N 1
ATOM 2840 C CA . THR B 1 85 ? 4.582 -14.547 -15.898 1 95.19 85 THR B CA 1
ATOM 2841 C C . THR B 1 85 ? 6.094 -14.727 -15.82 1 95.19 85 THR B C 1
ATOM 2843 O O . THR B 1 85 ? 6.715 -14.367 -14.812 1 95.19 85 THR B O 1
ATOM 2846 N N . ASP B 1 86 ? 6.613 -15.352 -16.875 1 96.31 86 ASP B N 1
ATOM 2847 C CA . ASP B 1 86 ? 8.062 -15.508 -17 1 96.31 86 ASP B CA 1
ATOM 2848 C C . ASP B 1 86 ? 8.766 -14.156 -16.938 1 96.31 86 ASP B C 1
ATOM 2850 O O . ASP B 1 86 ? 8.609 -13.336 -17.844 1 96.31 86 ASP B O 1
ATOM 2854 N N . ILE B 1 87 ? 9.586 -13.969 -15.93 1 94.06 87 ILE B N 1
ATOM 2855 C CA . ILE B 1 87 ? 10.211 -12.672 -15.695 1 94.06 87 ILE B CA 1
ATOM 2856 C C . ILE B 1 87 ? 11.266 -12.406 -16.766 1 94.06 87 ILE B C 1
ATOM 2858 O O . ILE B 1 87 ? 11.734 -11.281 -16.922 1 94.06 87 ILE B O 1
ATOM 2862 N N . GLU B 1 88 ? 11.641 -13.406 -17.484 1 93.12 88 GLU B N 1
ATOM 2863 C CA . GLU B 1 88 ? 12.656 -13.281 -18.531 1 93.12 88 GLU B CA 1
ATOM 2864 C C . GLU B 1 88 ? 12.016 -12.969 -19.891 1 93.12 88 GLU B C 1
ATOM 2866 O O . GLU B 1 88 ? 12.719 -12.68 -20.859 1 93.12 88 GLU B O 1
ATOM 2871 N N . ALA B 1 89 ? 10.719 -13.078 -19.953 1 91.12 89 ALA B N 1
ATOM 2872 C CA . ALA B 1 89 ? 10.008 -12.688 -21.172 1 91.12 89 ALA B CA 1
ATOM 2873 C C . ALA B 1 89 ? 9.844 -11.172 -21.25 1 91.12 89 ALA B C 1
ATOM 2875 O O . ALA B 1 89 ? 8.758 -10.648 -21 1 91.12 89 ALA B O 1
ATOM 2876 N N . LEU B 1 90 ? 10.766 -10.484 -21.719 1 83.44 90 LEU B N 1
ATOM 2877 C CA . LEU B 1 90 ? 10.914 -9.047 -21.547 1 83.44 90 LEU B CA 1
ATOM 2878 C C . LEU B 1 90 ? 9.914 -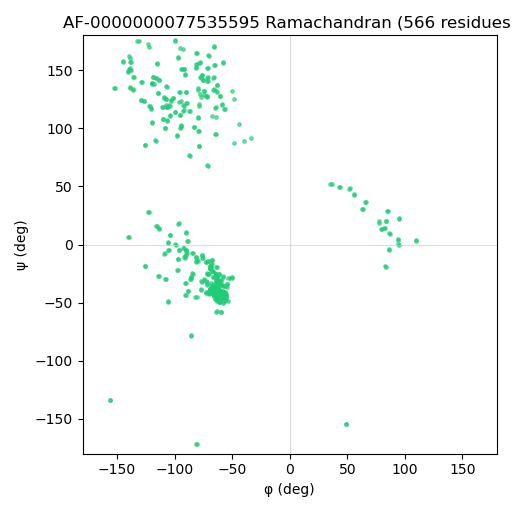8.289 -22.422 1 83.44 90 LEU B C 1
ATOM 2880 O O . LEU B 1 90 ? 9.453 -7.211 -22.047 1 83.44 90 LEU B O 1
ATOM 2884 N N . ASP B 1 91 ? 9.523 -8.805 -23.531 1 85.62 91 ASP B N 1
ATOM 2885 C CA . ASP B 1 91 ? 8.555 -8.133 -24.391 1 85.62 91 ASP B CA 1
ATOM 2886 C C . ASP B 1 91 ? 7.199 -8 -23.703 1 85.62 91 ASP B C 1
ATOM 2888 O O . ASP B 1 91 ? 6.523 -6.984 -23.828 1 85.62 91 ASP B O 1
ATOM 2892 N N . LEU B 1 92 ? 6.926 -9 -22.953 1 87.81 92 LEU B N 1
ATOM 2893 C CA . LEU B 1 92 ? 5.664 -8.977 -22.234 1 87.81 92 LEU B CA 1
ATOM 2894 C C . LEU B 1 92 ? 5.793 -8.141 -20.953 1 87.81 92 LEU B C 1
ATOM 2896 O O . LEU B 1 92 ? 4.961 -7.262 -20.703 1 87.81 92 LEU B O 1
ATOM 2900 N N . THR B 1 93 ? 6.867 -8.336 -20.203 1 83.31 93 THR B N 1
ATOM 2901 C CA . THR B 1 93 ? 6.98 -7.746 -18.875 1 83.31 93 THR B CA 1
ATOM 2902 C C . THR B 1 93 ? 7.168 -6.234 -18.969 1 83.31 93 THR B C 1
ATOM 2904 O O . THR B 1 93 ? 6.707 -5.492 -18.109 1 83.31 93 THR B O 1
ATOM 2907 N N . ARG B 1 94 ? 7.684 -5.75 -20.031 1 78.38 94 ARG B N 1
ATOM 2908 C CA . ARG B 1 94 ? 7.93 -4.316 -20.172 1 78.38 94 ARG B CA 1
ATOM 2909 C C . ARG B 1 94 ? 6.672 -3.594 -20.656 1 78.38 94 ARG B C 1
ATOM 2911 O O . ARG B 1 94 ? 6.465 -2.422 -20.328 1 78.38 94 ARG B O 1
ATOM 2918 N N . GLU B 1 95 ? 5.859 -4.371 -21.297 1 78.44 95 GLU B N 1
ATOM 2919 C CA . GLU B 1 95 ? 4.766 -3.695 -21.984 1 78.44 95 GLU B CA 1
ATOM 2920 C C . GLU B 1 95 ? 3.488 -3.719 -21.156 1 78.44 95 GLU B C 1
ATOM 2922 O O . GLU B 1 95 ? 2.598 -2.891 -21.344 1 78.44 95 GLU B O 1
ATOM 2927 N N . GLN B 1 96 ? 3.436 -4.641 -20.281 1 81.25 96 GLN B N 1
ATOM 2928 C CA . GLN B 1 96 ? 2.199 -4.766 -19.516 1 81.25 96 GLN B CA 1
ATOM 2929 C C . GLN B 1 96 ? 2.33 -4.109 -18.141 1 81.25 96 GLN B C 1
ATOM 2931 O O . GLN B 1 96 ? 3.057 -4.605 -17.281 1 81.25 96 GLN B O 1
ATOM 2936 N N . PRO B 1 97 ? 1.633 -3.092 -17.875 1 71.56 97 PRO B N 1
ATOM 2937 C CA . PRO B 1 97 ? 1.77 -2.307 -16.656 1 71.56 97 PRO B CA 1
ATOM 2938 C C . PRO B 1 97 ? 1.522 -3.135 -15.391 1 71.56 97 PRO B C 1
ATOM 2940 O O . PRO B 1 97 ? 2.145 -2.891 -14.359 1 71.56 97 PRO B O 1
ATOM 2943 N N . ILE B 1 98 ? 0.677 -4.129 -15.484 1 72.06 98 ILE B N 1
ATOM 2944 C CA . ILE B 1 98 ? 0.327 -4.922 -14.312 1 72.06 98 ILE B CA 1
ATOM 2945 C C . ILE B 1 98 ? 1.529 -5.754 -13.867 1 72.06 98 ILE B C 1
ATOM 2947 O O . ILE B 1 98 ? 1.61 -6.18 -12.719 1 72.06 98 ILE B O 1
ATOM 2951 N N . ILE B 1 99 ? 2.477 -5.922 -14.766 1 83.62 99 ILE B N 1
ATOM 2952 C CA . ILE B 1 99 ? 3.596 -6.809 -14.477 1 83.62 99 ILE B CA 1
ATOM 2953 C C . ILE B 1 99 ? 4.891 -6 -14.398 1 83.62 99 ILE B C 1
ATOM 2955 O O . ILE B 1 99 ? 5.836 -6.395 -13.711 1 83.62 99 ILE B O 1
ATOM 2959 N N . SER B 1 100 ? 5.016 -4.914 -15.039 1 78.88 100 SER B N 1
ATOM 2960 C CA . SER B 1 100 ? 6.273 -4.195 -15.242 1 78.88 100 SER B CA 1
ATOM 2961 C C . SER B 1 100 ? 6.82 -3.652 -13.93 1 78.88 100 SER B C 1
ATOM 2963 O O . SER B 1 100 ? 8.039 -3.557 -13.75 1 78.88 100 SER B O 1
ATOM 2965 N N . GLY B 1 101 ? 6.031 -3.381 -13.016 1 78.62 101 GLY B N 1
ATOM 2966 C CA . GLY B 1 101 ? 6.477 -2.799 -11.758 1 78.62 101 GLY B CA 1
ATOM 2967 C C . GLY B 1 101 ? 7.148 -3.803 -10.844 1 78.62 101 GLY B C 1
ATOM 2968 O O . GLY B 1 101 ? 7.832 -3.42 -9.891 1 78.62 101 GLY B O 1
ATOM 2969 N N . LYS B 1 102 ? 7.086 -5.062 -11.188 1 87.81 102 LYS B N 1
ATOM 2970 C CA . LYS B 1 102 ? 7.562 -6.105 -10.281 1 87.81 102 LYS B CA 1
ATOM 2971 C C . LYS B 1 102 ? 9.086 -6.176 -10.281 1 87.81 102 LYS B C 1
ATOM 2973 O O . LYS B 1 102 ? 9.695 -6.504 -9.266 1 87.81 102 LYS B O 1
ATOM 2978 N N . LYS B 1 103 ? 9.656 -5.859 -11.414 1 91.25 103 LYS B N 1
ATOM 2979 C CA . LYS B 1 103 ? 11.109 -5.902 -11.508 1 91.25 103 LYS B CA 1
ATOM 2980 C C . LYS B 1 103 ? 11.758 -4.957 -10.5 1 91.25 103 LYS B C 1
ATOM 2982 O O . LYS B 1 103 ? 12.82 -5.258 -9.945 1 91.25 103 LYS B O 1
ATOM 2987 N N . GLY B 1 104 ? 11.219 -3.826 -10.32 1 90.5 104 GLY B N 1
ATOM 2988 C CA . GLY B 1 104 ? 11.75 -2.855 -9.375 1 90.5 104 GLY B CA 1
ATOM 2989 C C . GLY B 1 104 ? 11.906 -3.41 -7.973 1 90.5 104 GLY B C 1
ATOM 2990 O O . GLY B 1 104 ? 12.852 -3.057 -7.262 1 90.5 104 GLY B O 1
ATOM 2991 N N . LEU B 1 105 ? 11.047 -4.281 -7.562 1 91.81 105 LEU B N 1
ATOM 2992 C CA . LEU B 1 105 ? 11.094 -4.883 -6.234 1 91.81 105 LEU B CA 1
ATOM 2993 C C . LEU B 1 105 ? 12.242 -5.879 -6.133 1 91.81 105 LEU B C 1
ATOM 2995 O O . LEU B 1 105 ? 12.938 -5.934 -5.113 1 91.81 105 LEU B O 1
ATOM 2999 N N . ARG B 1 106 ? 12.453 -6.68 -7.168 1 96.06 106 ARG B N 1
ATOM 3000 C CA . ARG B 1 106 ? 13.609 -7.566 -7.207 1 96.06 106 ARG B CA 1
ATOM 3001 C C . ARG B 1 106 ? 14.906 -6.773 -7.18 1 96.06 106 ARG B C 1
ATOM 3003 O O . ARG B 1 106 ? 15.844 -7.125 -6.457 1 96.06 106 ARG B O 1
ATOM 3010 N N . ASP B 1 107 ? 14.93 -5.676 -7.945 1 95.69 107 ASP B N 1
ATOM 3011 C CA . ASP B 1 107 ? 16.094 -4.805 -7.949 1 95.69 107 ASP B CA 1
ATOM 3012 C C . ASP B 1 107 ? 16.391 -4.258 -6.555 1 95.69 107 ASP B C 1
ATOM 3014 O O . ASP B 1 107 ? 17.547 -4.16 -6.145 1 95.69 107 ASP B O 1
ATOM 3018 N N . LEU B 1 108 ? 15.352 -3.906 -5.883 1 93.12 108 LEU B N 1
ATOM 3019 C CA . LEU B 1 108 ? 15.492 -3.381 -4.527 1 93.12 108 LEU B CA 1
ATOM 3020 C C . LEU B 1 108 ? 16.125 -4.418 -3.607 1 93.12 108 LEU B C 1
ATOM 3022 O O . LEU B 1 108 ? 17.016 -4.09 -2.809 1 93.12 108 LEU B O 1
ATOM 3026 N N . VAL B 1 109 ? 15.727 -5.637 -3.658 1 97.44 109 VAL B N 1
ATOM 3027 C CA . VAL B 1 109 ? 16.281 -6.711 -2.848 1 97.44 109 VAL B CA 1
ATOM 3028 C C . VAL B 1 109 ? 17.797 -6.816 -3.098 1 97.44 109 VAL B C 1
ATOM 3030 O O . VAL B 1 109 ? 18.578 -6.887 -2.15 1 97.44 109 VAL B O 1
ATOM 3033 N N . GLU B 1 110 ? 18.125 -6.812 -4.371 1 97.31 110 GLU B N 1
ATOM 3034 C CA . GLU B 1 110 ? 19.531 -6.938 -4.742 1 97.31 110 GLU B CA 1
ATOM 3035 C C . GLU B 1 110 ? 20.328 -5.723 -4.289 1 97.31 110 GLU B C 1
ATOM 3037 O O . GLU B 1 110 ? 21.469 -5.855 -3.816 1 97.31 110 GLU B O 1
ATOM 3042 N N . GLN B 1 111 ? 19.797 -4.578 -4.461 1 96.69 111 GLN B N 1
ATOM 3043 C CA . GLN B 1 111 ? 20.453 -3.332 -4.086 1 96.69 111 GLN B CA 1
ATOM 3044 C C . GLN B 1 111 ? 20.766 -3.301 -2.59 1 96.69 111 GLN B C 1
ATOM 3046 O O . GLN B 1 111 ? 21.828 -2.826 -2.178 1 96.69 111 GLN B O 1
ATOM 3051 N N . LEU B 1 112 ? 19.812 -3.75 -1.821 1 95.31 112 LEU B N 1
ATOM 3052 C CA . LEU B 1 112 ? 20 -3.75 -0.374 1 95.31 112 LEU B CA 1
ATOM 3053 C C . LEU B 1 112 ? 21.078 -4.75 0.038 1 95.31 112 LEU B C 1
ATOM 3055 O O . LEU B 1 112 ? 21.719 -4.578 1.075 1 95.31 112 LEU B O 1
ATOM 3059 N N . GLY B 1 113 ? 21.203 -5.918 -0.667 1 96.81 113 GLY B N 1
ATOM 3060 C CA . GLY B 1 113 ? 22.391 -6.762 -0.611 1 96.81 113 GLY B CA 1
ATOM 3061 C C . GLY B 1 113 ? 22.359 -7.762 0.53 1 96.81 113 GLY B C 1
ATOM 3062 O O . GLY B 1 113 ? 23.359 -8.422 0.812 1 96.81 113 GLY B O 1
ATOM 3063 N N . VAL B 1 114 ? 21.25 -7.91 1.218 1 97.81 114 VAL B N 1
ATOM 3064 C CA . VAL B 1 114 ? 21.172 -8.789 2.379 1 97.81 114 VAL B CA 1
ATOM 3065 C C . VAL B 1 114 ? 20.391 -10.055 2.016 1 97.81 114 VAL B C 1
ATOM 3067 O O . VAL B 1 114 ? 20.844 -11.164 2.293 1 97.81 114 VAL B O 1
ATOM 3070 N N . SER B 1 115 ? 19.266 -9.859 1.41 1 98.38 115 SER B N 1
ATOM 3071 C CA . SER B 1 115 ? 18.375 -10.953 1.035 1 98.38 115 SER B CA 1
ATOM 3072 C C . SER B 1 115 ? 18.578 -11.352 -0.424 1 98.38 115 SER B C 1
ATOM 3074 O O . SER B 1 115 ? 19.188 -10.617 -1.196 1 98.38 115 SER B O 1
ATOM 3076 N N . SER B 1 116 ? 18.141 -12.531 -0.787 1 98.69 116 SER B N 1
ATOM 3077 C CA . SER B 1 116 ? 17.953 -12.969 -2.166 1 98.69 116 SER B CA 1
ATOM 3078 C C . SER B 1 116 ? 16.469 -13.203 -2.465 1 98.69 116 SER B C 1
ATOM 3080 O O . SER B 1 116 ? 15.734 -13.688 -1.61 1 98.69 116 SER B O 1
ATOM 3082 N N . TRP B 1 117 ? 16.125 -12.828 -3.654 1 98.62 117 TRP B N 1
ATOM 3083 C CA . TRP B 1 117 ? 14.734 -13.086 -4.035 1 98.62 117 TRP B CA 1
ATOM 3084 C C . TRP B 1 117 ? 14.602 -14.406 -4.777 1 98.62 117 TRP B C 1
ATOM 3086 O O . TRP B 1 117 ? 15.57 -14.898 -5.363 1 98.62 117 TRP B O 1
ATOM 3096 N N . ILE B 1 118 ? 13.5 -15.047 -4.691 1 98.56 118 ILE B N 1
ATOM 3097 C CA . ILE B 1 118 ? 13.047 -16.141 -5.543 1 98.56 118 ILE B CA 1
ATOM 3098 C C . ILE B 1 118 ? 11.719 -15.766 -6.195 1 98.56 118 ILE B C 1
ATOM 3100 O O . ILE B 1 118 ? 10.734 -15.508 -5.504 1 98.56 118 ILE B O 1
ATOM 3104 N N . ALA B 1 119 ? 11.727 -15.719 -7.52 1 98.06 119 ALA B N 1
ATOM 3105 C CA . ALA B 1 119 ? 10.508 -15.367 -8.25 1 98.06 119 ALA B CA 1
ATOM 3106 C C . ALA B 1 119 ? 9.75 -16.609 -8.68 1 98.06 119 ALA B C 1
ATOM 3108 O O . ALA B 1 119 ? 10.211 -17.359 -9.547 1 98.06 119 ALA B O 1
ATOM 3109 N N . VAL B 1 120 ? 8.602 -16.828 -8.086 1 97.81 120 VAL B N 1
ATOM 3110 C CA . VAL B 1 120 ? 7.777 -17.969 -8.508 1 97.81 120 VAL B CA 1
ATOM 3111 C C . VAL B 1 120 ? 7.035 -17.609 -9.789 1 97.81 120 VAL B C 1
ATOM 3113 O O . VAL B 1 120 ? 6.32 -16.609 -9.852 1 97.81 120 VAL B O 1
ATOM 3116 N N . VAL B 1 121 ? 7.285 -18.359 -10.766 1 97.75 121 VAL B N 1
ATOM 3117 C CA . VAL B 1 121 ? 6.656 -18.188 -12.07 1 97.75 121 VAL B CA 1
ATOM 3118 C C . VAL B 1 121 ? 5.617 -19.281 -12.297 1 97.75 121 VAL B C 1
ATOM 3120 O O . VAL B 1 121 ? 5.945 -20.469 -12.297 1 97.75 121 VAL B O 1
ATOM 3123 N N . ASN B 1 122 ? 4.383 -18.844 -12.445 1 97.44 122 ASN B N 1
ATOM 3124 C CA . ASN B 1 122 ? 3.322 -19.844 -12.578 1 97.44 122 ASN B CA 1
ATOM 3125 C C . ASN B 1 122 ? 2.285 -19.422 -13.617 1 97.44 122 ASN B C 1
ATOM 3127 O O . ASN B 1 122 ? 1.255 -20.078 -13.773 1 97.44 122 ASN B O 1
ATOM 3131 N N . ASN B 1 123 ? 2.57 -18.297 -14.344 1 96.25 123 ASN B N 1
ATOM 3132 C CA . ASN B 1 123 ? 1.572 -17.703 -15.227 1 96.25 123 ASN B CA 1
ATOM 3133 C C . ASN B 1 123 ? 0.228 -17.531 -14.523 1 96.25 123 ASN B C 1
ATOM 3135 O O . ASN B 1 123 ? 0.181 -17.266 -13.32 1 96.25 123 ASN B O 1
ATOM 3139 N N . LEU B 1 124 ? -0.874 -17.516 -15.289 1 95.88 124 LEU B N 1
ATOM 3140 C CA . LEU B 1 124 ? -2.174 -17.297 -14.672 1 95.88 124 LEU B CA 1
ATOM 3141 C C . LEU B 1 124 ? -2.65 -18.547 -13.945 1 95.88 124 LEU B C 1
ATOM 3143 O O . LEU B 1 124 ? -2.434 -19.672 -14.422 1 95.88 124 LEU B O 1
ATOM 3147 N N . TRP B 1 125 ? -3.27 -18.359 -12.812 1 96.88 125 TRP B N 1
ATOM 3148 C CA . TRP B 1 125 ? -3.9 -19.469 -12.109 1 96.88 125 TRP B CA 1
ATOM 3149 C C . TRP B 1 125 ? -5.059 -20.047 -12.922 1 96.88 125 TRP B C 1
ATOM 3151 O O . TRP B 1 125 ? -6.074 -19.375 -13.117 1 96.88 125 TRP B O 1
ATOM 3161 N N . PHE B 1 126 ? -4.945 -21.234 -13.281 1 97.81 126 PHE B N 1
ATOM 3162 C CA . PHE B 1 126 ? -5.855 -21.844 -14.242 1 97.81 126 PHE B CA 1
ATOM 3163 C C . PHE B 1 126 ? -7.277 -21.875 -13.695 1 97.81 126 PHE B C 1
ATOM 3165 O O . PHE B 1 126 ? -8.203 -21.375 -14.336 1 97.81 126 PHE B O 1
ATOM 3172 N N . ASP B 1 127 ? -7.406 -22.5 -12.555 1 96.31 127 ASP B N 1
ATOM 3173 C CA . ASP B 1 127 ? -8.719 -22.734 -11.961 1 96.31 127 ASP B CA 1
ATOM 3174 C C . ASP B 1 127 ? -9.414 -21.422 -11.617 1 96.31 127 ASP B C 1
ATOM 3176 O O . ASP B 1 127 ? -10.594 -21.234 -11.938 1 96.31 127 ASP B O 1
ATOM 3180 N N . TRP B 1 128 ? -8.703 -20.578 -11.047 1 93 128 TRP B N 1
ATOM 3181 C CA . TRP B 1 128 ? -9.266 -19.281 -10.695 1 93 128 TRP B CA 1
ATOM 3182 C C . TRP B 1 128 ? -9.641 -18.484 -11.938 1 93 128 TRP B C 1
ATOM 3184 O O . TRP B 1 128 ? -10.742 -17.922 -12.023 1 93 128 TRP B O 1
ATOM 3194 N N . SER B 1 129 ? -8.789 -18.406 -12.93 1 94.94 129 SER B N 1
ATOM 3195 C CA . SER B 1 129 ? -9.016 -17.656 -14.156 1 94.94 129 SER B CA 1
ATOM 3196 C C . SER B 1 129 ? -10.164 -18.234 -14.969 1 94.94 129 SER B C 1
ATOM 3198 O O . SER B 1 129 ? -10.906 -17.5 -15.625 1 94.94 129 SER B O 1
ATOM 3200 N N . LEU B 1 130 ? -10.266 -19.547 -14.938 1 95.5 130 LEU B N 1
ATOM 3201 C CA . LEU B 1 130 ? -11.383 -20.188 -15.617 1 95.5 130 LEU B CA 1
ATOM 3202 C C . LEU B 1 130 ? -12.711 -19.781 -14.992 1 95.5 130 LEU B C 1
ATOM 3204 O O . LEU B 1 130 ? -13.664 -19.453 -15.695 1 95.5 130 LEU B O 1
ATOM 3208 N N . LYS B 1 131 ? -12.75 -19.781 -13.695 1 90.94 131 LYS B N 1
ATOM 3209 C CA . LYS B 1 131 ? -13.961 -19.406 -12.969 1 90.94 131 LYS B CA 1
ATOM 3210 C C . LYS B 1 131 ? -14.344 -17.969 -13.266 1 90.94 131 LYS B C 1
ATOM 3212 O O . LYS B 1 131 ? -15.531 -17.625 -13.32 1 90.94 131 LYS B O 1
ATOM 3217 N N . MET B 1 132 ? -13.344 -17.172 -13.516 1 88.81 132 MET B N 1
ATOM 3218 C CA . MET B 1 132 ? -13.586 -15.742 -13.727 1 88.81 132 MET B CA 1
ATOM 3219 C C . MET B 1 132 ? -13.828 -15.445 -15.203 1 88.81 132 MET B C 1
ATOM 3221 O O . MET B 1 132 ? -14.117 -14.305 -15.57 1 88.81 132 MET B O 1
ATOM 3225 N N . GLY B 1 133 ? -13.609 -16.422 -16.047 1 91.62 133 GLY B N 1
ATOM 3226 C CA . GLY B 1 133 ? -13.828 -16.25 -17.469 1 91.62 133 GLY B CA 1
ATOM 3227 C C . GLY B 1 133 ? -12.656 -15.602 -18.188 1 91.62 133 GLY B C 1
ATOM 3228 O O . GLY B 1 133 ? -12.805 -15.109 -19.297 1 91.62 133 GLY B O 1
ATOM 3229 N N . CYS B 1 134 ? -11.508 -15.648 -17.594 1 92.94 134 CYS B N 1
ATOM 3230 C CA . CYS B 1 134 ? -10.367 -14.891 -18.094 1 92.94 134 CYS B CA 1
ATOM 3231 C C . CYS B 1 134 ? -9.703 -15.602 -19.266 1 92.94 134 CYS B C 1
ATOM 3233 O O . CYS B 1 134 ? -8.93 -15 -20.016 1 92.94 134 CYS B O 1
ATOM 3235 N N . TRP B 1 135 ? -10.031 -16.859 -19.469 1 96.44 135 TRP B N 1
ATOM 3236 C CA . TRP B 1 135 ? -9.445 -17.609 -20.578 1 96.44 135 TRP B CA 1
ATOM 3237 C C . TRP B 1 135 ? -10.297 -17.469 -21.844 1 96.44 135 TRP B C 1
ATOM 3239 O O . TRP B 1 135 ? -10.086 -18.172 -22.828 1 96.44 135 TRP B O 1
ATOM 3249 N N . GLY B 1 136 ? -11.281 -16.547 -21.828 1 96 136 GLY B N 1
ATOM 3250 C CA . GLY B 1 136 ? -12.203 -16.391 -22.938 1 96 136 GLY B CA 1
ATOM 3251 C C . GLY B 1 136 ? -13.305 -17.422 -22.953 1 96 136 GLY B C 1
ATOM 3252 O O . GLY B 1 136 ? -13.953 -17.641 -23.984 1 96 136 GLY B O 1
ATOM 3253 N N . ILE B 1 137 ? -13.477 -18.125 -21.891 1 96.88 137 ILE B N 1
ATOM 3254 C CA . ILE B 1 137 ? -14.461 -19.203 -21.781 1 96.88 137 ILE B CA 1
ATOM 3255 C C . ILE B 1 137 ? -15.445 -18.875 -20.656 1 96.88 137 ILE B C 1
ATOM 3257 O O . ILE B 1 137 ? -15.086 -18.891 -19.484 1 96.88 137 ILE B O 1
ATOM 3261 N N . ASN B 1 138 ? -16.594 -18.484 -21.047 1 95.38 138 ASN B N 1
ATOM 3262 C CA . ASN B 1 138 ? -17.688 -18.281 -20.109 1 95.38 138 ASN B CA 1
ATOM 3263 C C . ASN B 1 138 ? -18.578 -19.516 -20 1 95.38 138 ASN B C 1
ATOM 3265 O O . ASN B 1 138 ? -19.484 -19.703 -20.812 1 95.38 138 ASN B O 1
ATOM 3269 N N . VAL B 1 139 ? -18.422 -20.266 -19.016 1 93.88 139 VAL B N 1
ATOM 3270 C CA . VAL B 1 139 ? -19.031 -21.578 -18.891 1 93.88 139 VAL B CA 1
ATOM 3271 C C . VAL B 1 139 ? -20.547 -21.422 -18.672 1 93.88 139 VAL B C 1
ATOM 3273 O O . VAL B 1 139 ? -21.344 -22.141 -19.281 1 93.88 139 VAL B O 1
ATOM 3276 N N . LYS B 1 140 ? -20.938 -20.484 -17.875 1 90.81 140 LYS B N 1
ATOM 3277 C CA . LYS B 1 140 ? -22.344 -20.281 -17.547 1 90.81 140 LYS B CA 1
ATOM 3278 C C . LYS B 1 140 ? -23.156 -19.953 -18.781 1 90.81 140 LYS B C 1
ATOM 3280 O O . LYS B 1 140 ? -24.266 -20.469 -18.984 1 90.81 140 LYS B O 1
ATOM 3285 N N . GLU B 1 141 ? -22.625 -19.172 -19.609 1 94.31 141 GLU B N 1
ATOM 3286 C CA . GLU B 1 141 ? -23.344 -18.703 -20.797 1 94.31 141 GLU B CA 1
ATOM 3287 C C . GLU B 1 141 ? -23 -19.562 -22.016 1 94.31 141 GLU B C 1
ATOM 3289 O O . GLU B 1 141 ? -23.578 -19.375 -23.094 1 94.31 141 GLU B O 1
ATOM 3294 N N . ARG B 1 142 ? -22.078 -20.484 -21.844 1 96.12 142 ARG B N 1
ATOM 3295 C CA . ARG B 1 142 ? -21.578 -21.328 -22.938 1 96.12 142 ARG B CA 1
ATOM 3296 C C . ARG B 1 142 ? -21.141 -20.484 -24.125 1 96.12 142 ARG B C 1
ATOM 3298 O O . ARG B 1 142 ? -21.562 -20.734 -25.25 1 96.12 142 ARG B O 1
ATOM 3305 N N . LYS B 1 143 ? -20.359 -19.469 -23.781 1 97.44 143 LYS B N 1
ATOM 3306 C CA . LYS B 1 143 ? -19.734 -18.594 -24.781 1 97.44 143 LYS B CA 1
ATOM 3307 C C . LYS B 1 143 ? -18.219 -18.672 -24.703 1 97.44 143 LYS B C 1
ATOM 3309 O O . LYS B 1 143 ? -17.641 -18.75 -23.609 1 97.44 143 LYS B O 1
ATOM 3314 N N . ALA B 1 144 ? -17.594 -18.719 -25.859 1 97.81 144 ALA B N 1
ATOM 3315 C CA . ALA B 1 144 ? -16.125 -18.734 -25.891 1 97.81 144 ALA B CA 1
ATOM 3316 C C . ALA B 1 144 ? -15.594 -17.797 -26.969 1 97.81 144 ALA B C 1
ATOM 3318 O O . ALA B 1 144 ? -16.156 -17.719 -28.078 1 97.81 144 ALA B O 1
ATOM 3319 N N . GLU B 1 145 ? -14.648 -17.016 -26.641 1 96.94 145 GLU B N 1
ATOM 3320 C CA . GLU B 1 145 ? -13.852 -16.25 -27.609 1 96.94 145 GLU B CA 1
ATOM 3321 C C . GLU B 1 145 ? -12.484 -16.875 -27.812 1 96.94 145 GLU B C 1
ATOM 3323 O O . GLU B 1 145 ? -11.633 -16.828 -26.922 1 96.94 145 GLU B O 1
ATOM 3328 N N . ILE B 1 146 ? -12.273 -17.4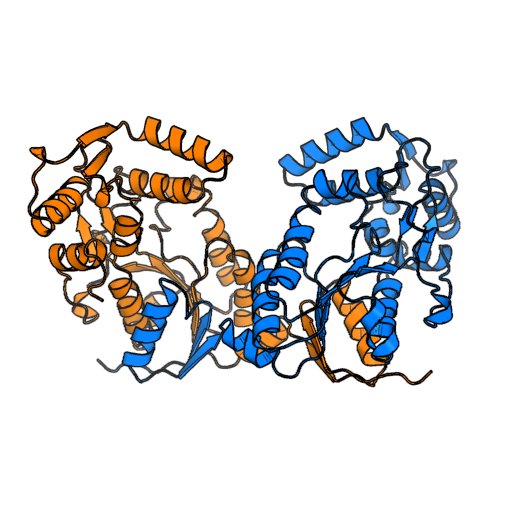22 -28.969 1 97.06 146 ILE B N 1
ATOM 3329 C CA . ILE B 1 146 ? -11.039 -18.141 -29.281 1 97.06 146 ILE B CA 1
ATOM 3330 C C . ILE B 1 146 ? -10.055 -17.188 -29.969 1 97.06 146 ILE B C 1
ATOM 3332 O O . ILE B 1 146 ? -10.367 -16.594 -31 1 97.06 146 ILE B O 1
ATOM 3336 N N . TRP B 1 147 ? -8.883 -17.094 -29.359 1 95.5 147 TRP B N 1
ATOM 3337 C CA . TRP B 1 147 ? -7.883 -16.141 -29.844 1 95.5 147 TRP B CA 1
ATOM 3338 C C . TRP B 1 147 ? -6.891 -16.844 -30.766 1 95.5 147 TRP B C 1
ATOM 3340 O O . TRP B 1 147 ? -6.332 -17.891 -30.422 1 95.5 147 TRP B O 1
ATOM 3350 N N . ASN B 1 148 ? -6.621 -16.281 -31.938 1 88.94 148 ASN B N 1
ATOM 3351 C CA . ASN B 1 148 ? -5.656 -16.766 -32.938 1 88.94 148 ASN B CA 1
ATOM 3352 C C . ASN B 1 148 ? -5.742 -18.281 -33.125 1 88.94 148 ASN B C 1
ATOM 3354 O O . ASN B 1 148 ? -4.734 -18.969 -33 1 88.94 148 ASN B O 1
ATOM 3358 N N . GLY B 1 149 ? -6.895 -18.812 -33.312 1 91.19 149 GLY B N 1
ATOM 3359 C CA . GLY B 1 149 ? -7.105 -20.219 -33.625 1 91.19 149 GLY B CA 1
ATOM 3360 C C . GLY B 1 149 ? -7.125 -21.109 -32.375 1 91.19 149 GLY B C 1
ATOM 3361 O O . GLY B 1 149 ? -7.609 -22.234 -32.406 1 91.19 149 GLY B O 1
ATOM 3362 N N . GLY B 1 150 ? -6.578 -20.625 -31.266 1 95.69 150 GLY B N 1
ATOM 3363 C CA . GLY B 1 150 ? -6.691 -21.281 -29.984 1 95.69 150 GLY B CA 1
ATOM 3364 C C . GLY B 1 150 ? -5.758 -22.469 -29.844 1 95.69 150 GLY B C 1
ATOM 3365 O O . GLY B 1 150 ? -5.969 -23.344 -29 1 95.69 150 GLY B O 1
ATOM 3366 N N . ASN B 1 151 ? -4.695 -22.562 -30.641 1 96.5 151 ASN B N 1
ATOM 3367 C CA . ASN B 1 151 ? -3.877 -23.781 -30.672 1 96.5 151 ASN B CA 1
ATOM 3368 C C . ASN B 1 151 ? -2.512 -23.547 -30.031 1 96.5 151 ASN B C 1
ATOM 3370 O O . ASN B 1 151 ? -1.755 -24.5 -29.812 1 96.5 151 ASN B O 1
ATOM 3374 N N . VAL B 1 152 ? -2.164 -22.312 -29.688 1 96.44 152 VAL B N 1
ATOM 3375 C CA . VAL B 1 152 ? -0.9 -22.016 -29.016 1 96.44 152 VAL B CA 1
ATOM 3376 C C . VAL B 1 152 ? -0.966 -22.484 -27.562 1 96.44 152 VAL B C 1
ATOM 3378 O O . VAL B 1 152 ? -1.932 -22.188 -26.844 1 96.44 152 VAL B O 1
ATOM 3381 N N . LYS B 1 153 ? 0.031 -23.266 -27.172 1 97.81 153 LYS B N 1
ATOM 3382 C CA . LYS B 1 153 ? 0.041 -23.781 -25.812 1 97.81 153 LYS B CA 1
ATOM 3383 C C . LYS B 1 153 ? 0.798 -22.844 -24.875 1 97.81 153 LYS B C 1
ATOM 3385 O O . LYS B 1 153 ? 1.737 -22.156 -25.297 1 97.81 153 LYS B O 1
ATOM 3390 N N . ALA B 1 154 ? 0.378 -22.75 -23.656 1 97.62 154 ALA B N 1
ATOM 3391 C CA . ALA B 1 154 ? 1.029 -22 -22.578 1 97.62 154 ALA B CA 1
ATOM 3392 C C . ALA B 1 154 ? 1.004 -22.797 -21.281 1 97.62 154 ALA B C 1
ATOM 3394 O O . ALA B 1 154 ? 0.151 -23.672 -21.094 1 97.62 154 ALA B O 1
ATOM 3395 N N . ASN B 1 155 ? 1.997 -22.562 -20.484 1 98.19 155 ASN B N 1
ATOM 3396 C CA . ASN B 1 155 ? 1.958 -23.109 -19.141 1 98.19 155 ASN B CA 1
ATOM 3397 C C . ASN B 1 155 ? 0.927 -22.391 -18.266 1 98.19 155 ASN B C 1
ATOM 3399 O O . ASN B 1 155 ? 0.732 -21.172 -18.406 1 98.19 155 ASN B O 1
ATOM 3403 N N . THR B 1 156 ? 0.248 -23.062 -17.469 1 98.12 156 THR B N 1
ATOM 3404 C CA . THR B 1 156 ? -0.641 -22.531 -16.438 1 98.12 156 THR B CA 1
ATOM 3405 C C . THR B 1 156 ? -0.609 -23.422 -15.195 1 98.12 156 THR B C 1
ATOM 3407 O O . THR B 1 156 ? -0.148 -24.562 -15.25 1 98.12 156 THR B O 1
ATOM 3410 N N . SER B 1 157 ? -0.968 -22.859 -14.102 1 98 157 SER B N 1
ATOM 3411 C CA . SER B 1 157 ? -0.859 -23.562 -12.828 1 98 157 SER B CA 1
ATOM 3412 C C . SER B 1 157 ? -2.111 -23.359 -11.977 1 98 157 SER B C 1
ATOM 3414 O O . SER B 1 157 ? -2.721 -22.297 -12 1 98 157 SER B O 1
ATOM 3416 N N . THR B 1 158 ? -2.48 -24.438 -11.234 1 97.25 158 THR B N 1
ATOM 3417 C CA . THR B 1 158 ? -3.561 -24.297 -10.266 1 97.25 158 THR B CA 1
ATOM 3418 C C . THR B 1 158 ? -3.061 -23.609 -9 1 97.25 158 THR B C 1
ATOM 3420 O O . THR B 1 158 ? -1.862 -23.625 -8.711 1 97.25 158 THR B O 1
ATOM 3423 N N . LEU B 1 159 ? -3.963 -23.047 -8.328 1 94.69 159 LEU B N 1
ATOM 3424 C CA . LEU B 1 159 ? -3.633 -22.453 -7.031 1 94.69 159 LEU B CA 1
ATOM 3425 C C . LEU B 1 159 ? -3.023 -23.5 -6.102 1 94.69 159 LEU B C 1
ATOM 3427 O O . LEU B 1 159 ? -2.037 -23.234 -5.414 1 94.69 159 LEU B O 1
ATOM 3431 N N . LYS B 1 160 ? -3.596 -24.688 -6.141 1 93.19 160 LYS B N 1
ATOM 3432 C CA . LYS B 1 160 ? -3.098 -25.797 -5.332 1 93.19 160 LYS B CA 1
ATOM 3433 C C . LYS B 1 160 ? -1.646 -26.125 -5.676 1 93.19 160 LYS B C 1
ATOM 3435 O O . LYS B 1 160 ? -0.818 -26.312 -4.781 1 93.19 160 LYS B O 1
ATOM 3440 N N . ARG B 1 161 ? -1.365 -26.172 -6.938 1 95.69 161 ARG B N 1
ATOM 3441 C CA . ARG B 1 161 ? -0.018 -26.484 -7.406 1 95.69 161 ARG B CA 1
ATOM 3442 C C . ARG B 1 161 ? 0.979 -25.438 -6.941 1 95.69 161 ARG B C 1
ATOM 3444 O O . ARG B 1 161 ? 2.082 -25.766 -6.504 1 95.69 161 ARG B O 1
ATOM 3451 N N . VAL B 1 162 ? 0.623 -24.203 -7.07 1 96.56 162 VAL B N 1
ATOM 3452 C CA . VAL B 1 162 ? 1.521 -23.109 -6.703 1 96.56 162 VAL B CA 1
ATOM 3453 C C . VAL B 1 162 ? 1.855 -23.203 -5.215 1 96.56 162 VAL B C 1
ATOM 3455 O O . VAL B 1 162 ? 3.027 -23.156 -4.832 1 96.56 162 VAL B O 1
ATOM 3458 N N . GLY B 1 163 ? 0.837 -23.344 -4.367 1 95.06 163 GLY B N 1
ATOM 3459 C CA . GLY B 1 163 ? 1.066 -23.469 -2.936 1 95.06 163 GLY B CA 1
ATOM 3460 C C . GLY B 1 163 ? 1.953 -24.656 -2.574 1 95.06 163 GLY B C 1
ATOM 3461 O O . GLY B 1 163 ? 2.895 -24.5 -1.792 1 95.06 163 GLY B O 1
ATOM 3462 N N . ALA B 1 164 ? 1.658 -25.797 -3.189 1 93.88 164 ALA B N 1
ATOM 3463 C CA . ALA B 1 164 ? 2.418 -27.016 -2.914 1 93.88 164 ALA B CA 1
ATOM 3464 C C . ALA B 1 164 ? 3.867 -26.875 -3.365 1 93.88 164 ALA B C 1
ATOM 3466 O O . ALA B 1 164 ? 4.785 -27.312 -2.676 1 93.88 164 ALA B O 1
ATOM 3467 N N . ALA B 1 165 ? 4.035 -26.266 -4.504 1 96.12 165 ALA B N 1
ATOM 3468 C CA . ALA B 1 165 ? 5.375 -26.109 -5.059 1 96.12 165 ALA B CA 1
ATOM 3469 C C . ALA B 1 165 ? 6.227 -25.188 -4.18 1 96.12 165 ALA B C 1
ATOM 3471 O O . ALA B 1 165 ? 7.402 -25.469 -3.941 1 96.12 165 ALA B O 1
ATOM 3472 N N . VAL B 1 166 ? 5.652 -24.078 -3.748 1 95.81 166 VAL B N 1
ATOM 3473 C CA . VAL B 1 166 ? 6.371 -23.141 -2.883 1 95.81 166 VAL B CA 1
ATOM 3474 C C . VAL B 1 166 ? 6.762 -23.844 -1.582 1 95.81 166 VAL B C 1
ATOM 3476 O O . VAL B 1 166 ? 7.898 -23.719 -1.124 1 95.81 166 VAL B O 1
ATOM 3479 N N . ALA B 1 167 ? 5.848 -24.578 -0.96 1 93.19 167 ALA B N 1
ATOM 3480 C CA . ALA B 1 167 ? 6.121 -25.281 0.286 1 93.19 167 ALA B CA 1
ATOM 3481 C C . ALA B 1 167 ? 7.242 -26.297 0.101 1 93.19 167 ALA B C 1
ATOM 3483 O O . ALA B 1 167 ? 8.117 -26.438 0.959 1 93.19 167 ALA B O 1
ATOM 3484 N N . GLU B 1 168 ? 7.137 -27.031 -1.014 1 94.12 168 GLU B N 1
ATOM 3485 C CA . GLU B 1 168 ? 8.172 -28.031 -1.296 1 94.12 168 GLU B CA 1
ATOM 3486 C C . GLU B 1 168 ? 9.539 -27.359 -1.469 1 94.12 168 GLU B C 1
ATOM 3488 O O . GLU B 1 168 ? 10.539 -27.859 -0.952 1 94.12 168 GLU B O 1
ATOM 3493 N N . LEU B 1 169 ? 9.578 -26.312 -2.262 1 95.38 169 LEU B N 1
ATOM 3494 C CA . LEU B 1 169 ? 10.812 -25.578 -2.504 1 95.38 169 LEU B CA 1
ATOM 3495 C C . LEU B 1 169 ? 11.453 -25.141 -1.188 1 95.38 169 LEU B C 1
ATOM 3497 O O . LEU B 1 169 ? 12.641 -25.359 -0.965 1 95.38 169 LEU B O 1
ATOM 3501 N N . LEU B 1 170 ? 10.656 -24.531 -0.292 1 95.62 170 LEU B N 1
ATOM 3502 C CA . LEU B 1 170 ? 11.172 -23.922 0.931 1 95.62 170 LEU B CA 1
ATOM 3503 C C . LEU B 1 170 ? 11.523 -24.984 1.96 1 95.62 170 LEU B C 1
ATOM 3505 O O . LEU B 1 170 ? 12.195 -24.703 2.955 1 95.62 170 LEU B O 1
ATOM 3509 N N . SER B 1 171 ? 11.094 -26.219 1.702 1 94.06 171 SER B N 1
ATOM 3510 C CA . SER B 1 171 ? 11.422 -27.312 2.6 1 94.06 171 SER B CA 1
ATOM 3511 C C . SER B 1 171 ? 12.734 -27.984 2.203 1 94.06 171 SER B C 1
ATOM 3513 O O . SER B 1 171 ? 13.258 -28.812 2.939 1 94.06 171 SER B O 1
ATOM 3515 N N . ARG B 1 172 ? 13.281 -27.594 1.081 1 94.25 172 ARG B N 1
ATOM 3516 C CA . ARG B 1 172 ? 14.508 -28.188 0.592 1 94.25 172 ARG B CA 1
ATOM 3517 C C . ARG B 1 172 ? 15.703 -27.766 1.438 1 94.25 172 ARG B C 1
ATOM 3519 O O . ARG B 1 172 ? 15.703 -26.688 2.023 1 94.25 172 ARG B O 1
ATOM 3526 N N . PRO B 1 173 ? 16.734 -28.672 1.483 1 95.12 173 PRO B N 1
ATOM 3527 C CA . PRO B 1 173 ? 17.969 -28.25 2.15 1 95.12 173 PRO B CA 1
ATOM 3528 C C . PRO B 1 173 ? 18.578 -27 1.526 1 95.12 173 PRO B C 1
ATOM 3530 O O . PRO B 1 173 ? 18.328 -26.703 0.354 1 95.12 173 PRO B O 1
ATOM 3533 N N . GLU B 1 174 ? 19.359 -26.328 2.332 1 95.81 174 GLU B N 1
ATOM 3534 C CA . GLU B 1 174 ? 19.938 -25.062 1.913 1 95.81 174 GLU B CA 1
ATOM 3535 C C . GLU B 1 174 ? 20.719 -25.219 0.604 1 95.81 174 GLU B C 1
ATOM 3537 O O . GLU B 1 174 ? 20.656 -24.344 -0.262 1 95.81 174 GLU B O 1
ATOM 3542 N N . GLU B 1 175 ? 21.375 -26.328 0.401 1 95.25 175 GLU B N 1
ATOM 3543 C CA . GLU B 1 175 ? 22.188 -26.562 -0.797 1 95.25 175 GLU B CA 1
ATOM 3544 C C . GLU B 1 175 ? 21.312 -26.562 -2.051 1 95.25 175 GLU B C 1
ATOM 3546 O O . GLU B 1 175 ? 21.75 -26.141 -3.121 1 95.25 175 GLU B O 1
ATOM 3551 N N . GLU B 1 176 ? 20.094 -26.969 -1.926 1 94.31 176 GLU B N 1
ATOM 3552 C CA . GLU B 1 176 ? 19.156 -27.016 -3.057 1 94.31 176 GLU B CA 1
ATOM 3553 C C . GLU B 1 176 ? 18.422 -25.688 -3.203 1 94.31 176 GLU B C 1
ATOM 3555 O O . GLU B 1 176 ? 18.219 -25.203 -4.316 1 94.31 176 GLU B O 1
ATOM 3560 N N . LEU B 1 177 ? 18.047 -25.109 -2.047 1 96.19 177 LEU B N 1
ATOM 3561 C CA . LEU B 1 177 ? 17.297 -23.844 -2.078 1 96.19 177 LEU B CA 1
ATOM 3562 C C . LEU B 1 177 ? 18.172 -22.719 -2.615 1 96.19 177 LEU B C 1
ATOM 3564 O O . LEU B 1 177 ? 17.688 -21.859 -3.359 1 96.19 177 LEU B O 1
ATOM 3568 N N . SER B 1 178 ? 19.422 -22.75 -2.273 1 97.38 178 SER B N 1
ATOM 3569 C CA . SER B 1 178 ? 20.328 -21.656 -2.605 1 97.38 178 SER B CA 1
ATOM 3570 C C . SER B 1 178 ? 20.562 -21.562 -4.109 1 97.38 178 SER B C 1
ATOM 3572 O O . SER B 1 178 ? 21 -20.531 -4.613 1 97.38 178 SER B O 1
ATOM 3574 N N . VAL B 1 179 ? 20.234 -22.625 -4.844 1 96.25 179 VAL B N 1
ATOM 3575 C CA . VAL B 1 179 ? 20.344 -22.625 -6.301 1 96.25 179 VAL B CA 1
ATOM 3576 C C . VAL B 1 179 ? 19.391 -21.578 -6.887 1 96.25 179 VAL B C 1
ATOM 3578 O O . VAL B 1 179 ? 19.625 -21.047 -7.977 1 96.25 179 VAL B O 1
ATOM 3581 N N . TYR B 1 180 ? 18.406 -21.172 -6.121 1 97.38 180 TYR B N 1
ATOM 3582 C CA . TYR B 1 180 ? 17.359 -20.297 -6.637 1 97.38 180 TYR B CA 1
ATOM 3583 C C . TYR B 1 180 ? 17.562 -18.875 -6.156 1 97.38 180 TYR B C 1
ATOM 3585 O O . TYR B 1 180 ? 16.703 -18 -6.359 1 97.38 180 TYR B O 1
ATOM 3593 N N . LYS B 1 181 ? 18.688 -18.609 -5.52 1 98.31 181 LYS B N 1
ATOM 3594 C CA . LYS B 1 181 ? 18.969 -17.219 -5.125 1 98.31 181 LYS B CA 1
ATOM 3595 C C . LYS B 1 181 ? 18.984 -16.297 -6.34 1 98.31 181 LYS B C 1
ATOM 3597 O O . LYS B 1 181 ? 19.781 -16.5 -7.262 1 98.31 181 LYS B O 1
ATOM 3602 N N . ASN B 1 182 ? 18.109 -15.32 -6.324 1 98.31 182 ASN B N 1
ATOM 3603 C CA . ASN B 1 182 ? 17.922 -14.32 -7.375 1 98.31 182 ASN B CA 1
ATOM 3604 C C . ASN B 1 182 ? 17.656 -14.977 -8.727 1 98.31 182 ASN B C 1
ATOM 3606 O O . ASN B 1 182 ? 18.188 -14.555 -9.75 1 98.31 182 ASN B O 1
ATOM 3610 N N . ARG B 1 183 ? 16.781 -16.016 -8.664 1 97.62 183 ARG B N 1
ATOM 3611 C CA . ARG B 1 183 ? 16.375 -16.75 -9.852 1 97.62 183 ARG B CA 1
ATOM 3612 C C . ARG B 1 183 ? 14.883 -17.062 -9.828 1 97.62 183 ARG B C 1
ATOM 3614 O O . ARG B 1 183 ? 14.273 -17.094 -8.758 1 97.62 183 ARG B O 1
ATOM 3621 N N . PRO B 1 184 ? 14.344 -17.281 -11.031 1 97.62 184 PRO B N 1
ATOM 3622 C CA . PRO B 1 184 ? 12.945 -17.719 -11.07 1 97.62 184 PRO B CA 1
ATOM 3623 C C . PRO B 1 184 ? 12.797 -19.203 -10.734 1 97.62 184 PRO B C 1
ATOM 3625 O O . PRO B 1 184 ? 13.734 -19.984 -10.93 1 97.62 184 PRO B O 1
ATOM 3628 N N . PHE B 1 185 ? 11.773 -19.578 -10.062 1 97.75 185 PHE B N 1
ATOM 3629 C CA . PHE B 1 185 ? 11.289 -20.938 -9.812 1 97.75 185 PHE B CA 1
ATOM 3630 C C . PHE B 1 185 ? 10.031 -21.219 -10.625 1 97.75 185 PHE B C 1
ATOM 3632 O O . PHE B 1 185 ? 8.961 -20.703 -10.32 1 97.75 185 PHE B O 1
ATOM 3639 N N . TYR B 1 186 ? 10.141 -22.047 -11.695 1 98.06 186 TYR B N 1
ATOM 3640 C CA . TYR B 1 186 ? 9.07 -22.25 -12.672 1 98.06 186 TYR B CA 1
ATOM 3641 C C . TYR B 1 186 ? 8.172 -23.406 -12.258 1 98.06 186 TYR B C 1
ATOM 3643 O O . TYR B 1 186 ? 8.633 -24.531 -12.078 1 98.06 186 TYR B O 1
ATOM 3651 N N . VAL B 1 187 ? 6.891 -23.094 -12.109 1 97.06 187 VAL B N 1
ATOM 3652 C CA . VAL B 1 187 ? 5.852 -24.031 -11.719 1 97.06 187 VAL B CA 1
ATOM 3653 C C . VAL B 1 187 ? 4.84 -24.188 -12.852 1 97.06 187 VAL B C 1
ATOM 3655 O O . VAL B 1 187 ? 4.539 -23.234 -13.562 1 97.06 187 VAL B O 1
ATOM 3658 N N . SER B 1 188 ? 4.336 -25.406 -13.031 1 97.62 188 SER B N 1
ATOM 3659 C CA . SER B 1 188 ? 3.32 -25.625 -14.055 1 97.62 188 SER B CA 1
ATOM 3660 C C . SER B 1 188 ? 2.418 -26.812 -13.688 1 97.62 188 SER B C 1
ATOM 3662 O O . SER B 1 188 ? 2.895 -27.844 -13.211 1 97.62 188 SER B O 1
ATOM 3664 N N . SER B 1 189 ? 1.184 -26.641 -13.828 1 97.5 189 SER B N 1
ATOM 3665 C CA . SER B 1 189 ? 0.234 -27.75 -13.781 1 97.5 189 SER B CA 1
ATOM 3666 C C . SER B 1 189 ? 0.001 -28.344 -15.164 1 97.5 189 SER B C 1
ATOM 3668 O O . SER B 1 189 ? -0.073 -29.562 -15.328 1 97.5 189 SER B O 1
ATOM 3670 N N . PHE B 1 190 ? -0.139 -27.422 -16.109 1 97.88 190 PHE B N 1
ATOM 3671 C CA . PHE B 1 190 ? -0.496 -27.859 -17.453 1 97.88 190 PHE B CA 1
ATOM 3672 C C . PHE B 1 190 ? 0.264 -27.047 -18.5 1 97.88 190 PHE B C 1
ATOM 3674 O O . PHE B 1 190 ? 0.681 -25.906 -18.234 1 97.88 190 PHE B O 1
ATOM 3681 N N . PHE B 1 191 ? 0.548 -27.641 -19.594 1 98.19 191 PHE B N 1
ATOM 3682 C CA . PHE B 1 191 ? 0.967 -27.016 -20.844 1 98.19 191 PHE B CA 1
ATOM 3683 C C . PHE B 1 191 ? -0.051 -27.281 -21.953 1 98.19 191 PHE B C 1
ATOM 3685 O O . PHE B 1 191 ? 0.046 -28.266 -22.672 1 98.19 191 PHE B O 1
ATOM 3692 N N . ILE B 1 192 ? -1.053 -26.297 -22.031 1 98.31 192 ILE B N 1
ATOM 3693 C CA . ILE B 1 192 ? -2.229 -26.594 -22.844 1 98.31 192 ILE B CA 1
ATOM 3694 C C . ILE B 1 192 ? -2.645 -25.359 -23.625 1 98.31 192 ILE B C 1
ATOM 3696 O O . ILE B 1 192 ? -2.242 -24.234 -23.281 1 98.31 192 ILE B O 1
ATOM 3700 N N . SER B 1 193 ? -3.434 -25.547 -24.656 1 98.25 193 SER B N 1
ATOM 3701 C CA . SER B 1 193 ? -3.98 -24.469 -25.484 1 98.25 193 SER B CA 1
ATOM 3702 C C . SER B 1 193 ? -5.375 -24.078 -25.016 1 98.25 193 SER B C 1
ATOM 3704 O O . SER B 1 193 ? -5.977 -24.75 -24.188 1 98.25 193 SER B O 1
ATOM 3706 N N . GLN B 1 194 ? -5.773 -22.969 -25.594 1 97.88 194 GLN B N 1
ATOM 3707 C CA . GLN B 1 194 ? -7.129 -22.516 -25.297 1 97.88 194 GLN B CA 1
ATOM 3708 C C . GLN B 1 194 ? -8.156 -23.562 -25.719 1 97.88 194 GLN B C 1
ATOM 3710 O O . GLN B 1 194 ? -9.141 -23.797 -25 1 97.88 194 GLN B O 1
ATOM 3715 N N . ARG B 1 195 ? -7.969 -24.156 -26.859 1 98.06 195 ARG B N 1
ATOM 3716 C CA . ARG B 1 195 ? -8.883 -25.172 -27.359 1 98.06 195 ARG B CA 1
ATOM 3717 C C . ARG B 1 195 ? -8.922 -26.391 -26.438 1 98.06 195 ARG B C 1
ATOM 3719 O O . ARG B 1 195 ? -9.992 -26.953 -26.203 1 98.06 195 ARG B O 1
ATOM 3726 N N . GLU B 1 196 ? -7.789 -26.766 -25.969 1 98.44 196 GLU B N 1
ATOM 3727 C CA . GLU B 1 196 ? -7.746 -27.875 -25.031 1 98.44 196 GLU B CA 1
ATOM 3728 C C . GLU B 1 196 ? -8.484 -27.547 -23.734 1 98.44 196 GLU B C 1
ATOM 3730 O O . GLU B 1 196 ? -9.109 -28.406 -23.125 1 98.44 196 GLU B O 1
ATOM 3735 N N . MET B 1 197 ? -8.453 -26.297 -23.266 1 98.38 197 MET B N 1
ATOM 3736 C CA . MET B 1 197 ? -9.219 -25.844 -22.109 1 98.38 197 MET B CA 1
ATOM 3737 C C . MET B 1 197 ? -10.719 -26 -22.375 1 98.38 197 MET B C 1
ATOM 3739 O O . MET B 1 197 ? -11.445 -26.547 -21.547 1 98.38 197 MET B O 1
ATOM 3743 N N . LEU B 1 198 ? -11.086 -25.484 -23.531 1 98.31 198 LEU B N 1
ATOM 3744 C CA . LEU B 1 198 ? -12.5 -25.547 -23.891 1 98.31 198 LEU B CA 1
ATOM 3745 C C . LEU B 1 198 ? -12.977 -26.984 -24.016 1 98.31 198 LEU B C 1
ATOM 3747 O O . LEU B 1 198 ? -14.07 -27.328 -23.547 1 98.31 198 LEU B O 1
ATOM 3751 N N . GLU B 1 199 ? -12.188 -27.828 -24.609 1 98.38 199 GLU B N 1
ATOM 3752 C CA . GLU B 1 199 ? -12.531 -29.234 -24.766 1 98.38 199 GLU B CA 1
ATOM 3753 C C . GLU B 1 199 ? -12.703 -29.922 -23.406 1 98.38 199 GLU B C 1
ATOM 3755 O O . GLU B 1 199 ? -13.602 -30.75 -23.234 1 98.38 199 GLU B O 1
ATOM 3760 N N . SER B 1 200 ? -11.797 -29.594 -22.547 1 98.5 200 SER B N 1
ATOM 3761 C CA . SER B 1 200 ? -11.945 -30.141 -21.203 1 98.5 200 SER B CA 1
ATOM 3762 C C . SER B 1 200 ? -13.242 -29.688 -20.547 1 98.5 200 SER B C 1
ATOM 3764 O O . SER B 1 200 ? -13.945 -30.484 -19.922 1 98.5 200 SER B O 1
ATOM 3766 N N . VAL B 1 201 ? -13.547 -28.391 -20.656 1 97.88 201 VAL B N 1
ATOM 3767 C CA . VAL B 1 201 ? -14.789 -27.844 -20.125 1 97.88 201 VAL B CA 1
ATOM 3768 C C . VAL B 1 201 ? -15.977 -28.594 -20.719 1 97.88 201 VAL B C 1
ATOM 3770 O O . VAL B 1 201 ? -16.922 -28.938 -20.016 1 97.88 201 VAL B O 1
ATOM 3773 N N . GLN B 1 202 ? -15.883 -28.875 -21.969 1 97.75 202 GLN B N 1
ATOM 3774 C CA . GLN B 1 202 ? -16.969 -29.547 -22.672 1 97.75 202 GLN B CA 1
ATOM 3775 C C . GLN B 1 202 ? -17.109 -31 -22.203 1 97.75 202 GLN B C 1
ATOM 3777 O O . GLN B 1 202 ? -18.219 -31.484 -22 1 97.75 202 GLN B O 1
ATOM 3782 N N . ARG B 1 203 ? -15.992 -31.641 -22 1 97.81 203 ARG B N 1
ATOM 3783 C CA . ARG B 1 203 ? -16.047 -33 -21.469 1 97.81 203 ARG B CA 1
ATOM 3784 C C . ARG B 1 203 ? -16.703 -33.031 -20.094 1 97.81 203 ARG B C 1
ATOM 3786 O O . ARG B 1 203 ? -17.578 -33.844 -19.844 1 97.81 203 ARG B O 1
ATOM 3793 N N . VAL B 1 204 ? -16.375 -32.094 -19.281 1 96.88 204 VAL B N 1
ATOM 3794 C CA . VAL B 1 204 ? -16.828 -32.062 -17.891 1 96.88 204 VAL B CA 1
ATOM 3795 C C . VAL B 1 204 ? -18.312 -31.703 -17.844 1 96.88 204 VAL B C 1
ATOM 3797 O O . VAL B 1 204 ? -19.062 -32.188 -17 1 96.88 204 VAL B O 1
ATOM 3800 N N . THR B 1 205 ? -18.719 -30.922 -18.781 1 95.81 205 THR B N 1
ATOM 3801 C CA . THR B 1 205 ? -20.094 -30.422 -18.734 1 95.81 205 THR B CA 1
ATOM 3802 C C . THR B 1 205 ? -20.984 -31.25 -19.672 1 95.81 205 THR B C 1
ATOM 3804 O O . THR B 1 205 ? -22.188 -30.969 -19.797 1 95.81 205 THR B O 1
ATOM 3807 N N . GLY B 1 206 ? -20.406 -32.219 -20.312 1 96.44 206 GLY B N 1
ATOM 3808 C CA . GLY B 1 206 ? -21.188 -33.031 -21.234 1 96.44 206 GLY B CA 1
ATOM 3809 C C . GLY B 1 206 ? -21.703 -32.281 -22.438 1 96.44 206 GLY B C 1
ATOM 3810 O O . GLY B 1 206 ? -22.844 -32.469 -22.859 1 96.44 206 GLY B O 1
ATOM 3811 N N . THR B 1 207 ? -20.859 -31.359 -22.922 1 97.44 207 THR B N 1
ATOM 3812 C CA . THR B 1 207 ? -21.266 -30.531 -24.062 1 97.44 207 THR B CA 1
ATOM 3813 C C . THR B 1 207 ? -20.281 -30.672 -25.219 1 97.44 207 THR B C 1
ATOM 3815 O O . THR B 1 207 ? -19.281 -31.391 -25.094 1 97.44 207 THR B O 1
ATOM 3818 N N . THR B 1 208 ? -20.656 -30.062 -26.406 1 97.88 208 THR B N 1
ATOM 3819 C CA . THR B 1 208 ? -19.812 -29.984 -27.609 1 97.88 208 THR B CA 1
ATOM 3820 C C . THR B 1 208 ? -19.812 -28.578 -28.172 1 97.88 208 THR B C 1
ATOM 3822 O O . THR B 1 208 ? -20.516 -27.688 -27.656 1 97.88 208 THR B O 1
ATOM 3825 N N . ASP B 1 209 ? -19 -28.344 -29.203 1 97.81 209 ASP B N 1
ATOM 3826 C CA . ASP B 1 209 ? -18.969 -27.031 -29.859 1 97.81 209 ASP B CA 1
ATOM 3827 C C . ASP B 1 209 ? -20.359 -26.578 -30.266 1 97.81 209 ASP B C 1
ATOM 3829 O O . ASP B 1 209 ? -20.672 -25.391 -30.266 1 97.81 209 ASP B O 1
ATOM 3833 N N . ALA B 1 210 ? -21.234 -27.516 -30.547 1 97.81 210 ALA B N 1
ATOM 3834 C CA . ALA B 1 210 ? -22.578 -27.203 -31.031 1 97.81 210 ALA B CA 1
ATOM 3835 C C . ALA B 1 210 ? -23.422 -26.547 -29.922 1 97.81 210 ALA B C 1
ATOM 3837 O O . ALA B 1 210 ? -24.406 -25.859 -30.219 1 97.81 210 ALA B O 1
ATOM 3838 N N . ASP B 1 211 ? -23.047 -26.734 -28.75 1 97.81 211 ASP B N 1
ATOM 3839 C CA . ASP B 1 211 ? -23.797 -26.203 -27.609 1 97.81 211 ASP B CA 1
ATOM 3840 C C . ASP B 1 211 ? -23.266 -24.828 -27.203 1 97.81 211 ASP B C 1
ATOM 3842 O O . ASP B 1 211 ? -23.797 -24.203 -26.281 1 97.81 211 ASP B O 1
ATOM 3846 N N . TRP B 1 212 ? -22.172 -24.328 -27.891 1 97.88 212 TRP B N 1
ATOM 3847 C CA . TRP B 1 212 ? -21.484 -23.109 -27.5 1 97.88 212 TRP B CA 1
ATOM 3848 C C . TRP B 1 212 ? -21.547 -22.062 -28.609 1 97.88 212 TRP B C 1
ATOM 3850 O O . TRP B 1 212 ? -21.547 -22.406 -29.797 1 97.88 212 TRP B O 1
ATOM 3860 N N . GLU B 1 213 ? -21.672 -20.766 -28.125 1 98.44 213 GLU B N 1
ATOM 3861 C CA . GLU B 1 213 ? -21.359 -19.672 -29.031 1 98.44 213 GLU B CA 1
ATOM 3862 C C . GLU B 1 213 ? -19.859 -19.391 -29.062 1 98.44 213 GLU B C 1
ATOM 3864 O O . GLU B 1 213 ? -19.328 -18.734 -28.156 1 98.44 213 GLU B O 1
ATOM 3869 N N . ILE B 1 214 ? -19.203 -19.891 -30.141 1 97.81 214 ILE B N 1
ATOM 3870 C CA . ILE B 1 214 ? -17.766 -19.766 -30.25 1 97.81 214 ILE B CA 1
ATOM 3871 C C . ILE B 1 214 ? -17.406 -18.719 -31.297 1 97.81 214 ILE B C 1
ATOM 3873 O O . ILE B 1 214 ? -17.797 -18.844 -32.469 1 97.81 214 ILE B O 1
ATOM 3877 N N . LYS B 1 215 ? -16.734 -17.688 -30.859 1 96.88 215 LYS B N 1
ATOM 3878 C CA . LYS B 1 215 ? -16.312 -16.609 -31.766 1 96.88 215 LYS B CA 1
ATOM 3879 C C . LYS B 1 215 ? -14.797 -16.547 -31.875 1 96.88 215 LYS B C 1
ATOM 3881 O O . LYS B 1 215 ? -14.086 -16.578 -30.875 1 96.88 215 LYS B O 1
ATOM 3886 N N . GLU B 1 216 ? -14.336 -16.5 -33.062 1 95.94 216 GLU B N 1
ATOM 3887 C CA . GLU B 1 216 ? -12.914 -16.25 -33.281 1 95.94 216 GLU B CA 1
ATOM 3888 C C . GLU B 1 216 ? -12.586 -14.773 -33.156 1 95.94 216 GLU B C 1
ATOM 3890 O O . GLU B 1 216 ? -13.32 -13.922 -33.656 1 95.94 216 GLU B O 1
ATOM 3895 N N . ARG B 1 217 ? -11.523 -14.531 -32.438 1 94.75 217 ARG B N 1
ATOM 3896 C CA . ARG B 1 217 ? -11.125 -13.141 -32.219 1 94.75 217 ARG B CA 1
ATOM 3897 C C . ARG B 1 217 ? -9.656 -12.938 -32.562 1 94.75 217 ARG B C 1
ATOM 3899 O O . ARG B 1 217 ? -8.812 -13.797 -32.281 1 94.75 217 ARG B O 1
ATOM 3906 N N . ASP B 1 218 ? -9.422 -11.781 -33.188 1 92.12 218 ASP B N 1
ATOM 3907 C CA . ASP B 1 218 ? -8.039 -11.352 -33.375 1 92.12 218 ASP B CA 1
ATOM 3908 C C . ASP B 1 218 ? -7.449 -10.844 -32.031 1 92.12 218 ASP B C 1
ATOM 3910 O O . ASP B 1 218 ? -8.055 -10.016 -31.375 1 92.12 218 ASP B O 1
ATOM 3914 N N . ILE B 1 219 ? -6.281 -11.32 -31.75 1 89.25 219 ILE B N 1
ATOM 3915 C CA . ILE B 1 219 ? -5.691 -11.055 -30.453 1 89.25 219 ILE B CA 1
ATOM 3916 C C . ILE B 1 219 ? -5.402 -9.555 -30.312 1 89.25 219 ILE B C 1
ATOM 3918 O O . ILE B 1 219 ? -5.535 -8.992 -29.219 1 89.25 219 ILE B O 1
ATOM 3922 N N . ASP B 1 220 ? -5.008 -8.898 -31.375 1 89.44 220 ASP B N 1
ATOM 3923 C CA . ASP B 1 220 ? -4.68 -7.48 -31.312 1 89.44 220 ASP B CA 1
ATOM 3924 C C . ASP B 1 220 ? -5.934 -6.637 -31.109 1 89.44 220 ASP B C 1
ATOM 3926 O O . ASP B 1 220 ? -5.918 -5.66 -30.344 1 89.44 220 ASP B O 1
ATOM 3930 N N . GLU B 1 221 ? -6.949 -7.016 -31.812 1 91.62 221 GLU B N 1
ATOM 3931 C CA . GLU B 1 221 ? -8.227 -6.336 -31.625 1 91.62 221 GLU B CA 1
ATOM 3932 C C . GLU B 1 221 ? -8.742 -6.523 -30.203 1 91.62 221 GLU B C 1
ATOM 3934 O O . GLU B 1 221 ? -9.211 -5.57 -29.578 1 91.62 221 GLU B O 1
ATOM 3939 N N . PHE B 1 222 ? -8.641 -7.68 -29.75 1 93.31 222 PHE B N 1
ATOM 3940 C CA . PHE B 1 222 ? -9.078 -7.988 -28.391 1 93.31 222 PHE B CA 1
ATOM 3941 C C . PHE B 1 222 ? -8.273 -7.191 -27.375 1 93.31 222 PHE B C 1
ATOM 3943 O O . PHE B 1 222 ? -8.836 -6.645 -26.422 1 93.31 222 PHE B O 1
ATOM 3950 N N . ALA B 1 223 ? -7.012 -7.109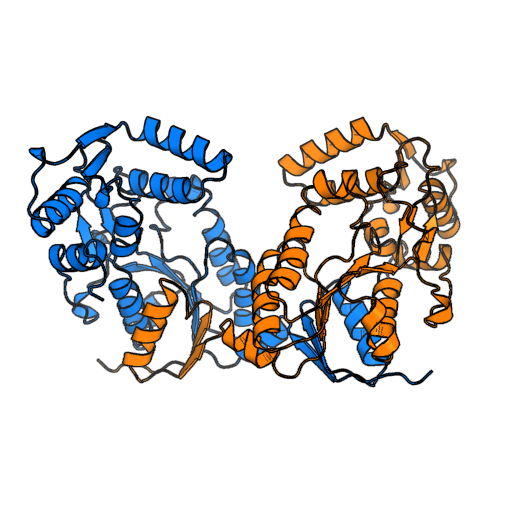 -27.562 1 89.75 223 ALA B N 1
ATOM 3951 C CA . ALA B 1 223 ? -6.137 -6.371 -26.656 1 89.75 223 ALA B CA 1
ATOM 3952 C C . ALA B 1 223 ? -6.535 -4.898 -26.594 1 89.75 223 ALA B C 1
ATOM 3954 O O . ALA B 1 223 ? -6.539 -4.301 -25.516 1 89.75 223 ALA B O 1
ATOM 3955 N N . ARG B 1 224 ? -6.863 -4.34 -27.719 1 91.44 224 ARG B N 1
ATOM 3956 C CA . ARG B 1 224 ? -7.289 -2.945 -27.766 1 91.44 224 ARG B CA 1
ATOM 3957 C C . ARG B 1 224 ? -8.586 -2.742 -27 1 91.44 224 ARG B C 1
ATOM 3959 O O . ARG B 1 224 ? -8.75 -1.737 -26.297 1 91.44 224 ARG B O 1
ATOM 3966 N N . GLU B 1 225 ? -9.43 -3.678 -27.188 1 93.88 225 GLU B N 1
ATOM 3967 C CA . GLU B 1 225 ? -10.688 -3.623 -26.438 1 93.88 225 GLU B CA 1
ATOM 3968 C C . GLU B 1 225 ? -10.453 -3.682 -24.938 1 93.88 225 GLU B C 1
ATOM 3970 O O . GLU B 1 225 ? -11.094 -2.959 -24.172 1 93.88 225 GLU B O 1
ATOM 3975 N N . CYS B 1 226 ? -9.578 -4.59 -24.547 1 92.31 226 CYS B N 1
ATOM 3976 C CA . CYS B 1 226 ? -9.258 -4.711 -23.125 1 92.31 226 CYS B CA 1
ATOM 3977 C C . CYS B 1 226 ? -8.672 -3.41 -22.578 1 92.31 226 CYS B C 1
ATOM 3979 O O . CYS B 1 226 ? -9.008 -2.988 -21.469 1 92.31 226 CYS B O 1
ATOM 3981 N N . ASP B 1 227 ? -7.848 -2.797 -23.375 1 88.38 227 ASP B N 1
ATOM 3982 C CA . ASP B 1 227 ? -7.246 -1.53 -22.969 1 88.38 227 ASP B CA 1
ATOM 3983 C C . ASP B 1 227 ? -8.312 -0.459 -22.766 1 88.38 227 ASP B C 1
ATOM 3985 O O . ASP B 1 227 ? -8.219 0.334 -21.812 1 88.38 227 ASP B O 1
ATOM 3989 N N . GLU B 1 228 ? -9.266 -0.403 -23.594 1 87.19 228 GLU B N 1
ATOM 3990 C CA . GLU B 1 228 ? -10.359 0.551 -23.469 1 87.19 228 GLU B CA 1
ATOM 3991 C C . GLU B 1 228 ? -11.164 0.294 -22.203 1 87.19 228 GLU B C 1
ATOM 3993 O O . GLU B 1 228 ? -11.523 1.232 -21.484 1 87.19 228 GLU B O 1
ATOM 3998 N N . ARG B 1 229 ? -11.391 -0.951 -21.969 1 87 229 ARG B N 1
ATOM 3999 C CA . ARG B 1 229 ? -12.133 -1.325 -20.766 1 87 229 ARG B CA 1
ATOM 4000 C C . ARG B 1 229 ? -11.352 -0.971 -19.5 1 87 229 ARG B C 1
ATOM 4002 O O . ARG B 1 229 ? -11.938 -0.555 -18.5 1 87 229 ARG B O 1
ATOM 4009 N N . LEU B 1 230 ? -10.125 -1.15 -19.562 1 78.5 230 LEU B N 1
ATOM 4010 C CA . LEU B 1 230 ? -9.273 -0.813 -18.422 1 78.5 230 LEU B CA 1
ATOM 4011 C C . LEU B 1 230 ? -9.336 0.68 -18.125 1 78.5 230 LEU B C 1
ATOM 4013 O O . LEU B 1 230 ? -9.398 1.081 -16.969 1 78.5 230 LEU B O 1
ATOM 4017 N N . LYS B 1 231 ? -9.344 1.545 -19.094 1 72.12 231 LYS B N 1
ATOM 4018 C CA . LYS B 1 231 ? -9.438 2.994 -18.938 1 72.12 231 LYS B CA 1
ATOM 4019 C C . LYS B 1 231 ? -10.75 3.391 -18.266 1 72.12 231 LYS B C 1
ATOM 4021 O O . LYS B 1 231 ? -10.805 4.402 -17.562 1 72.12 231 LYS B O 1
ATOM 4026 N N . GLU B 1 232 ? -11.664 2.43 -18.5 1 74.25 232 GLU B N 1
ATOM 4027 C CA . GLU B 1 232 ? -12.984 2.695 -17.922 1 74.25 232 GLU B CA 1
ATOM 4028 C C . GLU B 1 232 ? -13.094 2.129 -16.516 1 74.25 232 GLU B C 1
ATOM 4030 O O . GLU B 1 232 ? -14.156 2.205 -15.891 1 74.25 232 GLU B O 1
ATOM 4035 N N . GLY B 1 233 ? -12.109 1.471 -16.125 1 66.19 233 GLY B N 1
ATOM 4036 C CA . GLY B 1 233 ? -12.07 1.05 -14.734 1 66.19 233 GLY B CA 1
ATOM 4037 C C . GLY B 1 233 ? -12.266 -0.445 -14.562 1 66.19 233 GLY B C 1
ATOM 4038 O O . GLY B 1 233 ? -12.305 -0.942 -13.43 1 66.19 233 GLY B O 1
ATOM 4039 N N . ASP B 1 234 ? -12.367 -1.161 -15.656 1 78.06 234 ASP B N 1
ATOM 4040 C CA . ASP B 1 234 ? -12.5 -2.613 -15.602 1 78.06 234 ASP B CA 1
ATOM 4041 C C . ASP B 1 234 ? -11.148 -3.277 -15.367 1 78.06 234 ASP B C 1
ATOM 4043 O O . ASP B 1 234 ? -10.453 -3.637 -16.328 1 78.06 234 ASP B O 1
ATOM 4047 N N . MET B 1 235 ? -10.898 -3.59 -14.156 1 70 235 MET B N 1
ATOM 4048 C CA . MET B 1 235 ? -9.578 -4.102 -13.789 1 70 235 MET B CA 1
ATOM 4049 C C . MET B 1 235 ? -9.383 -5.52 -14.312 1 70 235 MET B C 1
ATOM 4051 O O . MET B 1 235 ? -8.25 -5.941 -14.57 1 70 235 MET B O 1
ATOM 4055 N N . MET B 1 236 ? -10.469 -6.254 -14.516 1 80.69 236 MET B N 1
ATOM 4056 C CA . MET B 1 236 ? -10.383 -7.629 -15 1 80.69 236 MET B CA 1
ATOM 4057 C C . MET B 1 236 ? -9.906 -7.664 -16.453 1 80.69 236 MET B C 1
ATOM 4059 O O . MET B 1 236 ? -9.367 -8.672 -16.906 1 80.69 236 MET B O 1
ATOM 4063 N N . ALA B 1 237 ? -10.086 -6.512 -17.078 1 88.06 237 ALA B N 1
ATOM 4064 C CA . ALA B 1 237 ? -9.68 -6.441 -18.469 1 88.06 237 ALA B CA 1
ATOM 4065 C C . ALA B 1 237 ? -8.172 -6.629 -18.625 1 88.06 237 ALA B C 1
ATOM 4067 O O . ALA B 1 237 ? -7.699 -7.188 -19.609 1 88.06 237 ALA B O 1
ATOM 4068 N N . ALA B 1 238 ? -7.469 -6.219 -17.672 1 84.81 238 ALA B N 1
ATOM 4069 C CA . ALA B 1 238 ? -6.02 -6.395 -17.703 1 84.81 238 ALA B CA 1
ATOM 4070 C C . ALA B 1 238 ? -5.645 -7.871 -17.672 1 84.81 238 ALA B C 1
ATOM 4072 O O . ALA B 1 238 ? -4.727 -8.297 -18.375 1 84.81 238 ALA B O 1
ATOM 4073 N N . LEU B 1 239 ? -6.363 -8.609 -16.859 1 88.81 239 LEU B N 1
ATOM 4074 C CA . LEU B 1 239 ? -6.105 -10.039 -16.75 1 88.81 239 LEU B CA 1
ATOM 4075 C C . LEU B 1 239 ? -6.516 -10.773 -18.016 1 88.81 239 LEU B C 1
ATOM 4077 O O . LEU B 1 239 ? -5.836 -11.703 -18.453 1 88.81 239 LEU B O 1
ATOM 4081 N N . GLU B 1 240 ? -7.582 -10.383 -18.516 1 92.62 240 GLU B N 1
ATOM 4082 C CA . GLU B 1 240 ? -8.031 -10.984 -19.781 1 92.62 240 GLU B CA 1
ATOM 4083 C C . GLU B 1 240 ? -7.035 -10.734 -20.906 1 92.62 240 GLU B C 1
ATOM 4085 O O . GLU B 1 240 ? -6.73 -11.633 -21.688 1 92.62 240 GLU B O 1
ATOM 4090 N N . LYS B 1 241 ? -6.594 -9.531 -20.953 1 93.06 241 LYS B N 1
ATOM 4091 C CA . LYS B 1 241 ? -5.574 -9.195 -21.938 1 93.06 241 LYS B CA 1
ATOM 4092 C C . LYS B 1 241 ? -4.324 -10.047 -21.75 1 93.06 241 LYS B C 1
ATOM 4094 O O . LYS B 1 241 ? -3.777 -10.586 -22.719 1 93.06 241 LYS B O 1
ATOM 4099 N N . LEU B 1 242 ? -3.953 -10.172 -20.578 1 93 242 LEU B N 1
ATOM 4100 C CA . LEU B 1 242 ? -2.762 -10.961 -20.281 1 93 242 LEU B CA 1
ATOM 4101 C C . LEU B 1 242 ? -2.953 -12.414 -20.703 1 93 242 LEU B C 1
ATOM 4103 O O . LEU B 1 242 ? -2.045 -13.023 -21.281 1 93 242 LEU B O 1
ATOM 4107 N N . SER B 1 243 ? -4.105 -12.945 -20.391 1 94.75 243 SER B N 1
ATOM 4108 C CA . SER B 1 243 ? -4.406 -14.32 -20.781 1 94.75 243 SER B CA 1
ATOM 4109 C C . SER B 1 243 ? -4.254 -14.516 -22.281 1 94.75 243 SER B C 1
ATOM 4111 O O . SER B 1 243 ? -3.672 -15.508 -22.734 1 94.75 243 SER B O 1
ATOM 4113 N N . SER B 1 244 ? -4.719 -13.594 -23 1 94.75 244 SER B N 1
ATOM 4114 C CA . SER B 1 244 ? -4.645 -13.688 -24.453 1 94.75 244 SER B CA 1
ATOM 4115 C C . SER B 1 244 ? -3.201 -13.578 -24.938 1 94.75 244 SER B C 1
ATOM 4117 O O . SER B 1 244 ? -2.805 -14.258 -25.891 1 94.75 244 SER B O 1
ATOM 4119 N N . LEU B 1 245 ? -2.459 -12.789 -24.312 1 93.19 245 LEU B N 1
ATOM 4120 C CA . LEU B 1 245 ? -1.068 -12.586 -24.703 1 93.19 245 LEU B CA 1
ATOM 4121 C C . LEU B 1 245 ? -0.222 -13.812 -24.359 1 93.19 245 LEU B C 1
ATOM 4123 O O . LEU B 1 245 ? 0.721 -14.141 -25.078 1 93.19 245 LEU B O 1
ATOM 4127 N N . LEU B 1 246 ? -0.563 -14.461 -23.266 1 94.75 246 LEU B N 1
ATOM 4128 C CA . LEU B 1 246 ? 0.154 -15.672 -22.891 1 94.75 246 LEU B CA 1
ATOM 4129 C C . LEU B 1 246 ? -0.058 -16.781 -23.922 1 94.75 246 LEU B C 1
ATOM 4131 O O . LEU B 1 246 ? 0.789 -17.656 -24.078 1 94.75 246 LEU B O 1
ATOM 4135 N N . LEU B 1 247 ? -1.141 -16.688 -24.625 1 95.38 247 LEU B N 1
ATOM 4136 C CA . LEU B 1 247 ? -1.475 -17.688 -25.625 1 95.38 247 LEU B CA 1
ATOM 4137 C C . LEU B 1 247 ? -1.045 -17.234 -27.016 1 95.38 247 LEU B C 1
ATOM 4139 O O . LEU B 1 247 ? -1.565 -17.719 -28.031 1 95.38 247 LEU B O 1
ATOM 4143 N N . ARG B 1 248 ? -0.179 -16.281 -27.047 1 93.25 248 ARG B N 1
ATOM 4144 C CA . ARG B 1 248 ? 0.52 -15.859 -28.25 1 93.25 248 ARG B CA 1
ATOM 4145 C C . ARG B 1 248 ? 1.974 -16.312 -28.234 1 93.25 248 ARG B C 1
ATOM 4147 O O . ARG B 1 248 ? 2.643 -16.234 -27.203 1 93.25 248 ARG B O 1
ATOM 4154 N N . GLU B 1 249 ? 2.402 -16.812 -29.328 1 92.12 249 GLU B N 1
ATOM 4155 C CA . GLU B 1 249 ? 3.773 -17.297 -29.391 1 92.12 249 GLU B CA 1
ATOM 4156 C C . GLU B 1 249 ? 4.777 -16.172 -29.172 1 92.12 249 GLU B C 1
ATOM 4158 O O . GLU B 1 249 ? 4.578 -15.055 -29.625 1 92.12 249 GLU B O 1
ATOM 4163 N N . GLY B 1 250 ? 5.801 -16.5 -28.375 1 91.62 250 GLY B N 1
ATOM 4164 C CA . GLY B 1 250 ? 6.945 -15.617 -28.281 1 91.62 250 GLY B CA 1
ATOM 4165 C C . GLY B 1 250 ? 6.848 -14.633 -27.125 1 91.62 250 GLY B C 1
ATOM 4166 O O . GLY B 1 250 ? 7.734 -13.797 -26.938 1 91.62 250 GLY B O 1
ATOM 4167 N N . LEU B 1 251 ? 5.797 -14.766 -26.312 1 92 251 LEU B N 1
ATOM 4168 C CA . LEU B 1 251 ? 5.625 -13.758 -25.266 1 92 251 LEU B CA 1
ATOM 4169 C C . LEU B 1 251 ? 5.758 -14.383 -23.891 1 92 251 LEU B C 1
ATOM 4171 O O . LEU B 1 251 ? 5.293 -13.82 -22.891 1 92 251 LEU B O 1
ATOM 4175 N N . GLY B 1 252 ? 6.312 -15.57 -23.891 1 93.06 252 GLY B N 1
ATOM 4176 C CA . GLY B 1 252 ? 6.715 -16.125 -22.609 1 93.06 252 GLY B CA 1
ATOM 4177 C C . GLY B 1 252 ? 5.66 -17.016 -21.984 1 93.06 252 GLY B C 1
ATOM 4178 O O . GLY B 1 252 ? 5.836 -17.516 -20.875 1 93.06 252 GLY B O 1
ATOM 4179 N N . GLY B 1 253 ? 4.496 -17.203 -22.672 1 95.81 253 GLY B N 1
ATOM 4180 C CA . GLY B 1 253 ? 3.506 -18.156 -22.172 1 95.81 253 GLY B CA 1
ATOM 4181 C C . GLY B 1 253 ? 4.031 -19.562 -22.062 1 95.81 253 GLY B C 1
ATOM 4182 O O . GLY B 1 253 ? 3.584 -20.328 -21.219 1 95.81 253 GLY B O 1
ATOM 4183 N N . ASN B 1 254 ? 4.922 -19.875 -23.031 1 96.81 254 ASN B N 1
ATOM 4184 C CA . ASN B 1 254 ? 5.57 -21.188 -23.031 1 96.81 254 ASN B CA 1
ATOM 4185 C C . ASN B 1 254 ? 6.922 -21.141 -22.328 1 96.81 254 ASN B C 1
ATOM 4187 O O . ASN B 1 254 ? 7.906 -20.672 -22.891 1 96.81 254 ASN B O 1
ATOM 4191 N N . TYR B 1 255 ? 6.934 -21.625 -21.156 1 96.94 255 TYR B N 1
ATOM 4192 C CA . TYR B 1 255 ? 8.195 -21.812 -20.438 1 96.94 255 TYR B CA 1
ATOM 4193 C C . TYR B 1 255 ? 8.367 -23.266 -20.016 1 96.94 255 TYR B C 1
ATOM 4195 O O . TYR B 1 255 ? 8.984 -23.562 -18.984 1 96.94 255 TYR B O 1
ATOM 4203 N N . ASN B 1 256 ? 7.812 -24.172 -20.719 1 95.62 256 ASN B N 1
ATOM 4204 C CA . ASN B 1 256 ? 7.758 -25.594 -20.375 1 95.62 256 ASN B CA 1
ATOM 4205 C C . ASN B 1 256 ? 9.156 -26.172 -20.188 1 95.62 256 ASN B C 1
ATOM 4207 O O . ASN B 1 256 ? 9.359 -27.031 -19.328 1 95.62 256 ASN B O 1
ATOM 4211 N N . HIS B 1 257 ? 10.094 -25.75 -20.922 1 95 257 HIS B N 1
ATOM 4212 C CA . HIS B 1 257 ? 11.453 -26.281 -20.859 1 95 257 HIS B CA 1
ATOM 4213 C C . HIS B 1 257 ? 12.172 -25.828 -19.594 1 95 257 HIS B C 1
ATOM 4215 O O . HIS B 1 257 ? 13.211 -26.375 -19.234 1 95 257 HIS B O 1
ATOM 4221 N N . LYS B 1 258 ? 11.617 -24.828 -18.938 1 95.56 258 LYS B N 1
ATOM 4222 C CA . LYS B 1 258 ? 12.234 -24.266 -17.734 1 95.56 258 LYS B CA 1
ATOM 4223 C C . LYS B 1 258 ? 11.625 -24.859 -16.469 1 95.56 258 LYS B C 1
ATOM 4225 O O . LYS B 1 258 ? 12.156 -24.656 -15.375 1 95.56 258 LYS B O 1
ATOM 4230 N N . VAL B 1 259 ? 10.531 -25.547 -16.625 1 95.38 259 VAL B N 1
ATOM 4231 C CA . VAL B 1 259 ? 9.789 -26.031 -15.469 1 95.38 259 VAL B CA 1
ATOM 4232 C C . VAL B 1 259 ? 10.625 -27.062 -14.719 1 95.38 259 VAL B C 1
ATOM 4234 O O . VAL B 1 259 ? 11.25 -27.938 -15.336 1 95.38 259 VAL B O 1
ATOM 4237 N N . VAL B 1 260 ? 10.633 -26.875 -13.469 1 88.75 260 VAL B N 1
ATOM 4238 C CA . VAL B 1 260 ? 11.352 -27.828 -12.641 1 88.75 260 VAL B CA 1
ATOM 4239 C C . VAL B 1 260 ? 10.672 -29.203 -12.711 1 88.75 260 VAL B C 1
ATOM 4241 O O . VAL B 1 260 ? 9.492 -29.297 -13.062 1 88.75 260 VAL B O 1
ATOM 4244 N N . ASP B 1 261 ? 11.469 -30.219 -12.469 1 88.94 261 ASP B N 1
ATOM 4245 C CA . ASP B 1 261 ? 10.898 -31.562 -12.398 1 88.94 261 ASP B CA 1
ATOM 4246 C C . ASP B 1 261 ? 9.93 -31.688 -11.227 1 88.94 261 ASP B C 1
ATOM 4248 O O . ASP B 1 261 ? 10.336 -32.031 -10.117 1 88.94 261 ASP B O 1
ATOM 4252 N N . MET B 1 262 ? 8.734 -31.516 -11.461 1 87.69 262 MET B N 1
ATOM 4253 C CA . MET B 1 262 ? 7.711 -31.484 -10.43 1 87.69 262 MET B CA 1
ATOM 4254 C C . MET B 1 262 ? 7.652 -32.812 -9.68 1 87.69 262 MET B C 1
ATOM 4256 O O . MET B 1 262 ? 7.359 -32.844 -8.484 1 87.69 262 MET B O 1
ATOM 4260 N N . GLU B 1 263 ? 7.898 -33.844 -10.391 1 86.25 263 GLU B N 1
ATOM 4261 C CA . GLU B 1 263 ? 7.918 -35.156 -9.758 1 86.25 263 GLU B CA 1
ATOM 4262 C C . GLU B 1 263 ? 9.039 -35.25 -8.719 1 86.25 263 GLU B C 1
ATOM 4264 O O . GLU B 1 263 ? 8.859 -35.875 -7.664 1 86.25 263 GLU B O 1
ATOM 4269 N N . ARG B 1 264 ? 10.109 -34.688 -9.07 1 84.88 264 ARG B N 1
ATOM 4270 C CA . ARG B 1 264 ? 11.219 -34.656 -8.117 1 84.88 264 ARG B CA 1
ATOM 4271 C C . ARG B 1 264 ? 10.852 -33.844 -6.879 1 84.88 264 ARG B C 1
ATOM 4273 O O . ARG B 1 264 ? 11.375 -34.094 -5.793 1 84.88 264 ARG B O 1
ATOM 4280 N N . PHE B 1 265 ? 9.961 -32.969 -7.043 1 86.94 265 PHE B N 1
ATOM 4281 C CA . PHE B 1 265 ? 9.492 -32.156 -5.926 1 86.94 265 PHE B CA 1
ATOM 4282 C C . PHE B 1 265 ? 8.328 -32.844 -5.211 1 86.94 265 PHE B C 1
ATOM 4284 O O . PHE B 1 265 ? 7.703 -32.25 -4.332 1 86.94 265 PHE B O 1
ATOM 4291 N N . GLY B 1 266 ? 8 -34.062 -5.691 1 83.88 266 GLY B N 1
ATOM 4292 C CA . GLY B 1 266 ? 6.953 -34.844 -5.031 1 83.88 266 GLY B CA 1
ATOM 4293 C C . GLY B 1 266 ? 5.559 -34.438 -5.469 1 83.88 266 GLY B C 1
ATOM 4294 O O . GLY B 1 266 ? 4.578 -34.719 -4.777 1 83.88 266 GLY B O 1
ATOM 4295 N N . LEU B 1 267 ? 5.492 -33.719 -6.492 1 91.75 267 LEU B N 1
ATOM 4296 C CA . LEU B 1 267 ? 4.199 -33.25 -6.969 1 91.75 267 LEU B CA 1
ATOM 4297 C C . LEU B 1 267 ? 3.74 -34.031 -8.188 1 91.75 267 LEU B C 1
ATOM 4299 O O . LEU B 1 267 ? 4.379 -34 -9.242 1 91.75 267 LEU B O 1
ATOM 4303 N N . GLN B 1 268 ? 2.654 -34.656 -8.047 1 92.94 268 GLN B N 1
ATOM 4304 C CA . GLN B 1 268 ? 2.115 -35.5 -9.117 1 92.94 268 GLN B CA 1
ATOM 4305 C C . GLN B 1 268 ? 1.392 -34.656 -10.164 1 92.94 268 GLN B C 1
ATOM 4307 O O . GLN B 1 268 ? 0.912 -33.562 -9.859 1 92.94 268 GLN B O 1
ATOM 4312 N N . GLN B 1 269 ? 1.359 -35.25 -11.328 1 94.69 269 GLN B N 1
ATOM 4313 C CA . GLN B 1 269 ? 0.65 -34.562 -12.398 1 94.69 269 GLN B CA 1
ATOM 4314 C C . GLN B 1 269 ? -0.835 -34.438 -12.078 1 94.69 269 GLN B C 1
ATOM 4316 O O . GLN B 1 269 ? -1.462 -35.375 -11.594 1 94.69 269 GLN B O 1
ATOM 4321 N N . GLU B 1 270 ? -1.324 -33.281 -12.242 1 96.25 270 GLU B N 1
ATOM 4322 C CA . GLU B 1 270 ? -2.746 -33.031 -12.023 1 96.25 270 GLU B CA 1
ATOM 4323 C C . GLU B 1 270 ? -3.574 -33.438 -13.234 1 96.25 270 GLU B C 1
ATOM 4325 O O . GLU B 1 270 ? -3.068 -33.469 -14.359 1 96.25 270 GLU B O 1
ATOM 4330 N N . ASP B 1 271 ? -4.816 -33.781 -12.898 1 97.5 271 ASP B N 1
ATOM 4331 C CA . ASP B 1 271 ? -5.75 -34.156 -13.961 1 97.5 271 ASP B CA 1
ATOM 4332 C C . ASP B 1 271 ? -6.551 -32.938 -14.422 1 97.5 271 ASP B C 1
ATOM 4334 O O . ASP B 1 271 ? -7.262 -32.312 -13.625 1 97.5 271 ASP B O 1
ATOM 4338 N N . LEU B 1 272 ? -6.406 -32.625 -15.703 1 98.25 272 LEU B N 1
ATOM 4339 C CA . LEU B 1 272 ? -7.023 -31.422 -16.234 1 98.25 272 LEU B CA 1
ATOM 4340 C C . LEU B 1 272 ? -8.531 -31.438 -16.016 1 98.25 272 LEU B C 1
ATOM 4342 O O . LEU B 1 272 ? -9.109 -30.453 -15.539 1 98.25 272 LEU B O 1
ATOM 4346 N N . ASP B 1 273 ? -9.188 -32.5 -16.375 1 98.06 273 ASP B N 1
ATOM 4347 C CA . ASP B 1 273 ? -10.641 -32.562 -16.281 1 98.06 273 ASP B CA 1
ATOM 4348 C C . ASP B 1 273 ? -11.094 -32.5 -14.82 1 98.06 273 ASP B C 1
ATOM 4350 O O . ASP B 1 273 ? -12.141 -31.906 -14.523 1 98.06 273 ASP B O 1
ATOM 4354 N N . GLU B 1 274 ? -10.328 -33.062 -13.93 1 96.88 274 GLU B N 1
ATOM 4355 C CA . GLU B 1 274 ? -10.664 -32.969 -12.516 1 96.88 274 GLU B CA 1
ATOM 4356 C C . GLU B 1 274 ? -10.57 -31.531 -12.023 1 96.88 274 GLU B C 1
ATOM 4358 O O . GLU B 1 274 ? -11.414 -31.078 -11.25 1 96.88 274 GLU B O 1
ATOM 4363 N N . VAL B 1 275 ? -9.516 -30.828 -12.422 1 97.31 275 VAL B N 1
ATOM 4364 C CA . VAL B 1 275 ? -9.344 -29.438 -12.039 1 97.31 275 VAL B CA 1
ATOM 4365 C C . VAL B 1 275 ? -10.477 -28.594 -12.617 1 97.31 275 VAL B C 1
ATOM 4367 O O . VAL B 1 275 ? -11.039 -27.734 -11.93 1 97.31 275 VAL B O 1
ATOM 4370 N N . VAL B 1 276 ? -10.82 -28.844 -13.891 1 97.44 276 VAL B N 1
ATOM 4371 C CA . VAL B 1 276 ? -11.891 -28.109 -14.555 1 97.44 276 VAL B CA 1
ATOM 4372 C C . VAL B 1 276 ? -13.219 -28.359 -13.828 1 97.44 276 VAL B C 1
ATOM 4374 O O . VAL B 1 276 ? -14 -27.438 -13.617 1 97.44 276 VAL B O 1
ATOM 4377 N N . LYS B 1 277 ? -13.445 -29.609 -13.469 1 95.75 277 LYS B N 1
ATOM 4378 C CA . LYS B 1 277 ? -14.664 -29.953 -12.734 1 95.75 277 LYS B CA 1
ATOM 4379 C C . LYS B 1 277 ? -14.789 -29.125 -11.461 1 95.75 277 LYS B C 1
ATOM 4381 O O . LYS B 1 277 ? -15.867 -28.609 -11.156 1 95.75 277 LYS B O 1
ATOM 4386 N N . GLY B 1 278 ? -13.719 -29 -10.711 1 92.81 278 GLY B N 1
ATOM 4387 C CA . GLY B 1 278 ? -13.727 -28.219 -9.484 1 92.81 278 GLY B CA 1
ATOM 4388 C C . GLY B 1 278 ? -13.969 -26.734 -9.719 1 92.81 278 GLY B C 1
ATOM 4389 O O . GLY B 1 278 ? -14.539 -26.047 -8.867 1 92.81 278 GLY B O 1
ATOM 4390 N N . ALA B 1 279 ? -13.586 -26.266 -10.883 1 91.88 279 ALA B N 1
ATOM 4391 C CA . ALA B 1 279 ? -13.672 -24.844 -11.188 1 91.88 279 ALA B CA 1
ATOM 4392 C C . ALA B 1 279 ? -15.062 -24.484 -11.711 1 91.88 279 ALA B C 1
ATOM 4394 O O . ALA B 1 279 ? -15.508 -23.344 -11.57 1 91.88 279 ALA B O 1
ATOM 4395 N N . VAL B 1 280 ? -15.758 -25.359 -12.328 1 89.69 280 VAL B N 1
ATOM 4396 C CA . VAL B 1 280 ? -16.969 -24.984 -13.039 1 89.69 280 VAL B CA 1
ATOM 4397 C C . VAL B 1 280 ? -18.188 -25.484 -12.273 1 89.69 280 VAL B C 1
ATOM 4399 O O . VAL B 1 280 ? -19.297 -24.984 -12.453 1 89.69 280 VAL B O 1
ATOM 4402 N N . GLU B 1 281 ? -18.016 -26.562 -11.578 1 77 281 GLU B N 1
ATOM 4403 C CA . GLU B 1 281 ? -19.188 -27.078 -10.859 1 77 281 GLU B CA 1
ATOM 4404 C C . GLU B 1 281 ? -19.453 -26.281 -9.586 1 77 281 GLU B C 1
ATOM 4406 O O . GLU B 1 281 ? -18.516 -25.891 -8.898 1 77 281 GLU B O 1
ATOM 4411 N N . PRO B 1 282 ? -20.766 -25.859 -9.469 1 62.25 282 PRO B N 1
ATOM 4412 C CA . PRO B 1 282 ? -21.125 -25.188 -8.219 1 62.25 282 PRO B CA 1
ATOM 4413 C C . PRO B 1 282 ? -20.688 -25.969 -6.98 1 62.25 282 PRO B C 1
ATOM 4415 O O . PRO B 1 282 ? -20.609 -27.203 -7.027 1 62.25 282 PRO B O 1
ATOM 4418 N N . ALA B 1 283 ? -20.062 -25.281 -6.07 1 45.19 283 ALA B N 1
ATOM 4419 C CA . ALA B 1 283 ? -19.781 -26 -4.824 1 45.19 283 ALA B CA 1
ATOM 4420 C C . ALA B 1 283 ? -20.984 -26.797 -4.363 1 45.19 283 ALA B C 1
ATOM 4422 O O . ALA B 1 283 ? -22.109 -26.281 -4.359 1 45.19 283 ALA B O 1
ATOM 4423 N N . GLN B 1 284 ? -21.109 -28.172 -4.504 1 30.7 284 GLN B N 1
ATOM 4424 C CA . GLN B 1 284 ? -22.219 -28.859 -3.859 1 30.7 284 GLN B CA 1
ATOM 4425 C C . GLN B 1 284 ? -22.359 -28.438 -2.396 1 30.7 284 GLN B C 1
ATOM 4427 O O . GLN B 1 284 ? -21.422 -28.594 -1.613 1 30.7 284 GLN B O 1
ATOM 4432 N N . VAL B 1 285 ? -23.031 -27.469 -2.143 1 23.5 285 VAL B N 1
ATOM 4433 C CA . VAL B 1 285 ? -23.531 -27.312 -0.781 1 23.5 285 VAL B CA 1
ATOM 4434 C C . VAL B 1 285 ? -24.438 -28.484 -0.424 1 23.5 285 VAL B C 1
ATOM 4436 O O . VAL B 1 285 ? -25.188 -28.969 -1.267 1 23.5 285 VAL B O 1
#

Organism: Fusarium solani (NCBI:txid169388)

Secondary structure (DSSP, 8-state):
------EEEEESTTSHHHHHHHHHHHHH--SEEEEESHHHHHHHHTT-SEEEE---GGGGGGHHHHHHHHHHHT--EEE-S--BS-TT-HHHHHH-HHHHTHHHHHHHHHHHTS-EEEEEE--SBHHHHHHHTTTSEETTTTEEEEEGGG--EEEEB-HHHHHHHHHHHHTS-HHHHGGGTTEEEE--SEEEEHHHHHHHHHHHHT--GGGSEEEEE-HHHHHHHHHHHHHTT-THHHHHHHHHHHTSTTTTS--GGG---TTTTT-PPPPHHHHHHHHHS----/------EEEEESTTSHHHHHHHHHHHHH--SEEEEESHHHHHHHHTT-SEEEE---GGGGGGHHHHHHHHHHHT--EEE-S--BS-TT-HHHHHH-HHHHTHHHHHHHHHHHTS-EEEEEE--SBHHHHHHHTTTSEETTTTEEEEEGGG--EEEEB-HHHHHHHHHHHHTS-HHHHGGGTTEEEE--SEEEEHHHHHHHHHHHHT--GGGSEEEEE-HHHHHHHHHHHHHTT-THHHHHHHHHHHTSTTTTS--GGG---TTTTTPPPPPHHHHHHHHHS----